Protein AF-0000000067862997 (afdb_homodimer)

Radius of gyration: 26.16 Å; Cα contacts (8 Å, |Δi|>4): 627; chains: 2; bounding box: 108×72×58 Å

Sequence (482 aa):
MKDKTKKRKWNWAQILAIFVLVTLVVSMVYATVNLITAPSGNVPEGQQTKGDYSLMLMQCVLGVVVLFLPSIISKKMKFVIPNAMYIVFIVFLYCAIYLGEVRSFYYLIPNWDTILHTFSGAMLGGLGFSIVSLLNNDERITLSMSPVFVALFACSFAVFLGVFWEFYEFAADSFGMNMQKTMLEDGTMLQGHAAVADTMGDLFVDFLGAFVISIIGYFSIRKNKKWMKNFEFKKVDEEVKMKDKTKKRKWNWAQILAIFVLVTLVVSMVYATVNLITAPSGNVPEGQQTKGDYSLMLMQCVLGVVVLFLPSIISKKMKFVIPNAMYIVFIVFLYCAIYLGEVRSFYYLIPNWDTILHTFSGAMLGGLGFSIVSLLNNDERITLSMSPVFVALFACSFAVFLGVFWEFYEFAADSFGMNMQKTMLEDGTMLQGHAAVADTMGDLFVDFLGAFVISIIGYFSIRKNKKWMKNFEFKKVDEEVK

Structure (mmCIF, N/CA/C/O backbone):
data_AF-0000000067862997-model_v1
#
loop_
_entity.id
_entity.type
_entity.pdbx_description
1 polymer 'Lmo0449 protein'
#
loop_
_atom_site.group_PDB
_atom_site.id
_atom_site.type_symbol
_atom_site.label_atom_id
_atom_site.label_alt_id
_atom_site.label_comp_id
_atom_site.label_asym_id
_atom_site.label_entity_id
_atom_site.label_seq_id
_atom_site.pdbx_PDB_ins_code
_atom_site.Cartn_x
_atom_site.Cartn_y
_atom_site.Cartn_z
_atom_site.occupancy
_atom_site.B_iso_or_equiv
_atom_site.auth_seq_id
_atom_site.auth_comp_id
_atom_site.auth_asym_id
_atom_site.auth_atom_id
_atom_site.pdbx_PDB_model_num
ATOM 1 N N . MET A 1 1 ? 53.781 32.656 5.23 1 38.06 1 MET A N 1
ATOM 2 C CA . MET A 1 1 ? 52.688 32.375 4.328 1 38.06 1 MET A CA 1
ATOM 3 C C . MET A 1 1 ? 52.188 30.953 4.496 1 38.06 1 MET A C 1
ATOM 5 O O . MET A 1 1 ? 52.812 30 4.043 1 38.06 1 MET A O 1
ATOM 9 N N . LYS A 1 2 ? 51.625 30.594 5.66 1 45.22 2 LYS A N 1
ATOM 10 C CA . LYS A 1 2 ? 50.938 29.328 5.938 1 45.22 2 LYS A CA 1
ATOM 11 C C . LYS A 1 2 ? 49.938 29 4.863 1 45.22 2 LYS A C 1
ATOM 13 O O . LYS A 1 2 ? 48.969 29.75 4.656 1 45.22 2 LYS A O 1
ATOM 18 N N . ASP A 1 3 ? 50.375 28.484 3.76 1 42.34 3 ASP A N 1
ATOM 19 C CA . ASP A 1 3 ? 49.469 27.859 2.775 1 42.34 3 ASP A CA 1
ATOM 20 C C . ASP A 1 3 ? 48.438 26.984 3.451 1 42.34 3 ASP A C 1
ATOM 22 O O . ASP A 1 3 ? 48.781 25.984 4.094 1 42.34 3 ASP A O 1
ATOM 26 N N . LYS A 1 4 ? 47.438 27.547 4.141 1 42.28 4 LYS A N 1
ATOM 27 C CA . LYS A 1 4 ? 46.25 26.766 4.414 1 42.28 4 LYS A CA 1
ATOM 28 C C . LYS A 1 4 ? 45.844 25.906 3.207 1 42.28 4 LYS A C 1
ATOM 30 O O . LYS A 1 4 ? 45.438 26.438 2.178 1 42.28 4 LYS A O 1
ATOM 35 N N . THR A 1 5 ? 46.625 24.922 2.789 1 41.72 5 THR A N 1
ATOM 36 C CA . THR A 1 5 ? 46.125 23.922 1.843 1 41.72 5 THR A CA 1
ATOM 37 C C . THR A 1 5 ? 44.656 23.625 2.086 1 41.72 5 THR A C 1
ATOM 39 O O . THR A 1 5 ? 44.281 23.078 3.131 1 41.72 5 THR A O 1
ATOM 42 N N . LYS A 1 6 ? 43.812 24.5 1.711 1 48.22 6 LYS A N 1
ATOM 43 C CA . LYS A 1 6 ? 42.375 24.172 1.638 1 48.22 6 LYS A CA 1
ATOM 44 C C . LYS A 1 6 ? 42.156 22.719 1.267 1 48.22 6 LYS A C 1
ATOM 46 O O . LYS A 1 6 ? 42.469 22.297 0.148 1 48.22 6 LYS A O 1
ATOM 51 N N . LYS A 1 7 ? 42.375 21.734 1.969 1 48.28 7 LYS A N 1
ATOM 52 C CA . LYS A 1 7 ? 41.969 20.344 1.748 1 48.28 7 LYS A CA 1
ATOM 53 C C . LYS A 1 7 ? 40.625 20.281 1.022 1 48.28 7 LYS A C 1
ATOM 55 O O . LYS A 1 7 ? 39.625 20.828 1.498 1 48.28 7 LYS A O 1
ATOM 60 N N . ARG A 1 8 ? 40.656 20.203 -0.201 1 48.97 8 ARG A N 1
ATOM 61 C CA . ARG A 1 8 ? 39.438 20 -0.98 1 48.97 8 ARG A CA 1
ATOM 62 C C . ARG A 1 8 ? 38.5 19 -0.293 1 48.97 8 ARG A C 1
ATOM 64 O O . ARG A 1 8 ? 38.906 17.859 -0.037 1 48.97 8 ARG A O 1
ATOM 71 N N . LYS A 1 9 ? 37.781 19.328 0.715 1 58.41 9 LYS A N 1
ATOM 72 C CA . LYS A 1 9 ? 36.75 18.5 1.343 1 58.41 9 LYS A CA 1
ATOM 73 C C . LYS A 1 9 ? 36 17.672 0.305 1 58.41 9 LYS A C 1
ATOM 75 O O . LYS A 1 9 ? 35.312 18.219 -0.569 1 58.41 9 LYS A O 1
ATOM 80 N N . TRP A 1 10 ? 36.531 16.547 0.018 1 59.09 10 TRP A N 1
ATOM 81 C CA . TRP A 1 10 ? 35.906 15.633 -0.928 1 59.09 10 TRP A CA 1
ATOM 82 C C . TRP A 1 10 ? 34.438 15.445 -0.605 1 59.09 10 TRP A C 1
ATOM 84 O O . TRP A 1 10 ? 34.062 15.203 0.548 1 59.09 10 TRP A O 1
ATOM 94 N N . ASN A 1 11 ? 33.562 15.758 -1.585 1 82.25 11 ASN A N 1
ATOM 95 C CA . ASN A 1 11 ? 32.156 15.438 -1.456 1 82.25 11 ASN A CA 1
ATOM 96 C C . ASN A 1 11 ? 31.891 13.953 -1.695 1 82.25 11 ASN A C 1
ATOM 98 O O . ASN A 1 11 ? 31.625 13.539 -2.826 1 82.25 11 ASN A O 1
ATOM 102 N N . TRP A 1 12 ? 32.281 13.039 -0.665 1 84 12 TRP A N 1
ATOM 103 C CA . TRP A 1 12 ? 32.156 11.586 -0.729 1 84 12 TRP A CA 1
ATOM 104 C C . TRP A 1 12 ? 30.859 11.172 -1.4 1 84 12 TRP A C 1
ATOM 106 O O . TRP A 1 12 ? 30.812 10.18 -2.133 1 84 12 TRP A O 1
ATOM 116 N N . ALA A 1 13 ? 29.906 11.852 -1.177 1 86.06 13 ALA A N 1
ATOM 117 C CA . ALA A 1 13 ? 28.609 11.531 -1.8 1 86.06 13 ALA A CA 1
ATOM 118 C C . ALA A 1 13 ? 28.703 11.641 -3.318 1 86.06 13 ALA A C 1
ATOM 120 O O . ALA A 1 13 ? 28.172 10.789 -4.039 1 86.06 13 ALA A O 1
ATOM 121 N N . GLN A 1 14 ? 29.391 12.625 -3.713 1 88.69 14 GLN A N 1
ATOM 122 C CA . GLN A 1 14 ? 29.531 12.82 -5.152 1 88.69 14 GLN A CA 1
ATOM 123 C C . GLN A 1 14 ? 30.391 11.727 -5.773 1 88.69 14 GLN A C 1
ATOM 125 O O . GLN A 1 14 ? 30.094 11.234 -6.867 1 88.69 14 GLN A O 1
ATOM 130 N N . ILE A 1 15 ? 31.422 11.383 -5.148 1 92.12 15 ILE A N 1
ATOM 131 C CA . ILE A 1 15 ? 32.312 10.336 -5.629 1 92.12 15 ILE A CA 1
ATOM 132 C C . ILE A 1 15 ? 31.547 9.016 -5.711 1 92.12 15 ILE A C 1
ATOM 134 O O . ILE A 1 15 ? 31.641 8.297 -6.711 1 92.12 15 ILE A O 1
ATOM 138 N N . LEU A 1 16 ? 30.844 8.727 -4.672 1 94.31 16 LEU A N 1
ATOM 139 C CA . LEU A 1 16 ? 30.062 7.504 -4.645 1 94.31 16 LEU A CA 1
ATOM 140 C C . LEU A 1 16 ? 29.016 7.508 -5.758 1 94.31 16 LEU A C 1
ATOM 142 O O . LEU A 1 16 ? 28.797 6.484 -6.41 1 94.31 16 LEU A O 1
ATOM 146 N N . ALA A 1 17 ? 28.422 8.609 -5.926 1 94.5 17 ALA A N 1
ATOM 147 C CA . ALA A 1 17 ? 27.406 8.727 -6.969 1 94.5 17 ALA A CA 1
ATOM 148 C C . ALA A 1 17 ? 28 8.484 -8.352 1 94.5 17 ALA A C 1
ATOM 150 O O . ALA A 1 17 ? 27.406 7.793 -9.18 1 94.5 17 ALA A O 1
ATOM 151 N N . ILE A 1 18 ? 29.156 9.055 -8.555 1 95.31 18 ILE A N 1
ATOM 152 C CA . ILE A 1 18 ? 29.828 8.883 -9.836 1 95.31 18 ILE A CA 1
ATOM 153 C C . ILE A 1 18 ? 30.203 7.414 -10.023 1 95.31 18 ILE A C 1
ATOM 155 O O . ILE A 1 18 ? 30.047 6.855 -11.117 1 95.31 18 ILE A O 1
ATOM 159 N N . PHE A 1 19 ? 30.719 6.848 -8.984 1 97.19 19 PHE A N 1
ATOM 160 C CA . PHE A 1 19 ? 31.062 5.434 -9.023 1 97.19 19 PHE A CA 1
ATOM 161 C C . PHE A 1 19 ? 29.844 4.59 -9.398 1 97.19 19 PHE A C 1
ATOM 163 O O . PHE A 1 19 ? 29.922 3.734 -10.281 1 97.19 19 PHE A O 1
ATOM 170 N N . VAL A 1 20 ? 28.75 4.832 -8.719 1 97.44 20 VAL A N 1
ATOM 171 C CA . VAL A 1 20 ? 27.531 4.082 -8.977 1 97.44 20 VAL A CA 1
ATOM 172 C C . VAL A 1 20 ? 27.047 4.34 -10.398 1 97.44 20 VAL A C 1
ATOM 174 O O . VAL A 1 20 ? 26.688 3.406 -11.117 1 97.44 20 VAL A O 1
ATOM 177 N N . LEU A 1 21 ? 27.156 5.598 -10.82 1 97.25 21 LEU A N 1
ATO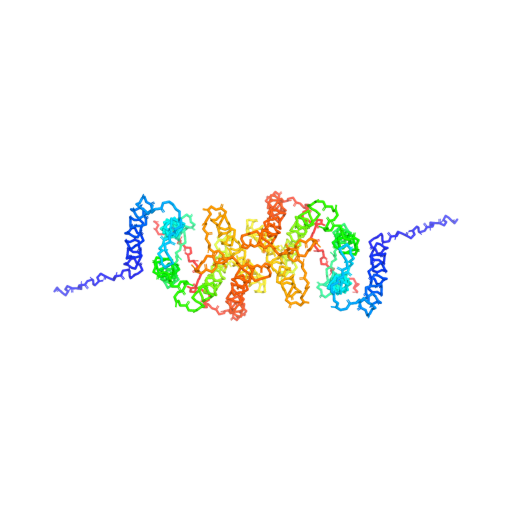M 178 C CA . LEU A 1 21 ? 26.734 5.949 -12.172 1 97.25 21 LEU A CA 1
ATOM 179 C C . LEU A 1 21 ? 27.562 5.199 -13.211 1 97.25 21 LEU A C 1
ATOM 181 O O . LEU A 1 21 ? 27 4.59 -14.133 1 97.25 21 LEU A O 1
ATOM 185 N N . VAL A 1 22 ? 28.828 5.215 -13.062 1 97.88 22 VAL A N 1
ATOM 186 C CA . VAL A 1 22 ? 29.719 4.578 -14.016 1 97.88 22 VAL A CA 1
ATOM 187 C C . VAL A 1 22 ? 29.453 3.074 -14.055 1 97.88 22 VAL A C 1
ATOM 189 O O . VAL A 1 22 ? 29.359 2.482 -15.133 1 97.88 22 VAL A O 1
ATOM 192 N N . THR A 1 23 ? 29.344 2.521 -12.906 1 98.12 23 THR A N 1
ATOM 193 C CA . THR A 1 23 ? 29.094 1.084 -12.836 1 98.12 23 THR A CA 1
ATOM 194 C C . THR A 1 23 ? 27.781 0.723 -13.5 1 98.12 23 THR A C 1
ATOM 196 O O . THR A 1 23 ? 27.672 -0.293 -14.195 1 98.12 23 THR A O 1
ATOM 199 N N . LEU A 1 24 ? 26.75 1.493 -13.312 1 98.06 24 LEU A N 1
ATOM 200 C CA . LEU A 1 24 ? 25.453 1.219 -13.922 1 98.06 24 LEU A CA 1
ATOM 201 C C . LEU A 1 24 ? 25.516 1.392 -15.438 1 98.06 24 LEU A C 1
ATOM 203 O O . LEU A 1 24 ? 24.953 0.585 -16.172 1 98.06 24 LEU A O 1
ATOM 207 N N . VAL A 1 25 ? 26.25 2.414 -15.898 1 97.88 25 VAL A N 1
ATOM 208 C CA . VAL A 1 25 ? 26.375 2.66 -17.328 1 97.88 25 VAL A CA 1
ATOM 209 C C . VAL A 1 25 ? 27.141 1.516 -18 1 97.88 25 VAL A C 1
ATOM 211 O O . VAL A 1 25 ? 26.734 1.02 -19.047 1 97.88 25 VAL A O 1
ATOM 214 N N . VAL A 1 26 ? 28.203 1.108 -17.391 1 98.12 26 VAL A N 1
ATOM 215 C CA . VAL A 1 26 ? 28.969 -0.026 -17.891 1 98.12 26 VAL A CA 1
ATOM 216 C C . VAL A 1 26 ? 28.078 -1.267 -17.953 1 98.12 26 VAL A C 1
ATOM 218 O O . VAL A 1 26 ? 28.125 -2.027 -18.922 1 98.12 26 VAL A O 1
ATOM 221 N N . SER A 1 27 ? 27.297 -1.448 -16.938 1 98.12 27 SER A N 1
ATOM 222 C CA . SER A 1 27 ? 26.391 -2.588 -16.875 1 98.12 27 SER A CA 1
ATOM 223 C C . SER A 1 27 ? 25.328 -2.504 -17.969 1 98.12 27 SER A C 1
ATOM 225 O O . SER A 1 27 ? 24.891 -3.527 -18.5 1 98.12 27 SER A O 1
ATOM 227 N N . MET A 1 28 ? 24.922 -1.291 -18.266 1 98 28 MET A N 1
ATOM 228 C CA . MET A 1 28 ? 23.953 -1.118 -19.344 1 98 28 MET A CA 1
ATOM 229 C C . MET A 1 28 ? 24.531 -1.578 -20.672 1 98 28 MET A C 1
ATOM 231 O O . MET A 1 28 ? 23.859 -2.244 -21.453 1 98 28 MET A O 1
ATOM 235 N N . VAL A 1 29 ? 25.734 -1.226 -20.922 1 97.81 29 VAL A N 1
ATOM 236 C CA . VAL A 1 29 ? 26.406 -1.647 -22.156 1 97.81 29 VAL A CA 1
ATOM 237 C C . VAL A 1 29 ? 26.516 -3.17 -22.188 1 97.81 29 VAL A C 1
ATOM 239 O O . VAL A 1 29 ? 26.172 -3.803 -23.188 1 97.81 29 VAL A O 1
ATOM 242 N N . TYR A 1 30 ? 26.969 -3.721 -21.062 1 97.12 30 TYR A N 1
ATOM 243 C CA . TYR A 1 30 ? 27.078 -5.172 -20.938 1 97.12 30 TYR A CA 1
ATOM 244 C C . TYR A 1 30 ? 25.734 -5.844 -21.219 1 97.12 30 TYR A C 1
ATOM 246 O O . TYR A 1 30 ? 25.656 -6.801 -22 1 97.12 30 TYR A O 1
ATOM 254 N N . ALA A 1 31 ? 24.719 -5.363 -20.594 1 96.56 31 ALA A N 1
ATOM 255 C CA . ALA A 1 31 ? 23.375 -5.941 -20.734 1 96.56 31 ALA A CA 1
ATOM 256 C C . ALA A 1 31 ? 22.875 -5.812 -22.172 1 96.56 31 ALA A C 1
ATOM 258 O O . ALA A 1 31 ? 22.281 -6.742 -22.719 1 96.56 31 ALA A O 1
ATOM 259 N N . THR A 1 32 ? 23.156 -4.645 -22.781 1 96.81 32 THR A N 1
ATOM 260 C CA . THR A 1 32 ? 22.688 -4.391 -24.141 1 96.81 32 THR A CA 1
ATOM 261 C C . THR A 1 32 ? 23.375 -5.336 -25.125 1 96.81 32 THR A C 1
ATOM 263 O O . THR A 1 32 ? 22.719 -5.949 -25.969 1 96.81 32 THR A O 1
ATOM 266 N N . VAL A 1 33 ? 24.656 -5.559 -25.031 1 96.5 33 VAL A N 1
ATOM 267 C CA . VAL A 1 33 ? 25.422 -6.438 -25.922 1 96.5 33 VAL A CA 1
ATOM 268 C C . VAL A 1 33 ? 24.906 -7.875 -25.781 1 96.5 33 VAL A C 1
ATOM 270 O O . VAL A 1 33 ? 24.672 -8.555 -26.781 1 96.5 33 VAL A O 1
ATOM 273 N N . ASN A 1 34 ? 24.703 -8.281 -24.578 1 94.75 34 ASN A N 1
ATOM 274 C CA . ASN A 1 34 ? 24.266 -9.656 -24.344 1 94.75 34 ASN A CA 1
ATOM 275 C C . ASN A 1 34 ? 22.797 -9.852 -24.734 1 94.75 34 ASN A C 1
ATOM 277 O O . ASN A 1 34 ? 22.406 -10.945 -25.141 1 94.75 34 ASN A O 1
ATOM 281 N N . LEU A 1 35 ? 22.016 -8.789 -24.594 1 92.31 35 LEU A N 1
ATOM 282 C CA . LEU A 1 35 ? 20.625 -8.867 -25.016 1 92.31 35 LEU A CA 1
ATOM 283 C C . LEU A 1 35 ? 20.516 -9.102 -26.516 1 92.31 35 LEU A C 1
ATOM 285 O O . LEU A 1 35 ? 19.656 -9.852 -26.984 1 92.31 35 LEU A O 1
ATOM 289 N N . ILE A 1 36 ? 21.359 -8.547 -27.266 1 92.94 36 ILE A N 1
ATOM 290 C CA . ILE A 1 36 ? 21.359 -8.656 -28.719 1 92.94 36 ILE A CA 1
ATOM 291 C C . ILE A 1 36 ? 21.938 -10.008 -29.125 1 92.94 36 ILE A C 1
ATOM 293 O O . ILE A 1 36 ? 21.453 -10.633 -30.078 1 92.94 36 ILE A O 1
ATOM 297 N N . THR A 1 37 ? 22.906 -10.609 -28.406 1 91.38 37 THR A N 1
ATOM 298 C CA . THR A 1 37 ? 23.641 -11.781 -28.844 1 91.38 37 THR A CA 1
ATOM 299 C C . THR A 1 37 ? 23.078 -13.055 -28.234 1 91.38 37 THR A C 1
ATOM 301 O O . THR A 1 37 ? 23.328 -14.156 -28.719 1 91.38 37 THR A O 1
ATOM 304 N N . ALA A 1 38 ? 22.344 -12.891 -27.172 1 87.25 38 ALA A N 1
ATOM 305 C CA . ALA A 1 38 ? 21.828 -14.07 -26.484 1 87.25 38 ALA A CA 1
ATOM 306 C C . ALA A 1 38 ? 20.797 -14.805 -27.344 1 87.25 38 ALA A C 1
ATOM 308 O O . ALA A 1 38 ? 20.047 -14.18 -28.109 1 87.25 38 ALA A O 1
ATOM 309 N N . PRO A 1 39 ? 20.75 -16.078 -27.297 1 82.44 39 PRO A N 1
ATOM 310 C CA . PRO A 1 39 ? 19.797 -16.844 -28.078 1 82.44 39 PRO A CA 1
ATOM 311 C C . PRO A 1 39 ? 18.344 -16.625 -27.625 1 82.44 39 PRO A C 1
ATOM 313 O O . PRO A 1 39 ? 18.109 -16.344 -26.453 1 82.44 39 PRO A O 1
ATOM 316 N N . SER A 1 40 ? 17.203 -16.594 -28.531 1 77.12 40 SER A N 1
ATOM 317 C CA . SER A 1 40 ? 15.797 -16.344 -28.25 1 77.12 40 SER A CA 1
ATOM 318 C C . SER A 1 40 ? 15.094 -17.625 -27.797 1 77.12 40 SER A C 1
ATOM 320 O O . SER A 1 40 ? 14.016 -17.562 -27.203 1 77.12 40 SER A O 1
ATOM 322 N N . GLY A 1 41 ? 15.734 -18.672 -27.359 1 71.25 41 GLY A N 1
ATOM 323 C CA . GLY A 1 41 ? 15.133 -19.953 -27 1 71.25 41 GLY A CA 1
ATOM 324 C C . GLY A 1 41 ? 15.594 -20.453 -25.641 1 71.25 41 GLY A C 1
ATOM 325 O O . GLY A 1 41 ? 15.969 -19.656 -24.766 1 71.25 41 GLY A O 1
ATOM 326 N N . ASN A 1 42 ? 15.281 -21.719 -25.438 1 71.88 42 ASN A N 1
ATOM 327 C CA . ASN A 1 42 ? 15.68 -22.359 -24.188 1 71.88 42 ASN A CA 1
ATOM 328 C C . ASN A 1 42 ? 17.188 -22.344 -24 1 71.88 42 ASN A C 1
ATOM 330 O O . ASN A 1 42 ? 17.938 -22.625 -24.953 1 71.88 42 ASN A O 1
ATOM 334 N N . VAL A 1 43 ? 17.531 -21.719 -23 1 75.31 43 VAL A N 1
ATOM 335 C CA . VAL A 1 43 ? 18.969 -21.688 -22.688 1 75.31 43 VAL A CA 1
ATOM 336 C C . VAL A 1 43 ? 19.266 -22.719 -21.609 1 75.31 43 VAL A C 1
ATOM 338 O O . VAL A 1 43 ? 18.391 -23.062 -20.797 1 75.31 43 VAL A O 1
ATOM 341 N N . PRO A 1 44 ? 20.547 -23.297 -21.703 1 75.88 44 PRO A N 1
ATOM 342 C CA . PRO A 1 44 ? 20.922 -24.25 -20.656 1 75.88 44 PRO A CA 1
ATOM 343 C C . PRO A 1 44 ? 20.734 -23.688 -19.25 1 75.88 44 PRO A C 1
ATOM 345 O O . PRO A 1 44 ? 20.766 -22.469 -19.047 1 75.88 44 PRO A O 1
ATOM 348 N N . GLU A 1 45 ? 20.438 -24.531 -18.344 1 73 45 GLU A N 1
ATOM 349 C CA . GLU A 1 45 ? 20.266 -24.156 -16.938 1 73 45 GLU A CA 1
ATOM 350 C C . GLU A 1 45 ? 21.469 -23.359 -16.438 1 73 45 GLU A C 1
ATOM 352 O O . GLU A 1 45 ? 22.625 -23.719 -16.734 1 73 45 GLU A O 1
ATOM 357 N N . GLY A 1 46 ? 21.266 -22.188 -15.82 1 72.06 46 GLY A N 1
ATOM 358 C CA . GLY A 1 46 ? 22.344 -21.406 -15.242 1 72.06 46 GLY A CA 1
ATOM 359 C C . GLY A 1 46 ? 22.75 -20.219 -16.094 1 72.06 46 GLY A C 1
ATOM 360 O O . GLY A 1 46 ? 23.391 -19.297 -15.609 1 72.06 46 GLY A O 1
ATOM 361 N N . GLN A 1 47 ? 22.391 -20.375 -17.359 1 79.5 47 GLN A N 1
ATOM 362 C CA . GLN A 1 47 ? 22.734 -19.25 -18.234 1 79.5 47 GLN A CA 1
ATOM 363 C C . GLN A 1 47 ? 21.625 -18.188 -18.203 1 79.5 47 GLN A C 1
ATOM 365 O O . GLN A 1 47 ? 20.453 -18.516 -18.047 1 79.5 47 GLN A O 1
ATOM 370 N N . GLN A 1 48 ? 22.109 -17.016 -18.391 1 85.25 48 GLN A N 1
ATOM 371 C CA . GLN A 1 48 ? 21.156 -15.898 -18.391 1 85.25 48 GLN A CA 1
ATOM 372 C C . GLN A 1 48 ? 20.328 -15.883 -19.672 1 85.25 48 GLN A C 1
ATOM 374 O O . GLN A 1 48 ? 20.844 -16.172 -20.766 1 85.25 48 GLN A O 1
ATOM 379 N N . THR A 1 49 ? 19.109 -15.594 -19.484 1 84.56 49 THR A N 1
ATOM 380 C CA . THR A 1 49 ? 18.188 -15.508 -20.609 1 84.56 49 THR A CA 1
ATOM 381 C C . THR A 1 49 ? 18.078 -14.07 -21.109 1 84.56 49 THR A C 1
ATOM 383 O O . THR A 1 49 ? 18.609 -13.148 -20.5 1 84.56 49 THR A O 1
ATOM 386 N N . LYS A 1 50 ? 17.422 -13.898 -22.234 1 87.69 50 LYS A N 1
ATOM 387 C CA . LYS A 1 50 ? 17.141 -12.555 -22.734 1 87.69 50 LYS A CA 1
ATOM 388 C C . LYS A 1 50 ? 16.312 -11.75 -21.734 1 87.69 50 LYS A C 1
ATOM 390 O O . LYS A 1 50 ? 16.5 -10.539 -21.609 1 87.69 50 LYS A O 1
ATOM 395 N N . GLY A 1 51 ? 15.43 -12.406 -21.047 1 86.69 51 GLY A N 1
ATOM 396 C CA . GLY A 1 51 ? 14.648 -11.758 -20 1 86.69 51 GLY A CA 1
ATOM 397 C C . GLY A 1 51 ? 15.508 -11.211 -18.875 1 86.69 51 GLY A C 1
ATOM 398 O O . GLY A 1 51 ? 15.234 -10.125 -18.344 1 86.69 51 GLY A O 1
ATOM 399 N N . ASP A 1 52 ? 16.5 -11.914 -18.625 1 89.06 52 ASP A N 1
ATOM 400 C CA . ASP A 1 52 ? 17.406 -11.477 -17.562 1 89.06 52 ASP A CA 1
ATOM 401 C C . ASP A 1 52 ? 18.172 -10.227 -17.969 1 89.06 52 ASP A C 1
ATOM 403 O O . ASP A 1 52 ? 18.312 -9.297 -17.172 1 89.06 52 ASP A O 1
ATOM 407 N N . TYR A 1 53 ? 18.656 -10.273 -19.172 1 92.62 53 TYR A N 1
ATOM 408 C CA . TYR A 1 53 ? 19.406 -9.125 -19.656 1 92.62 53 TYR A CA 1
ATOM 409 C C . TYR A 1 53 ? 18.516 -7.91 -19.828 1 92.62 53 TYR A C 1
ATOM 411 O O . TYR A 1 53 ? 18.922 -6.777 -19.562 1 92.62 53 TYR A O 1
ATOM 419 N N . SER A 1 54 ? 17.312 -8.148 -20.266 1 93.19 54 SER A N 1
ATOM 420 C CA . SER A 1 54 ? 16.344 -7.062 -20.359 1 93.19 54 SER A CA 1
ATOM 421 C C . SER A 1 54 ? 16.078 -6.449 -18.984 1 93.19 54 SER A C 1
ATOM 423 O O . SER A 1 54 ? 16.031 -5.227 -18.844 1 93.19 54 SER A O 1
ATOM 425 N N . LEU A 1 55 ? 15.891 -7.324 -18.031 1 93.88 55 LEU A N 1
ATOM 426 C CA . LEU A 1 55 ? 15.664 -6.871 -16.672 1 93.88 55 LEU A CA 1
ATOM 427 C C . LEU A 1 55 ? 16.859 -6.074 -16.141 1 93.88 55 LEU A C 1
ATOM 429 O O . LEU A 1 55 ? 16.672 -5.023 -15.523 1 93.88 55 LEU A O 1
ATOM 433 N N . MET A 1 56 ? 18.016 -6.57 -16.406 1 95.44 56 MET A N 1
ATOM 434 C CA . MET A 1 56 ? 19.234 -5.875 -16.016 1 95.44 56 MET A CA 1
ATOM 435 C C . MET A 1 56 ? 19.281 -4.477 -16.609 1 95.44 56 MET A C 1
ATOM 437 O O . MET A 1 56 ? 19.562 -3.502 -15.914 1 95.44 56 MET A O 1
ATOM 441 N N . LEU A 1 57 ? 19.031 -4.426 -17.844 1 96.38 57 LEU A N 1
ATOM 442 C CA . LEU A 1 57 ? 19.047 -3.148 -18.547 1 96.38 57 LEU A CA 1
ATOM 443 C C . LEU A 1 57 ? 18 -2.197 -17.969 1 96.38 57 LEU A C 1
ATOM 445 O O . LEU A 1 57 ? 18.312 -1.039 -17.672 1 96.38 57 LEU A O 1
ATOM 449 N N . MET A 1 58 ? 16.812 -2.686 -17.812 1 96.69 58 MET A N 1
ATOM 450 C CA . MET A 1 58 ? 15.711 -1.877 -17.281 1 96.69 58 MET A CA 1
ATOM 451 C C . MET A 1 58 ? 16.047 -1.344 -15.898 1 96.69 58 MET A C 1
ATOM 453 O O . MET A 1 58 ? 15.852 -0.161 -15.617 1 96.69 58 MET A O 1
ATOM 457 N N . GLN A 1 59 ? 16.547 -2.16 -15.078 1 96.75 59 GLN A N 1
ATOM 458 C CA . GLN A 1 59 ? 16.875 -1.767 -13.711 1 96.75 59 GLN A CA 1
ATOM 459 C C . GLN A 1 59 ? 18.031 -0.774 -13.68 1 96.75 59 GLN A C 1
ATOM 461 O O . GLN A 1 59 ? 18.047 0.154 -12.867 1 96.75 59 GLN A O 1
ATOM 466 N N . CYS A 1 60 ? 19 -0.988 -14.516 1 97.62 60 CYS A N 1
ATOM 467 C CA . CYS A 1 60 ? 20.109 -0.049 -14.578 1 97.62 60 CYS A CA 1
ATOM 468 C C . CYS A 1 60 ? 19.641 1.317 -15.062 1 97.62 60 CYS A C 1
ATOM 470 O O . CYS A 1 60 ? 20.062 2.348 -14.539 1 97.62 60 CYS A O 1
ATOM 472 N N . VAL A 1 61 ? 18.781 1.334 -16.062 1 97.12 61 VAL A N 1
ATOM 473 C CA . VAL A 1 61 ? 18.234 2.592 -16.562 1 97.12 61 VAL A CA 1
ATOM 474 C C . VAL A 1 61 ? 17.453 3.289 -15.438 1 97.12 61 VAL A C 1
ATOM 476 O O . VAL A 1 61 ? 17.656 4.48 -15.188 1 97.12 61 VAL A O 1
ATOM 479 N N . LEU A 1 62 ? 16.641 2.51 -14.758 1 95.69 62 LEU A N 1
ATOM 480 C CA . LEU A 1 62 ? 15.898 3.07 -13.625 1 95.69 62 LEU A CA 1
ATOM 481 C C . LEU A 1 62 ? 16.844 3.582 -12.555 1 95.69 62 LEU A C 1
ATOM 483 O O . LEU A 1 62 ? 16.625 4.641 -11.961 1 95.69 62 LEU A O 1
ATOM 487 N N . GLY A 1 63 ? 17.875 2.836 -12.328 1 96.62 63 GLY A N 1
ATOM 488 C CA . GLY A 1 63 ? 18.859 3.242 -11.344 1 96.62 63 GLY A CA 1
ATOM 489 C C . GLY A 1 63 ? 19.5 4.574 -11.664 1 96.62 63 GLY A C 1
ATOM 490 O O . GLY A 1 63 ? 19.688 5.41 -10.773 1 96.62 63 GLY A O 1
ATOM 491 N N . VAL A 1 64 ? 19.812 4.773 -12.891 1 96 64 VAL A N 1
ATOM 492 C CA . VAL A 1 64 ? 20.438 6.027 -13.32 1 96 64 VAL A CA 1
ATOM 493 C C . VAL A 1 64 ? 19.453 7.176 -13.141 1 96 64 VAL A C 1
ATOM 495 O O . VAL A 1 64 ? 19.797 8.234 -12.617 1 96 64 VAL A O 1
ATOM 498 N N . VAL A 1 65 ? 18.203 6.953 -13.516 1 95.12 65 VAL A N 1
ATOM 499 C CA . VAL A 1 65 ? 17.188 7.984 -13.391 1 95.12 65 VAL A CA 1
ATOM 500 C C . VAL A 1 65 ? 16.969 8.328 -11.914 1 95.12 65 VAL A C 1
ATOM 502 O O . VAL A 1 65 ? 16.953 9.508 -11.547 1 95.12 65 VAL A O 1
ATOM 505 N N . VAL A 1 66 ? 16.891 7.297 -11.094 1 94.25 66 VAL A N 1
ATOM 506 C CA . VAL A 1 66 ? 16.594 7.473 -9.672 1 94.25 66 VAL A CA 1
ATOM 507 C C . VAL A 1 66 ? 17.797 8.133 -8.984 1 94.25 66 VAL A C 1
ATOM 509 O O . VAL A 1 66 ? 17.625 8.906 -8.039 1 94.25 66 VAL A O 1
ATOM 512 N N . LEU A 1 67 ? 18.969 7.883 -9.484 1 94.06 67 LEU A N 1
ATOM 513 C CA . LEU A 1 67 ? 20.188 8.461 -8.922 1 94.06 67 LEU A CA 1
ATOM 514 C C . LEU A 1 67 ? 20.141 9.984 -9 1 94.06 67 LEU A C 1
ATOM 516 O O . LEU A 1 67 ? 20.672 10.672 -8.117 1 94.06 67 LEU A O 1
ATOM 520 N N . PHE A 1 68 ? 19.422 10.531 -9.945 1 91.88 68 PHE A N 1
ATOM 521 C CA . PHE A 1 68 ? 19.391 11.977 -10.141 1 91.88 68 PHE A CA 1
ATOM 522 C C . PHE A 1 68 ? 18.141 12.586 -9.531 1 91.88 68 PHE A C 1
ATOM 524 O O . PHE A 1 68 ? 18 13.805 -9.484 1 91.88 68 PHE A O 1
ATOM 531 N N . LEU A 1 69 ? 17.297 11.758 -9.047 1 87.94 69 LEU A N 1
ATOM 532 C CA . LEU A 1 69 ? 15.992 12.219 -8.578 1 87.94 69 LEU A CA 1
ATOM 533 C C . LEU A 1 69 ? 16.141 13.164 -7.387 1 87.94 69 LEU A C 1
ATOM 535 O O . LEU A 1 69 ? 15.531 14.234 -7.352 1 87.94 69 LEU A O 1
ATOM 539 N N . PRO A 1 70 ? 16.969 12.867 -6.379 1 82.56 70 PRO A N 1
ATOM 540 C CA . PRO A 1 70 ? 17.125 13.781 -5.246 1 82.56 70 PRO A CA 1
ATOM 541 C C . PRO A 1 70 ? 17.625 15.164 -5.668 1 82.56 70 PRO A C 1
ATOM 543 O O . PRO A 1 70 ? 17.172 16.172 -5.145 1 82.56 70 PRO A O 1
ATOM 546 N N . SER A 1 71 ? 18.547 15.164 -6.609 1 83 71 SER A N 1
ATOM 547 C CA . SER A 1 71 ? 19.094 16.438 -7.09 1 83 71 SER A CA 1
ATOM 548 C C . SER A 1 71 ? 18.031 17.25 -7.824 1 83 71 SER A C 1
ATOM 550 O O . SER A 1 71 ? 17.969 18.469 -7.684 1 83 71 SER A O 1
ATOM 552 N N . ILE A 1 72 ? 17.25 16.641 -8.555 1 85.5 72 ILE A N 1
ATOM 553 C CA . ILE A 1 72 ? 16.188 17.297 -9.305 1 85.5 72 ILE A CA 1
ATOM 554 C C . ILE A 1 72 ? 15.156 17.875 -8.336 1 85.5 72 ILE A C 1
ATOM 556 O O . ILE A 1 72 ? 14.75 19.031 -8.461 1 85.5 72 ILE A O 1
ATOM 560 N N . ILE A 1 73 ? 14.797 17.094 -7.34 1 78.69 73 ILE A N 1
ATOM 561 C CA . ILE A 1 73 ? 13.797 17.5 -6.367 1 78.69 73 ILE A CA 1
ATOM 562 C C . ILE A 1 73 ? 14.352 18.641 -5.512 1 78.69 73 ILE A C 1
ATOM 564 O O . ILE A 1 73 ? 13.641 19.609 -5.215 1 78.69 73 ILE A O 1
ATOM 568 N N . SER A 1 74 ? 15.602 18.5 -5.137 1 81.44 74 SER A N 1
ATOM 569 C CA . SER A 1 74 ? 16.266 19.516 -4.328 1 81.44 74 SER A CA 1
ATOM 570 C C . SER A 1 74 ? 16.281 20.859 -5.047 1 81.44 74 SER A C 1
ATOM 572 O O . SER A 1 74 ? 16.016 21.906 -4.441 1 81.44 74 SER A O 1
ATOM 574 N N . LYS A 1 75 ? 16.578 20.859 -6.266 1 82 75 LYS A N 1
ATOM 575 C CA . LYS A 1 75 ? 16.641 22.078 -7.059 1 82 75 LYS A CA 1
ATOM 576 C C . LYS A 1 75 ? 15.25 22.688 -7.238 1 82 75 LYS A C 1
ATOM 578 O O . LYS A 1 75 ? 15.078 23.906 -7.105 1 82 75 LYS A O 1
ATOM 583 N N . LYS A 1 76 ? 14.352 21.922 -7.465 1 79.62 76 LYS A N 1
ATOM 584 C CA . LYS A 1 76 ? 12.992 22.375 -7.738 1 79.62 76 LYS A CA 1
ATOM 585 C C . LYS A 1 76 ? 12.336 22.922 -6.477 1 79.62 76 LYS A C 1
ATOM 587 O O . LYS A 1 76 ? 11.625 23.922 -6.523 1 79.62 76 LYS A O 1
ATOM 592 N N . MET A 1 77 ? 12.578 22.266 -5.402 1 73.44 77 MET A N 1
ATOM 593 C CA . MET A 1 77 ? 11.883 22.641 -4.176 1 73.44 77 MET A CA 1
ATOM 594 C C . MET A 1 77 ? 12.773 23.484 -3.279 1 73.44 77 MET A C 1
ATOM 596 O O . MET A 1 77 ? 12.352 23.906 -2.199 1 73.44 77 MET A O 1
ATOM 600 N N . LYS A 1 78 ? 14.016 23.688 -3.662 1 73.62 78 LYS A N 1
ATOM 601 C CA . LYS A 1 78 ? 14.969 24.562 -2.994 1 73.62 78 LYS A CA 1
ATOM 602 C C . LYS A 1 78 ? 15.273 24.078 -1.581 1 73.62 78 LYS A C 1
ATOM 604 O O . LYS A 1 78 ? 15.242 24.859 -0.629 1 73.62 78 LYS A O 1
ATOM 609 N N . PHE A 1 79 ? 15.391 22.75 -1.574 1 74.69 79 PHE A N 1
ATOM 610 C CA . PHE A 1 79 ? 15.781 22.188 -0.283 1 74.69 79 PHE A CA 1
ATOM 611 C C . PHE A 1 79 ? 17.078 21.391 -0.409 1 74.69 79 PHE A C 1
ATOM 613 O O . PHE A 1 79 ? 17.453 21 -1.51 1 74.69 79 PHE A O 1
ATOM 620 N N . VAL A 1 80 ? 17.766 21.297 0.767 1 75.25 80 VAL A N 1
ATOM 621 C CA . VAL A 1 80 ? 19.031 20.578 0.783 1 75.25 80 VAL A CA 1
ATOM 622 C C . VAL A 1 80 ? 18.844 19.219 1.449 1 75.25 80 VAL A C 1
ATOM 624 O O . VAL A 1 80 ? 18.281 19.125 2.539 1 75.25 80 VAL A O 1
ATOM 627 N N . ILE A 1 81 ? 19.281 18.188 0.75 1 77.88 81 ILE A N 1
ATOM 628 C CA . ILE A 1 81 ? 19.266 16.844 1.316 1 77.88 81 ILE A CA 1
ATOM 629 C C . ILE A 1 81 ? 20.531 16.625 2.15 1 77.88 81 ILE A C 1
ATOM 631 O O . ILE A 1 81 ? 21.641 16.828 1.665 1 77.88 81 ILE A O 1
ATOM 635 N N . PRO A 1 82 ? 20.328 16.219 3.348 1 76.94 82 PRO A N 1
ATOM 636 C CA . PRO A 1 82 ? 21.516 15.953 4.164 1 76.94 82 PRO A CA 1
ATOM 637 C C . PRO A 1 82 ? 22.422 14.891 3.549 1 76.94 82 PRO A C 1
ATOM 639 O O . PRO A 1 82 ? 21.938 13.914 2.965 1 76.94 82 PRO A O 1
ATOM 642 N N . ASN A 1 83 ? 23.641 15.086 3.693 1 80.62 83 ASN A N 1
ATOM 643 C CA . ASN A 1 83 ? 24.656 14.227 3.1 1 80.62 83 ASN A CA 1
ATOM 644 C C . ASN A 1 83 ? 24.484 12.773 3.539 1 80.62 83 ASN A C 1
ATOM 646 O O . ASN A 1 83 ? 24.641 11.852 2.732 1 80.62 83 ASN A O 1
ATOM 650 N N . ALA A 1 84 ? 24.188 12.594 4.758 1 81.25 84 ALA A N 1
ATOM 651 C CA . ALA A 1 84 ? 24.047 11.242 5.297 1 81.25 84 ALA A CA 1
ATOM 652 C C . ALA A 1 84 ? 22.891 10.5 4.605 1 81.25 84 ALA A C 1
ATOM 654 O O . ALA A 1 84 ? 23.031 9.328 4.25 1 81.25 84 ALA A O 1
ATOM 655 N N . MET A 1 85 ? 21.797 11.117 4.359 1 83.44 85 MET A N 1
ATOM 656 C CA . MET A 1 85 ? 20.641 10.516 3.693 1 83.44 85 MET A CA 1
ATOM 657 C C . MET A 1 85 ? 20.953 10.211 2.234 1 83.44 85 MET A C 1
ATOM 659 O O . MET A 1 85 ? 20.547 9.172 1.708 1 83.44 85 MET A O 1
ATOM 663 N N . TYR A 1 86 ? 21.672 11.102 1.712 1 87.94 86 TYR A N 1
ATOM 664 C CA . TYR A 1 86 ? 22.047 10.906 0.317 1 87.94 86 TYR A CA 1
ATOM 665 C C . TYR A 1 86 ? 22.969 9.695 0.163 1 87.94 86 TYR A C 1
ATOM 667 O O . TYR A 1 86 ? 22.797 8.891 -0.756 1 87.94 86 TYR A O 1
ATOM 675 N N . ILE A 1 87 ? 23.891 9.586 1.005 1 90.56 87 ILE A N 1
ATOM 676 C CA . ILE A 1 87 ? 24.812 8.469 0.966 1 90.56 87 ILE A CA 1
ATOM 677 C C . ILE A 1 87 ? 24.062 7.156 1.14 1 90.56 87 ILE A C 1
ATOM 679 O O . ILE A 1 87 ? 24.281 6.199 0.396 1 90.56 87 ILE A O 1
ATOM 683 N N . VAL A 1 88 ? 23.172 7.129 2.1 1 89.75 88 VAL A N 1
ATOM 684 C CA . VAL A 1 88 ? 22.375 5.93 2.34 1 89.75 88 VAL A CA 1
ATOM 685 C C . VAL A 1 88 ? 21.578 5.582 1.09 1 89.75 88 VAL A C 1
ATOM 687 O O . VAL A 1 88 ? 21.469 4.41 0.711 1 89.75 88 VAL A O 1
ATOM 690 N N . PHE A 1 89 ? 21.062 6.574 0.491 1 93.38 89 PHE A N 1
ATOM 691 C CA . PHE A 1 89 ? 20.281 6.406 -0.726 1 93.38 89 PHE A CA 1
ATOM 692 C C . PHE A 1 89 ? 21.125 5.801 -1.839 1 93.38 89 PHE A C 1
ATOM 694 O O . PHE A 1 89 ? 20.703 4.855 -2.506 1 93.38 89 PHE A O 1
ATOM 701 N N . ILE A 1 90 ? 22.328 6.32 -2.021 1 95.12 90 ILE A N 1
ATOM 702 C CA . ILE A 1 90 ? 23.219 5.867 -3.09 1 95.12 90 ILE A CA 1
ATOM 703 C C . ILE A 1 90 ? 23.656 4.43 -2.818 1 95.12 90 ILE A C 1
ATOM 705 O O . ILE A 1 90 ? 23.688 3.602 -3.732 1 95.12 90 ILE A O 1
ATOM 709 N N . VAL A 1 91 ? 23.984 4.176 -1.623 1 95.81 91 VAL A N 1
ATOM 710 C CA . VAL A 1 91 ? 24.391 2.826 -1.249 1 95.81 91 VAL A CA 1
ATOM 711 C C . VAL A 1 91 ? 23.25 1.854 -1.48 1 95.81 91 VAL A C 1
ATOM 713 O O . VAL A 1 91 ? 23.438 0.751 -1.993 1 95.81 91 VAL A O 1
ATOM 716 N N . PHE A 1 92 ? 22.078 2.229 -1.108 1 97 92 PHE A N 1
ATOM 717 C CA . PHE A 1 92 ? 20.891 1.407 -1.349 1 97 92 PHE A CA 1
ATOM 718 C C . PHE A 1 92 ? 20.75 1.099 -2.834 1 97 92 PHE A C 1
ATOM 720 O O . PHE A 1 92 ? 20.484 -0.046 -3.211 1 97 92 PHE A O 1
ATOM 727 N N . LEU A 1 93 ? 20.891 2.119 -3.617 1 96.38 93 LEU A N 1
ATOM 728 C CA . LEU A 1 93 ? 20.75 1.938 -5.059 1 96.38 93 LEU A CA 1
ATOM 729 C C . LEU A 1 93 ? 21.781 0.941 -5.582 1 96.38 93 LEU A C 1
ATOM 731 O O . LEU A 1 93 ? 21.453 0.094 -6.418 1 96.38 93 LEU A O 1
ATOM 735 N N . TYR A 1 94 ? 22.984 1.084 -5.09 1 97.81 94 TYR A N 1
ATOM 736 C CA . TYR A 1 94 ? 24.031 0.168 -5.504 1 97.81 94 TYR A CA 1
ATOM 737 C C . TYR A 1 94 ? 23.703 -1.265 -5.109 1 97.81 94 TYR A C 1
ATOM 739 O O . TYR A 1 94 ? 23.859 -2.188 -5.914 1 97.81 94 TYR A O 1
ATOM 747 N N . CYS A 1 95 ? 23.25 -1.42 -3.928 1 97.81 95 CYS A N 1
ATOM 748 C CA . CYS A 1 95 ? 22.891 -2.74 -3.422 1 97.81 95 CYS A CA 1
ATOM 749 C C . CYS A 1 95 ? 21.719 -3.318 -4.191 1 97.81 95 CYS A C 1
ATOM 751 O O . CYS A 1 95 ? 21.688 -4.508 -4.508 1 97.81 95 CYS A O 1
ATOM 753 N N . ALA A 1 96 ? 20.766 -2.486 -4.484 1 97.31 96 ALA A N 1
ATOM 754 C CA . ALA A 1 96 ? 19.531 -2.947 -5.113 1 97.31 96 ALA A CA 1
ATOM 755 C C . ALA A 1 96 ? 19.766 -3.281 -6.586 1 97.31 96 ALA A C 1
ATOM 757 O O . ALA A 1 96 ? 19.25 -4.293 -7.086 1 97.31 96 ALA A O 1
ATOM 758 N N . ILE A 1 97 ? 20.562 -2.43 -7.234 1 97 97 ILE A N 1
ATOM 759 C CA . ILE A 1 97 ? 20.609 -2.562 -8.688 1 97 97 ILE A CA 1
ATOM 760 C C . ILE A 1 97 ? 21.875 -3.309 -9.094 1 97 97 ILE A C 1
ATOM 762 O O . ILE A 1 97 ? 21.812 -4.375 -9.711 1 97 97 ILE A O 1
ATOM 766 N N . TYR A 1 98 ? 23.047 -2.824 -8.766 1 97.31 98 TYR A N 1
ATOM 767 C CA . TYR A 1 98 ? 24.266 -3.467 -9.219 1 97.31 98 TYR A CA 1
ATOM 768 C C . TYR A 1 98 ? 24.469 -4.816 -8.547 1 97.31 98 TYR A C 1
ATOM 770 O O . TYR A 1 98 ? 24.547 -5.852 -9.211 1 97.31 98 TYR A O 1
ATOM 778 N N . LEU A 1 99 ? 24.5 -4.797 -7.227 1 97.44 99 LEU A N 1
ATOM 779 C CA . LEU A 1 99 ? 24.719 -6.066 -6.535 1 97.44 99 LEU A CA 1
ATOM 780 C C . LEU A 1 99 ? 23.516 -6.984 -6.691 1 97.44 99 LEU A C 1
ATOM 782 O O . LEU A 1 99 ? 23.672 -8.18 -6.93 1 97.44 99 LEU A O 1
ATOM 786 N N . GLY A 1 100 ? 22.344 -6.43 -6.543 1 96 100 GLY A N 1
ATOM 787 C CA . GLY A 1 100 ? 21.125 -7.23 -6.578 1 96 100 GLY A CA 1
ATOM 788 C C . GLY A 1 100 ? 20.828 -7.812 -7.949 1 96 100 GLY A C 1
ATOM 789 O O . GLY A 1 100 ? 20.719 -9.031 -8.102 1 96 100 GLY A O 1
ATOM 790 N N . GLU A 1 101 ? 20.781 -6.93 -8.891 1 94.31 101 GLU A N 1
ATOM 791 C CA . GLU A 1 101 ? 20.359 -7.363 -10.219 1 94.31 101 GLU A CA 1
ATOM 792 C C . GLU A 1 101 ? 21.547 -7.77 -11.078 1 94.31 101 GLU A C 1
ATOM 794 O O . GLU A 1 101 ? 21.609 -8.891 -11.586 1 94.31 101 GLU A O 1
ATOM 799 N N . VAL A 1 102 ? 22.516 -6.945 -11.203 1 94.75 102 VAL A N 1
ATOM 800 C CA . VAL A 1 102 ? 23.641 -7.176 -12.117 1 94.75 102 VAL A CA 1
ATOM 801 C C . VAL A 1 102 ? 24.469 -8.352 -11.625 1 94.75 102 VAL A C 1
ATOM 803 O O . VAL A 1 102 ? 24.828 -9.242 -12.406 1 94.75 102 VAL A O 1
ATOM 806 N N . ARG A 1 103 ? 24.688 -8.438 -10.352 1 94.88 103 ARG A N 1
ATOM 807 C CA . ARG A 1 103 ? 25.516 -9.5 -9.805 1 94.88 103 ARG A CA 1
ATOM 808 C C . ARG A 1 103 ? 24.656 -10.633 -9.25 1 94.88 103 ARG A C 1
ATOM 810 O O . ARG A 1 103 ? 25.156 -11.539 -8.578 1 94.88 103 ARG A O 1
ATOM 817 N N . SER A 1 104 ? 23.312 -10.555 -9.336 1 91.94 104 SER A N 1
ATOM 818 C CA . SER A 1 104 ? 22.344 -11.617 -9.078 1 91.94 104 SER A CA 1
ATOM 819 C C . SER A 1 104 ? 22.281 -11.945 -7.59 1 91.94 104 SER A C 1
ATOM 821 O O . SER A 1 104 ? 22.047 -13.094 -7.211 1 91.94 104 SER A O 1
ATOM 823 N N . PHE A 1 105 ? 22.609 -10.938 -6.727 1 94.38 105 PHE A N 1
ATOM 824 C CA . PHE A 1 105 ? 22.516 -11.172 -5.293 1 94.38 105 PHE A CA 1
ATOM 825 C C . PHE A 1 105 ? 21.078 -11.539 -4.898 1 94.38 105 PHE A C 1
ATOM 827 O O . PHE A 1 105 ? 20.875 -12.242 -3.91 1 94.38 105 PHE A O 1
ATOM 834 N N . TYR A 1 106 ? 20.125 -11.188 -5.656 1 90.81 106 TYR A N 1
ATOM 835 C CA . TYR A 1 106 ? 18.734 -11.555 -5.383 1 90.81 106 TYR A CA 1
ATOM 836 C C . TYR A 1 106 ? 18.562 -13.07 -5.391 1 90.81 106 TYR A C 1
ATOM 838 O O . TYR A 1 106 ? 17.656 -13.602 -4.742 1 90.81 106 TYR A O 1
ATOM 846 N N . TYR A 1 107 ? 19.406 -13.758 -6.125 1 86.75 107 TYR A N 1
ATOM 847 C CA . TYR A 1 107 ? 19.312 -15.211 -6.223 1 86.75 107 TYR A CA 1
ATOM 848 C C . TYR A 1 107 ? 20.391 -15.875 -5.375 1 86.75 107 TYR A C 1
ATOM 850 O O . TYR A 1 107 ? 20.172 -16.969 -4.84 1 86.75 107 TYR A O 1
ATOM 858 N N . LEU A 1 108 ? 21.547 -15.234 -5.199 1 89.94 108 LEU A N 1
ATOM 859 C CA . LEU A 1 108 ? 22.719 -15.859 -4.598 1 89.94 108 LEU A CA 1
ATOM 860 C C . LEU A 1 108 ? 22.703 -15.703 -3.08 1 89.94 108 LEU A C 1
ATOM 862 O O . LEU A 1 108 ? 23.234 -16.547 -2.359 1 89.94 108 LEU A O 1
ATOM 866 N N . ILE A 1 109 ? 22.156 -14.594 -2.623 1 94 109 ILE A N 1
ATOM 867 C CA . ILE A 1 109 ? 22.172 -14.289 -1.196 1 94 109 ILE A CA 1
ATOM 868 C C . ILE A 1 109 ? 20.75 -14.383 -0.633 1 94 109 ILE A C 1
ATOM 870 O O . ILE A 1 109 ? 19.875 -13.602 -1.009 1 94 109 ILE A O 1
ATOM 874 N N . PRO A 1 110 ? 20.609 -15.273 0.33 1 93.44 110 PRO A N 1
ATOM 875 C CA . PRO A 1 110 ? 19.266 -15.422 0.921 1 93.44 110 PRO A CA 1
ATOM 876 C C . PRO A 1 110 ? 18.781 -14.141 1.59 1 93.44 110 PRO A C 1
ATOM 878 O O . PRO A 1 110 ? 19.562 -13.43 2.229 1 93.44 110 PRO A O 1
ATOM 881 N N . ASN A 1 111 ? 17.562 -13.758 1.36 1 95.19 111 ASN A N 1
ATOM 882 C CA . ASN A 1 111 ? 16.859 -12.656 2.014 1 95.19 111 ASN A CA 1
ATOM 883 C C . ASN A 1 111 ? 17.375 -11.297 1.561 1 95.19 111 ASN A C 1
ATOM 885 O O . ASN A 1 111 ? 17.078 -10.273 2.174 1 95.19 111 ASN A O 1
ATOM 889 N N . TRP A 1 112 ? 18.25 -11.289 0.541 1 96.75 112 TRP A N 1
ATOM 890 C CA . TRP A 1 112 ? 18.75 -10.023 0.028 1 96.75 112 TRP A CA 1
ATOM 891 C C . TRP A 1 112 ? 17.609 -9.078 -0.33 1 96.75 112 TRP A C 1
ATOM 893 O O . TRP A 1 112 ? 17.609 -7.914 0.074 1 96.75 112 TRP A O 1
ATOM 903 N N . ASP A 1 113 ? 16.656 -9.562 -1.006 1 96.75 113 ASP A N 1
ATOM 904 C CA . ASP A 1 113 ? 15.477 -8.805 -1.431 1 96.75 113 ASP A CA 1
ATOM 905 C C . ASP A 1 113 ? 14.688 -8.297 -0.227 1 96.75 113 ASP A C 1
ATOM 907 O O . ASP A 1 113 ? 14.32 -7.125 -0.167 1 96.75 113 ASP A O 1
ATOM 911 N N . THR A 1 114 ? 14.555 -9.133 0.744 1 97.38 114 THR A N 1
ATOM 912 C CA . THR A 1 114 ? 13.82 -8.805 1.96 1 97.38 114 THR A CA 1
ATOM 913 C C . THR A 1 114 ? 14.523 -7.699 2.736 1 97.38 114 THR A C 1
ATOM 915 O O . THR A 1 114 ? 13.883 -6.758 3.207 1 97.38 114 THR A O 1
ATOM 918 N N . ILE A 1 115 ? 15.734 -7.816 2.809 1 97.62 115 ILE A N 1
ATOM 919 C CA . ILE A 1 115 ? 16.531 -6.824 3.514 1 97.62 115 ILE A CA 1
ATOM 920 C C . ILE A 1 115 ? 16.406 -5.473 2.816 1 97.62 115 ILE A C 1
ATOM 922 O O . ILE A 1 115 ? 16.203 -4.449 3.469 1 97.62 115 ILE A O 1
ATOM 926 N N . LEU A 1 116 ? 16.516 -5.465 1.569 1 97.81 116 LEU A N 1
ATOM 927 C CA . LEU A 1 116 ? 16.469 -4.219 0.812 1 97.81 116 LEU A CA 1
ATOM 928 C C . LEU A 1 116 ? 15.086 -3.582 0.903 1 97.81 116 LEU A C 1
ATOM 930 O O . LEU A 1 116 ? 14.961 -2.359 1.001 1 97.81 116 LEU A O 1
ATOM 934 N N . HIS A 1 117 ? 14.047 -4.367 0.854 1 98.44 117 HIS A N 1
ATOM 935 C CA . HIS A 1 117 ? 12.695 -3.836 1.012 1 98.44 117 HIS A CA 1
ATOM 936 C C . HIS A 1 117 ? 12.492 -3.246 2.402 1 98.44 117 HIS A C 1
ATOM 938 O O . HIS A 1 117 ? 11.859 -2.199 2.553 1 98.44 117 HIS A O 1
ATOM 944 N N . THR A 1 118 ? 13.023 -3.932 3.424 1 98.25 118 THR A N 1
ATOM 945 C CA . THR A 1 118 ? 12.953 -3.389 4.773 1 98.25 118 THR A CA 1
ATOM 946 C C . THR A 1 118 ? 13.633 -2.027 4.848 1 98.25 118 THR A C 1
ATOM 948 O O . THR A 1 118 ? 13.062 -1.067 5.371 1 98.25 118 THR A O 1
ATOM 951 N N . PHE A 1 119 ? 14.773 -1.996 4.25 1 97.25 119 PHE A N 1
ATOM 952 C CA . PHE A 1 119 ? 15.555 -0.769 4.266 1 97.25 119 PHE A CA 1
ATOM 953 C C . PHE A 1 119 ? 14.867 0.329 3.471 1 97.25 119 PHE A C 1
ATOM 955 O O . PHE A 1 119 ? 14.836 1.486 3.895 1 97.25 119 PHE A O 1
ATOM 962 N N . SER A 1 120 ? 14.391 0.003 2.314 1 97 120 SER A N 1
ATOM 963 C CA . SER A 1 120 ? 13.703 1.012 1.517 1 97 120 SER A CA 1
ATOM 964 C C . SER A 1 120 ? 12.445 1.511 2.223 1 97 120 SER A C 1
ATOM 966 O O . SER A 1 120 ? 12.125 2.699 2.164 1 97 120 SER A O 1
ATOM 968 N N . GLY A 1 121 ? 11.719 0.584 2.904 1 98.06 121 GLY A N 1
ATOM 969 C CA . GLY A 1 121 ? 10.602 1.021 3.723 1 98.06 121 GLY A CA 1
ATOM 970 C C . GLY A 1 121 ? 10.992 2.045 4.77 1 98.06 121 GLY A C 1
ATOM 971 O O . GLY A 1 121 ? 10.305 3.059 4.941 1 98.06 121 GLY A O 1
ATOM 972 N N . ALA A 1 122 ? 12.047 1.798 5.422 1 97.44 122 ALA A N 1
ATOM 973 C CA . ALA A 1 122 ? 12.547 2.717 6.441 1 97.44 122 ALA A CA 1
ATOM 974 C C . ALA A 1 122 ? 12.961 4.051 5.82 1 97.44 122 ALA A C 1
ATOM 976 O O . ALA A 1 122 ? 12.594 5.113 6.324 1 97.44 122 ALA A O 1
ATOM 977 N N . MET A 1 123 ? 13.727 3.982 4.754 1 94.94 123 MET A N 1
ATOM 978 C CA . MET A 1 123 ? 14.195 5.188 4.078 1 94.94 123 MET A CA 1
ATOM 979 C C . MET A 1 123 ? 13.023 6.039 3.602 1 94.94 123 MET A C 1
ATOM 981 O O . MET A 1 123 ? 13.023 7.258 3.779 1 94.94 123 MET A O 1
ATOM 985 N N . LEU A 1 124 ? 12.031 5.391 3.037 1 95.69 124 LEU A N 1
ATOM 986 C CA . LEU A 1 124 ? 10.859 6.102 2.537 1 95.69 124 LEU A CA 1
ATOM 987 C C . LEU A 1 124 ? 10.023 6.648 3.689 1 95.69 124 LEU A C 1
ATOM 989 O O . LEU A 1 124 ? 9.414 7.715 3.566 1 95.69 124 LEU A O 1
ATOM 993 N N . GLY A 1 125 ? 9.969 5.883 4.77 1 96.31 125 GLY A N 1
ATOM 994 C CA . GLY A 1 125 ? 9.375 6.449 5.969 1 96.31 125 GLY A CA 1
ATOM 995 C C . GLY A 1 125 ? 10.039 7.742 6.41 1 96.31 125 GLY A C 1
ATOM 996 O O . GLY A 1 125 ? 9.352 8.727 6.703 1 96.31 125 GLY A O 1
ATOM 997 N N . GLY A 1 126 ? 11.391 7.75 6.473 1 92.75 126 GLY A N 1
ATOM 998 C CA . GLY A 1 126 ? 12.125 8.969 6.758 1 92.75 126 GLY A CA 1
ATOM 999 C C . GLY A 1 126 ? 11.82 10.094 5.781 1 92.75 126 GLY A C 1
ATOM 1000 O O . GLY A 1 126 ? 11.609 11.234 6.188 1 92.75 126 GLY A O 1
ATOM 1001 N N . LEU A 1 127 ? 11.805 9.742 4.535 1 90.88 127 LEU A N 1
ATOM 1002 C CA . LEU A 1 127 ? 11.445 10.711 3.51 1 90.88 127 LEU A CA 1
ATOM 1003 C C . LEU A 1 127 ? 10.055 11.281 3.76 1 90.88 127 LEU A C 1
ATOM 1005 O O . LEU A 1 127 ? 9.805 12.461 3.5 1 90.88 127 LEU A O 1
ATOM 1009 N N . GLY A 1 128 ? 9.148 10.414 4.227 1 94.06 128 GLY A N 1
ATOM 1010 C CA . GLY A 1 128 ? 7.805 10.875 4.559 1 94.06 128 GLY A CA 1
ATOM 1011 C C . GLY A 1 128 ? 7.793 12.039 5.523 1 94.06 128 GLY A C 1
ATOM 1012 O O . GLY A 1 128 ? 7.035 13 5.34 1 94.06 128 GLY A O 1
ATOM 1013 N N . PHE A 1 129 ? 8.586 12.031 6.535 1 91.81 129 PHE A N 1
ATOM 1014 C CA . PHE A 1 129 ? 8.664 13.141 7.48 1 91.81 129 PHE A CA 1
ATOM 1015 C C . PHE A 1 129 ? 9.164 14.406 6.793 1 91.81 129 PHE A C 1
ATOM 1017 O O . PHE A 1 129 ? 8.672 15.5 7.066 1 91.81 129 PHE A O 1
ATOM 1024 N N . SER A 1 130 ? 10.125 14.211 5.863 1 87.25 130 SER A N 1
ATOM 1025 C CA . SER A 1 130 ? 10.648 15.359 5.121 1 87.25 130 SER A CA 1
ATOM 1026 C C . SER A 1 130 ? 9.586 15.953 4.203 1 87.25 130 SER A C 1
ATOM 1028 O O . SER A 1 130 ? 9.531 17.172 4.023 1 87.25 130 SER A O 1
ATOM 1030 N N . ILE A 1 131 ? 8.766 15.117 3.639 1 89.75 131 ILE A N 1
ATOM 1031 C CA . ILE A 1 131 ? 7.723 15.531 2.701 1 89.75 131 ILE A CA 1
ATOM 1032 C C . ILE A 1 131 ? 6.703 16.406 3.418 1 89.75 131 ILE A C 1
ATOM 1034 O O . ILE A 1 131 ? 6.176 17.359 2.836 1 89.75 131 ILE A O 1
ATOM 1038 N N . VAL A 1 132 ? 6.43 16.109 4.695 1 91 132 VAL A N 1
ATOM 1039 C CA . VAL A 1 132 ? 5.504 16.906 5.492 1 91 132 VAL A CA 1
ATOM 1040 C C . VAL A 1 132 ? 5.98 18.359 5.523 1 91 132 VAL A C 1
ATOM 1042 O O . VAL A 1 132 ? 5.203 19.281 5.258 1 91 132 VAL A O 1
ATOM 1045 N N . SER A 1 133 ? 7.238 18.562 5.836 1 84.94 133 SER A N 1
ATOM 1046 C CA . SER A 1 133 ? 7.812 19.891 5.93 1 84.94 133 SER A CA 1
ATOM 1047 C C . SER A 1 133 ? 7.914 20.547 4.555 1 84.94 133 SER A C 1
ATOM 1049 O O . SER A 1 133 ? 7.629 21.734 4.406 1 84.94 133 SER A O 1
ATOM 1051 N N . LEU A 1 134 ? 8.25 19.812 3.617 1 83.94 134 LEU A N 1
ATOM 1052 C CA . LEU A 1 134 ? 8.484 20.328 2.275 1 83.94 134 LEU A CA 1
ATOM 1053 C C . LEU A 1 134 ? 7.184 20.812 1.649 1 83.94 134 LEU A C 1
ATOM 1055 O O . LEU A 1 134 ? 7.148 21.906 1.056 1 83.94 134 LEU A O 1
ATOM 1059 N N . LEU A 1 135 ? 6.125 20.078 1.778 1 87.06 135 LEU A N 1
ATOM 1060 C CA . LEU A 1 135 ? 4.875 20.422 1.104 1 87.06 135 LEU A CA 1
ATOM 1061 C C . LEU A 1 135 ? 4.133 21.516 1.851 1 87.06 135 LEU A C 1
ATOM 1063 O O . LEU A 1 135 ? 3.414 22.312 1.24 1 87.06 135 LEU A O 1
ATOM 1067 N N . ASN A 1 136 ? 4.242 21.609 3.121 1 86.06 136 ASN A N 1
ATOM 1068 C CA . ASN A 1 136 ? 3.547 22.641 3.881 1 86.06 136 ASN A CA 1
ATOM 1069 C C . ASN A 1 136 ? 4.375 23.922 3.973 1 86.06 136 ASN A C 1
ATOM 1071 O O . ASN A 1 136 ? 3.824 25 4.164 1 86.06 136 ASN A O 1
ATOM 1075 N N . ASN A 1 137 ? 5.66 23.859 3.648 1 73.81 137 ASN A N 1
ATOM 1076 C CA . ASN A 1 137 ? 6.602 24.953 3.494 1 73.81 137 ASN A CA 1
ATOM 1077 C C . ASN A 1 137 ? 6.469 25.969 4.633 1 73.81 137 ASN A C 1
ATOM 1079 O O . ASN A 1 137 ? 6.547 27.172 4.406 1 73.81 137 ASN A O 1
ATOM 1083 N N . ASP A 1 138 ? 5.871 25.656 5.75 1 71.62 138 ASP A N 1
ATOM 1084 C CA . ASP A 1 138 ? 5.742 26.469 6.953 1 71.62 138 ASP A CA 1
ATOM 1085 C C . ASP A 1 138 ? 6.004 25.656 8.211 1 71.62 138 ASP A C 1
ATOM 1087 O O . ASP A 1 138 ? 5.203 24.781 8.57 1 71.62 138 ASP A O 1
ATOM 1091 N N . GLU A 1 139 ? 7.074 25.922 8.781 1 72.94 139 GLU A N 1
ATOM 1092 C CA . GLU A 1 139 ? 7.512 25.188 9.961 1 72.94 139 GLU A CA 1
ATOM 1093 C C . GLU A 1 139 ? 6.473 25.266 11.078 1 72.94 139 GLU A C 1
ATOM 1095 O O . GLU A 1 139 ? 6.297 24.328 11.844 1 72.94 139 GLU A O 1
ATOM 1100 N N . ARG A 1 140 ? 5.82 26.375 11.125 1 72.56 140 ARG A N 1
ATOM 1101 C CA . ARG A 1 140 ? 4.809 26.531 12.164 1 72.56 140 ARG A CA 1
ATOM 1102 C C . ARG A 1 140 ? 3.662 25.547 11.977 1 72.56 140 ARG A C 1
ATOM 1104 O O . ARG A 1 140 ? 3.15 24.984 12.945 1 72.56 140 ARG A O 1
ATOM 1111 N N . ILE A 1 141 ? 3.355 25.312 10.766 1 74.06 141 ILE A N 1
ATOM 1112 C CA . ILE A 1 141 ? 2.281 24.375 10.453 1 74.06 141 ILE A CA 1
ATOM 1113 C C . ILE A 1 141 ? 2.721 22.953 10.805 1 74.06 141 ILE A C 1
ATOM 1115 O O . ILE A 1 141 ? 1.982 22.219 11.461 1 74.06 141 ILE A O 1
ATOM 1119 N N . THR A 1 142 ? 3.883 22.656 10.492 1 74.88 142 THR A N 1
ATOM 1120 C CA . THR A 1 142 ? 4.402 21.312 10.711 1 74.88 142 THR A CA 1
ATOM 1121 C C . THR A 1 142 ? 4.508 21.016 12.203 1 74.88 142 THR A C 1
ATOM 1123 O O . THR A 1 142 ? 4.176 19.906 12.648 1 74.88 142 THR A O 1
ATOM 1126 N N . LEU A 1 143 ? 4.82 22.016 12.852 1 74.75 143 LEU A N 1
ATOM 1127 C CA . LEU A 1 143 ? 5.02 21.859 14.289 1 74.75 143 LEU A CA 1
ATOM 1128 C C . LEU A 1 143 ? 3.686 21.781 15.023 1 74.75 143 LEU A C 1
ATOM 1130 O O . LEU A 1 143 ? 3.625 21.328 16.172 1 74.75 143 LEU A O 1
ATOM 1134 N N . SER A 1 144 ? 2.68 22.172 14.344 1 82.75 144 SER A N 1
ATOM 1135 C CA . SER A 1 144 ? 1.376 22.203 15 1 82.75 144 SER A CA 1
ATOM 1136 C C . SER A 1 144 ? 0.586 20.922 14.719 1 82.75 144 SER A C 1
ATOM 1138 O O . SER A 1 144 ? -0.454 20.688 15.336 1 82.75 144 SER A O 1
ATOM 1140 N N . MET A 1 145 ? 1.122 20.109 13.867 1 89.5 145 MET A N 1
ATOM 1141 C CA . MET A 1 145 ? 0.412 18.891 13.516 1 89.5 145 MET A CA 1
ATOM 1142 C C . MET A 1 145 ? 0.558 17.828 14.609 1 89.5 145 MET A C 1
ATOM 1144 O O . MET A 1 145 ? 1.573 17.797 15.305 1 89.5 145 MET A O 1
ATOM 1148 N N . SER A 1 146 ? -0.462 16.984 14.766 1 91.81 146 SER A N 1
ATOM 1149 C CA . SER A 1 146 ? -0.393 15.859 15.688 1 91.81 146 SER A CA 1
ATOM 1150 C C . SER A 1 146 ? 0.739 14.906 15.32 1 91.81 146 SER A C 1
ATOM 1152 O O . SER A 1 146 ? 0.881 14.523 14.156 1 91.81 146 SER A O 1
ATOM 1154 N N . PRO A 1 147 ? 1.545 14.477 16.359 1 93.62 147 PRO A N 1
ATOM 1155 C CA . PRO A 1 147 ? 2.619 13.523 16.078 1 93.62 147 PRO A CA 1
ATOM 1156 C C . PRO A 1 147 ? 2.104 12.203 15.508 1 93.62 147 PRO A C 1
ATOM 1158 O O . PRO A 1 147 ? 2.762 11.602 14.656 1 93.62 147 PRO A O 1
ATOM 1161 N N . VAL A 1 148 ? 0.959 11.805 15.984 1 95.06 148 VAL A N 1
ATOM 1162 C CA . VAL A 1 148 ? 0.384 10.555 15.484 1 95.06 148 VAL A CA 1
ATOM 1163 C C . VAL A 1 148 ? 0.033 10.703 14.008 1 95.06 148 VAL A C 1
ATOM 1165 O O . VAL A 1 148 ? 0.273 9.797 13.211 1 95.06 148 VAL A O 1
ATOM 1168 N N . PHE A 1 149 ? -0.471 11.906 13.656 1 94.88 149 PHE A N 1
ATOM 1169 C CA . PHE A 1 149 ? -0.85 12.156 12.266 1 94.88 149 PHE A CA 1
ATOM 1170 C C . PHE A 1 149 ? 0.374 12.133 11.359 1 94.88 149 PHE A C 1
ATOM 1172 O O . PHE A 1 149 ? 0.366 11.469 10.32 1 94.88 149 PHE A O 1
ATOM 1179 N N . VAL A 1 150 ? 1.396 12.797 11.789 1 95.75 150 VAL A N 1
ATOM 1180 C CA . VAL A 1 150 ? 2.613 12.898 10.984 1 95.75 150 VAL A CA 1
ATOM 1181 C C . VAL A 1 150 ? 3.24 11.516 10.828 1 95.75 150 VAL A C 1
ATOM 1183 O O . VAL A 1 150 ? 3.658 11.141 9.734 1 95.75 150 VAL A O 1
ATOM 1186 N N . ALA A 1 151 ? 3.289 10.75 11.867 1 97.62 151 ALA A N 1
ATOM 1187 C CA . ALA A 1 151 ? 3.844 9.398 11.828 1 97.62 151 ALA A CA 1
ATOM 1188 C C . ALA A 1 151 ? 3.021 8.492 10.922 1 97.62 151 ALA A C 1
ATOM 1190 O O . ALA A 1 151 ? 3.576 7.688 10.164 1 97.62 151 ALA A O 1
ATOM 1191 N N . LEU A 1 152 ? 1.722 8.617 11.023 1 98.25 152 LEU A N 1
ATOM 1192 C CA . LEU A 1 152 ? 0.833 7.828 10.18 1 98.25 152 LEU A CA 1
ATOM 1193 C C . LEU A 1 152 ? 1.032 8.172 8.703 1 98.25 152 LEU A C 1
ATOM 1195 O O . LEU A 1 152 ? 1.039 7.285 7.852 1 98.25 152 LEU A O 1
ATOM 1199 N N . PHE A 1 153 ? 1.172 9.484 8.445 1 97.88 153 PHE A N 1
ATOM 1200 C CA . PHE A 1 153 ? 1.449 9.883 7.066 1 97.88 153 PHE A CA 1
ATOM 1201 C C . PHE A 1 153 ? 2.746 9.25 6.574 1 97.88 153 PHE A C 1
ATOM 1203 O O . PHE A 1 153 ? 2.787 8.672 5.484 1 97.88 153 PHE A O 1
ATOM 1210 N N . ALA A 1 154 ? 3.764 9.352 7.383 1 98.19 154 ALA A N 1
ATOM 1211 C CA . ALA A 1 154 ? 5.066 8.836 6.984 1 98.19 154 ALA A CA 1
ATOM 1212 C C . ALA A 1 154 ? 4.992 7.34 6.684 1 98.19 154 ALA A C 1
ATOM 1214 O O . ALA A 1 154 ? 5.512 6.875 5.664 1 98.19 154 ALA A O 1
ATOM 1215 N N . CYS A 1 155 ? 4.34 6.621 7.504 1 98.81 155 CYS A N 1
ATOM 1216 C CA . CYS A 1 155 ? 4.207 5.176 7.352 1 98.81 155 CYS A CA 1
ATOM 1217 C C . CYS A 1 155 ? 3.385 4.828 6.117 1 98.81 155 CYS A C 1
ATOM 1219 O O . CYS A 1 155 ? 3.807 4.02 5.289 1 98.81 155 CYS A O 1
ATOM 1221 N N . SER A 1 156 ? 2.234 5.5 5.977 1 98.88 156 SER A N 1
ATOM 1222 C CA . SER A 1 156 ? 1.354 5.223 4.848 1 98.88 156 SER A CA 1
ATOM 1223 C C . SER A 1 156 ? 1.999 5.629 3.529 1 98.88 156 SER A C 1
ATOM 1225 O O . SER A 1 156 ? 1.818 4.961 2.51 1 98.88 156 SER A O 1
ATOM 1227 N N . PHE A 1 157 ? 2.732 6.711 3.549 1 98.5 157 PHE A N 1
ATOM 1228 C CA . PHE A 1 157 ? 3.422 7.195 2.361 1 98.5 157 PHE A CA 1
ATOM 1229 C C . PHE A 1 157 ? 4.465 6.191 1.891 1 98.5 157 PHE A C 1
ATOM 1231 O O . PHE A 1 157 ? 4.566 5.91 0.695 1 98.5 157 PHE A O 1
ATOM 1238 N N . ALA A 1 158 ? 5.203 5.664 2.842 1 98.69 158 ALA A N 1
ATOM 1239 C CA . ALA A 1 158 ? 6.227 4.672 2.518 1 98.69 158 ALA A CA 1
ATOM 1240 C C . ALA A 1 158 ? 5.605 3.428 1.893 1 98.69 158 ALA A C 1
ATOM 1242 O O . ALA A 1 158 ? 6.078 2.938 0.864 1 98.69 158 ALA A O 1
ATOM 1243 N N . VAL A 1 159 ? 4.57 2.975 2.504 1 98.88 159 VAL A N 1
ATOM 1244 C CA . VAL A 1 159 ? 3.91 1.775 1.998 1 98.88 159 VAL A CA 1
ATOM 1245 C C . VAL A 1 159 ? 3.283 2.066 0.636 1 98.88 159 VAL A C 1
ATOM 1247 O O . VAL A 1 159 ? 3.299 1.215 -0.256 1 98.88 159 VAL A O 1
ATOM 1250 N N . PHE A 1 160 ? 2.766 3.268 0.497 1 98.88 160 PHE A N 1
ATOM 1251 C CA . PHE A 1 160 ? 2.211 3.729 -0.771 1 98.88 160 PHE A CA 1
ATOM 1252 C C . PHE A 1 160 ? 3.24 3.613 -1.887 1 98.88 160 PHE A C 1
ATOM 1254 O O . PHE A 1 160 ? 2.957 3.049 -2.945 1 98.88 160 PHE A O 1
ATOM 1261 N N . LEU A 1 161 ? 4.41 4.035 -1.649 1 98.19 161 LEU A N 1
ATOM 1262 C CA . LEU A 1 161 ? 5.469 3.945 -2.648 1 98.19 161 LEU A CA 1
ATOM 1263 C C . LEU A 1 161 ? 5.906 2.498 -2.848 1 98.19 161 LEU A C 1
ATOM 1265 O O . LEU A 1 161 ? 6.281 2.105 -3.953 1 98.19 161 LEU A O 1
ATOM 1269 N N . GLY A 1 162 ? 5.859 1.717 -1.767 1 98.56 162 GLY A N 1
ATOM 1270 C CA . GLY A 1 162 ? 6.094 0.289 -1.913 1 98.56 162 GLY A CA 1
ATOM 1271 C C . GLY A 1 162 ? 5.125 -0.382 -2.867 1 98.56 162 GLY A C 1
ATOM 1272 O O . GLY A 1 162 ? 5.52 -1.251 -3.648 1 98.56 162 GLY A O 1
ATOM 1273 N N . VAL A 1 163 ? 3.912 0.001 -2.805 1 98.88 163 VAL A N 1
ATOM 1274 C CA . VAL A 1 163 ? 2.9 -0.532 -3.709 1 98.88 163 VAL A CA 1
ATOM 1275 C C . VAL A 1 163 ? 3.242 -0.151 -5.148 1 98.88 163 VAL A C 1
ATOM 1277 O O . VAL A 1 163 ? 3.127 -0.975 -6.059 1 98.88 163 VAL A O 1
ATOM 1280 N N . PHE A 1 164 ? 3.697 1.037 -5.371 1 98.5 164 PHE A N 1
ATOM 1281 C CA . PHE A 1 164 ? 4.07 1.464 -6.715 1 98.5 164 PHE A CA 1
ATOM 1282 C C . PHE A 1 164 ? 5.273 0.676 -7.223 1 98.5 164 PHE A C 1
ATOM 1284 O O . PHE A 1 164 ? 5.375 0.388 -8.414 1 98.5 164 PHE A O 1
ATOM 1291 N N . TRP A 1 165 ? 6.164 0.361 -6.32 1 98.12 165 TRP A N 1
ATOM 1292 C CA . TRP A 1 165 ? 7.266 -0.508 -6.719 1 98.12 165 TRP A CA 1
ATOM 1293 C C . TRP A 1 165 ? 6.746 -1.865 -7.184 1 98.12 165 TRP A C 1
ATOM 1295 O O . TRP A 1 165 ? 7.211 -2.402 -8.195 1 98.12 165 TRP A O 1
ATOM 1305 N N . GLU A 1 166 ? 5.809 -2.354 -6.465 1 98.62 166 GLU A N 1
ATOM 1306 C CA . GLU A 1 166 ? 5.23 -3.637 -6.855 1 98.62 166 GLU A CA 1
ATOM 1307 C C . GLU A 1 166 ? 4.508 -3.531 -8.195 1 98.62 166 GLU A C 1
ATOM 1309 O O . GLU A 1 166 ? 4.496 -4.484 -8.977 1 98.62 166 GLU A O 1
ATOM 1314 N N . PHE A 1 167 ? 3.861 -2.389 -8.445 1 98.62 167 PHE A N 1
ATOM 1315 C CA . PHE A 1 167 ? 3.273 -2.16 -9.758 1 98.62 167 PHE A CA 1
ATOM 1316 C C . PHE A 1 167 ? 4.34 -2.219 -10.844 1 98.62 167 PHE A C 1
ATOM 1318 O O . PHE A 1 167 ? 4.121 -2.811 -11.906 1 98.62 167 PHE A O 1
ATOM 1325 N N . TYR A 1 168 ? 5.453 -1.636 -10.555 1 97.56 168 TYR A N 1
ATOM 1326 C CA . TYR A 1 168 ? 6.578 -1.629 -11.484 1 97.56 168 TYR A CA 1
ATOM 1327 C C . TYR A 1 168 ? 7.066 -3.047 -11.758 1 97.56 168 TYR A C 1
ATOM 1329 O O . TYR A 1 168 ? 7.289 -3.42 -12.914 1 97.56 168 TYR A O 1
ATOM 1337 N N . GLU A 1 169 ? 7.191 -3.791 -10.711 1 97.62 169 GLU A N 1
ATOM 1338 C CA . GLU A 1 169 ? 7.629 -5.172 -10.883 1 97.62 169 GLU A CA 1
ATOM 1339 C C . GLU A 1 169 ? 6.613 -5.977 -11.688 1 97.62 169 GLU A C 1
ATOM 1341 O O . GLU A 1 169 ? 6.988 -6.723 -12.594 1 97.62 169 GLU A O 1
ATOM 1346 N N . PHE A 1 170 ? 5.395 -5.793 -11.359 1 98.31 170 PHE A N 1
ATOM 1347 C CA . PHE A 1 170 ? 4.336 -6.516 -12.055 1 98.31 170 PHE A CA 1
ATOM 1348 C C . PHE A 1 170 ? 4.328 -6.176 -13.539 1 98.31 170 PHE A C 1
ATOM 1350 O O . PHE A 1 170 ? 4.156 -7.055 -14.383 1 98.31 170 PHE A O 1
ATOM 1357 N N . ALA A 1 171 ? 4.469 -4.906 -13.859 1 97.12 171 ALA A N 1
ATOM 1358 C CA . ALA A 1 171 ? 4.523 -4.461 -15.25 1 97.12 171 ALA A CA 1
ATOM 1359 C C . ALA A 1 171 ? 5.699 -5.098 -15.984 1 97.12 171 ALA A C 1
ATOM 1361 O O . ALA A 1 171 ? 5.551 -5.582 -17.109 1 97.12 171 ALA A O 1
ATOM 1362 N N . ALA A 1 172 ? 6.844 -5.133 -15.359 1 95.56 172 ALA A N 1
ATOM 1363 C CA . ALA A 1 172 ? 8.023 -5.758 -15.953 1 95.56 172 ALA A CA 1
ATOM 1364 C C . ALA A 1 172 ? 7.785 -7.238 -16.219 1 95.56 172 ALA A C 1
ATOM 1366 O O . ALA A 1 172 ? 8.164 -7.75 -17.281 1 95.56 172 ALA A O 1
ATOM 1367 N N . ASP A 1 173 ? 7.137 -7.859 -15.266 1 95.94 173 ASP A N 1
ATOM 1368 C CA . ASP A 1 173 ? 6.887 -9.297 -15.391 1 95.94 173 ASP A CA 1
ATOM 1369 C C . ASP A 1 173 ? 5.914 -9.586 -16.531 1 95.94 173 ASP A C 1
ATOM 1371 O O . ASP A 1 173 ? 5.914 -10.68 -17.094 1 95.94 173 ASP A O 1
ATOM 1375 N N . SER A 1 174 ? 5.066 -8.641 -16.906 1 94.94 174 SER A N 1
ATOM 1376 C CA . SER A 1 174 ? 4.176 -8.789 -18.047 1 94.94 174 SER A CA 1
ATOM 1377 C C . SER A 1 174 ? 4.957 -8.836 -19.359 1 94.94 174 SER A C 1
ATOM 1379 O O . SER A 1 174 ? 4.422 -9.234 -20.391 1 94.94 174 SER A O 1
ATOM 1381 N N . PHE A 1 175 ? 6.238 -8.484 -19.328 1 92.19 175 PHE A N 1
ATOM 1382 C CA . PHE A 1 175 ? 7.094 -8.523 -20.5 1 92.19 175 PHE A CA 1
ATOM 1383 C C . PHE A 1 175 ? 8.117 -9.648 -20.406 1 92.19 175 PHE A C 1
ATOM 1385 O O . PHE A 1 175 ? 9.188 -9.578 -21 1 92.19 175 PHE A O 1
ATOM 1392 N N . GLY A 1 176 ? 7.836 -10.641 -19.625 1 88.12 176 GLY A N 1
ATOM 1393 C CA . GLY A 1 176 ? 8.609 -11.867 -19.594 1 88.12 176 GLY A CA 1
ATOM 1394 C C . GLY A 1 176 ? 9.719 -11.852 -18.562 1 88.12 176 GLY A C 1
ATOM 1395 O O . GLY A 1 176 ? 10.578 -12.734 -18.547 1 88.12 176 GLY A O 1
ATOM 1396 N N . MET A 1 177 ? 9.688 -10.875 -17.719 1 91.69 177 MET A N 1
ATOM 1397 C CA . MET A 1 177 ? 10.664 -10.82 -16.641 1 91.69 177 MET A CA 1
ATOM 1398 C C . MET A 1 177 ? 10.133 -11.5 -15.383 1 91.69 177 MET A C 1
ATOM 1400 O O . MET A 1 177 ? 9.07 -12.125 -15.406 1 91.69 177 MET A O 1
ATOM 1404 N N . ASN A 1 178 ? 10.883 -11.5 -14.258 1 92.88 178 ASN A N 1
ATOM 1405 C CA . ASN A 1 178 ? 10.508 -12.203 -13.039 1 92.88 178 ASN A CA 1
ATOM 1406 C C . ASN A 1 178 ? 10.898 -11.414 -11.789 1 92.88 178 ASN A C 1
ATOM 1408 O O . ASN A 1 178 ? 11.523 -11.953 -10.875 1 92.88 178 ASN A O 1
ATOM 1412 N N . MET A 1 179 ? 10.484 -10.188 -11.82 1 94.44 179 MET A N 1
ATOM 1413 C CA . MET A 1 179 ? 10.891 -9.32 -10.727 1 94.44 179 MET A CA 1
ATOM 1414 C C . MET A 1 179 ? 10.141 -9.672 -9.445 1 94.44 179 MET A C 1
ATOM 1416 O O . MET A 1 179 ? 10.68 -9.516 -8.344 1 94.44 179 MET A O 1
ATOM 1420 N N . GLN A 1 180 ? 8.922 -10.148 -9.562 1 96.31 180 GLN A N 1
ATOM 1421 C CA . GLN A 1 180 ? 8.164 -10.523 -8.375 1 96.31 180 GLN A CA 1
ATOM 1422 C C . GLN A 1 180 ? 8.5 -11.945 -7.938 1 96.31 180 GLN A C 1
ATOM 1424 O O . GLN A 1 180 ? 7.875 -12.484 -7.023 1 96.31 180 GLN A O 1
ATOM 1429 N N . LYS A 1 181 ? 9.359 -12.578 -8.625 1 93.44 181 LYS A N 1
ATOM 1430 C CA . LYS A 1 181 ? 9.914 -13.875 -8.266 1 93.44 181 LYS A CA 1
ATOM 1431 C C . LYS A 1 181 ? 8.82 -14.93 -8.164 1 93.44 181 LYS A C 1
ATOM 1433 O O . LYS A 1 181 ? 8.742 -15.656 -7.168 1 93.44 181 LYS A O 1
ATOM 1438 N N . THR A 1 182 ? 8.031 -14.945 -9.219 1 96 182 THR A N 1
ATOM 1439 C CA . THR A 1 182 ? 6.961 -15.938 -9.281 1 96 182 THR A CA 1
ATOM 1440 C C . THR A 1 182 ? 7.441 -17.219 -9.953 1 96 182 THR A C 1
ATOM 1442 O O . THR A 1 182 ? 6.672 -18.156 -10.125 1 96 182 THR A O 1
ATOM 1445 N N . MET A 1 183 ? 8.664 -17.188 -10.375 1 91.81 183 MET A N 1
ATOM 1446 C CA . MET A 1 183 ? 9.328 -18.328 -10.992 1 91.81 183 MET A CA 1
ATOM 1447 C C . MET A 1 183 ? 10.672 -18.625 -10.336 1 91.81 183 MET A C 1
ATOM 1449 O O . MET A 1 183 ? 11.422 -17.688 -10.031 1 91.81 183 MET A O 1
ATOM 1453 N N . LEU A 1 184 ? 10.977 -19.906 -10.188 1 87.56 184 LEU A N 1
ATOM 1454 C CA . LEU A 1 184 ? 12.258 -20.297 -9.609 1 87.56 184 LEU A CA 1
ATOM 1455 C C . LEU A 1 184 ? 13.383 -20.141 -10.633 1 87.56 184 LEU A C 1
ATOM 1457 O O . LEU A 1 184 ? 13.125 -19.875 -11.812 1 87.56 184 LEU A O 1
ATOM 1461 N N . GLU A 1 185 ? 14.602 -20.25 -10.164 1 78.25 185 GLU A N 1
ATOM 1462 C CA . GLU A 1 185 ? 15.773 -20.078 -11.023 1 78.25 185 GLU A CA 1
ATOM 1463 C C . GLU A 1 185 ? 15.766 -21.078 -12.172 1 78.25 185 GLU A C 1
ATOM 1465 O O . GLU A 1 185 ? 16.219 -20.766 -13.281 1 78.25 185 GLU A O 1
ATOM 1470 N N . ASP A 1 186 ? 15.211 -22.266 -11.961 1 81.12 186 ASP A N 1
ATOM 1471 C CA . ASP A 1 186 ? 15.219 -23.312 -12.969 1 81.12 186 ASP A CA 1
ATOM 1472 C C . ASP A 1 186 ? 14.055 -23.156 -13.945 1 81.12 186 ASP A C 1
ATOM 1474 O O . ASP A 1 186 ? 13.844 -24.016 -14.805 1 81.12 186 ASP A O 1
ATOM 1478 N N . GLY A 1 187 ? 13.273 -22.094 -13.727 1 84.19 187 GLY A N 1
ATOM 1479 C CA . GLY A 1 187 ? 12.188 -21.828 -14.656 1 84.19 187 GLY A CA 1
ATOM 1480 C C . GLY A 1 187 ? 10.844 -22.344 -14.18 1 84.19 187 GLY A C 1
ATOM 1481 O O . GLY A 1 187 ? 9.812 -22.047 -14.781 1 84.19 187 GLY A O 1
ATOM 1482 N N . THR A 1 188 ? 10.844 -23.109 -13.055 1 92 188 THR A N 1
ATOM 1483 C CA . THR A 1 188 ? 9.594 -23.656 -12.516 1 92 188 THR A CA 1
ATOM 1484 C C . THR A 1 188 ? 8.703 -22.531 -11.992 1 92 188 THR A C 1
ATOM 1486 O O . THR A 1 188 ? 9.133 -21.734 -11.156 1 92 188 THR A O 1
ATOM 1489 N N . MET A 1 189 ? 7.492 -22.5 -12.5 1 94.44 189 MET A N 1
ATOM 1490 C CA . MET A 1 189 ? 6.551 -21.484 -12.047 1 94.44 189 MET A CA 1
ATOM 1491 C C . MET A 1 189 ? 5.953 -21.859 -10.688 1 94.44 189 MET A C 1
ATOM 1493 O O . MET A 1 189 ? 5.547 -23 -10.484 1 94.44 189 MET A O 1
ATOM 1497 N N . LEU A 1 190 ? 5.965 -20.938 -9.812 1 96.5 190 LEU A N 1
ATOM 1498 C CA . LEU A 1 190 ? 5.277 -21.156 -8.539 1 96.5 190 LEU A CA 1
ATOM 1499 C C . LEU A 1 190 ? 3.764 -21.141 -8.734 1 96.5 190 LEU A C 1
ATOM 1501 O O . LEU A 1 190 ? 3.26 -20.516 -9.672 1 96.5 190 LEU A O 1
ATOM 1505 N N . GLN A 1 191 ? 3.094 -21.812 -7.828 1 96.56 191 GLN A N 1
ATOM 1506 C CA . GLN A 1 191 ? 1.655 -21.984 -8.023 1 96.56 191 GLN A CA 1
ATOM 1507 C C . GLN A 1 191 ? 0.875 -21.406 -6.844 1 96.56 191 GLN A C 1
ATOM 1509 O O . GLN A 1 191 ? 1.282 -21.547 -5.691 1 96.56 191 GLN A O 1
ATOM 1514 N N . GLY A 1 192 ? -0.305 -20.797 -7.172 1 95.94 192 GLY A N 1
ATOM 1515 C CA . GLY A 1 192 ? -1.254 -20.344 -6.16 1 95.94 192 GLY A CA 1
ATOM 1516 C C . GLY A 1 192 ? -0.646 -19.406 -5.141 1 95.94 192 GLY A C 1
ATOM 1517 O O . GLY A 1 192 ? -0.012 -18.422 -5.508 1 95.94 192 GLY A O 1
ATOM 1518 N N . HIS A 1 193 ? -0.854 -19.797 -3.951 1 95.38 193 HIS A N 1
ATOM 1519 C CA . HIS A 1 193 ? -0.467 -19 -2.791 1 95.38 193 HIS A CA 1
ATOM 1520 C C . HIS A 1 193 ? 1.038 -18.75 -2.77 1 95.38 193 HIS A C 1
ATOM 1522 O O . HIS A 1 193 ? 1.488 -17.672 -2.389 1 95.38 193 HIS A O 1
ATOM 1528 N N . ALA A 1 194 ? 1.791 -19.672 -3.25 1 96.94 194 ALA A N 1
ATOM 1529 C CA . ALA A 1 194 ? 3.248 -19.578 -3.24 1 96.94 194 ALA A CA 1
ATOM 1530 C C . ALA A 1 194 ? 3.732 -18.484 -4.188 1 96.94 194 ALA A C 1
ATOM 1532 O O . ALA A 1 194 ? 4.746 -17.828 -3.93 1 96.94 194 ALA A O 1
ATOM 1533 N N . ALA A 1 195 ? 3.014 -18.25 -5.258 1 97.69 195 ALA A N 1
ATOM 1534 C CA . ALA A 1 195 ? 3.412 -17.281 -6.266 1 97.69 195 ALA A CA 1
ATOM 1535 C C . ALA A 1 195 ? 3.23 -15.852 -5.746 1 97.69 195 ALA A C 1
ATOM 1537 O O . ALA A 1 195 ? 3.904 -14.93 -6.207 1 97.69 195 ALA A O 1
ATOM 1538 N N . VAL A 1 196 ? 2.385 -15.656 -4.773 1 98.06 196 VAL A N 1
ATOM 1539 C CA . VAL A 1 196 ? 2.068 -14.312 -4.297 1 98.06 196 VAL A CA 1
ATOM 1540 C C . VAL A 1 196 ? 2.934 -13.977 -3.082 1 98.06 196 VAL A C 1
ATOM 1542 O O . VAL A 1 196 ? 3.018 -12.82 -2.672 1 98.06 196 VAL A O 1
ATOM 1545 N N . ALA A 1 197 ? 3.66 -14.922 -2.568 1 97.62 197 ALA A N 1
ATOM 1546 C CA . ALA A 1 197 ? 4.352 -14.805 -1.284 1 97.62 197 ALA A CA 1
ATOM 1547 C C . ALA A 1 197 ? 5.438 -13.742 -1.34 1 97.62 197 ALA A C 1
ATOM 1549 O O . ALA A 1 197 ? 5.637 -12.992 -0.378 1 97.62 197 ALA A O 1
ATOM 1550 N N . ASP A 1 198 ? 6.164 -13.641 -2.381 1 97.5 198 ASP A N 1
ATOM 1551 C CA . ASP A 1 198 ? 7.23 -12.648 -2.492 1 97.5 198 ASP A CA 1
ATOM 1552 C C . ASP A 1 198 ? 6.668 -11.227 -2.434 1 97.5 198 ASP A C 1
ATOM 1554 O O . ASP A 1 198 ? 7.152 -10.391 -1.665 1 97.5 198 ASP A O 1
ATOM 1558 N N . THR A 1 199 ? 5.629 -10.914 -3.191 1 98.44 199 THR A N 1
ATOM 1559 C CA . THR A 1 199 ? 4.984 -9.609 -3.211 1 98.44 199 THR A CA 1
ATOM 1560 C C . THR A 1 199 ? 4.449 -9.25 -1.827 1 98.44 199 THR A C 1
ATOM 1562 O O . THR A 1 199 ? 4.691 -8.148 -1.331 1 98.44 199 THR A O 1
ATOM 1565 N N . MET A 1 200 ? 3.744 -10.18 -1.23 1 98.69 200 MET A N 1
ATOM 1566 C CA . MET A 1 200 ? 3.184 -9.938 0.095 1 98.69 200 MET A CA 1
ATOM 1567 C C . MET A 1 200 ? 4.293 -9.734 1.126 1 98.69 200 MET A C 1
ATOM 1569 O O . MET A 1 200 ? 4.18 -8.883 2.006 1 98.69 200 MET A O 1
ATOM 1573 N N . GLY A 1 201 ? 5.336 -10.602 1.013 1 98.44 201 GLY A N 1
ATOM 1574 C CA . GLY A 1 201 ? 6.477 -10.43 1.898 1 98.44 201 GLY A CA 1
ATOM 1575 C C . GLY A 1 201 ? 7.164 -9.094 1.74 1 98.44 201 GLY A C 1
ATOM 1576 O O . GLY A 1 201 ? 7.531 -8.453 2.73 1 98.44 201 GLY A O 1
ATOM 1577 N N . ASP A 1 202 ? 7.359 -8.656 0.549 1 98.62 202 ASP A N 1
ATOM 1578 C CA . ASP A 1 202 ? 7.977 -7.367 0.267 1 98.62 202 ASP A CA 1
ATOM 1579 C C . ASP A 1 202 ? 7.172 -6.227 0.882 1 98.62 202 ASP A C 1
ATOM 1581 O O . ASP A 1 202 ? 7.727 -5.359 1.56 1 98.62 202 ASP A O 1
ATOM 1585 N N . LEU A 1 203 ? 5.875 -6.285 0.668 1 98.81 203 LEU A N 1
ATOM 1586 C CA . LEU A 1 203 ? 5.031 -5.234 1.218 1 98.81 203 LEU A CA 1
ATOM 1587 C C . LEU A 1 203 ? 5.047 -5.262 2.742 1 98.81 203 LEU A C 1
ATOM 1589 O O . LEU A 1 203 ? 4.992 -4.215 3.389 1 98.81 203 LEU A O 1
ATOM 1593 N N . PHE A 1 204 ? 5.105 -6.406 3.283 1 98.88 204 PHE A N 1
ATOM 1594 C CA . PHE A 1 204 ? 5.117 -6.539 4.734 1 98.88 204 PHE A CA 1
ATOM 1595 C C . PHE A 1 204 ? 6.387 -5.938 5.324 1 98.88 204 PHE A C 1
ATOM 1597 O O . PHE A 1 204 ? 6.328 -5.172 6.285 1 98.88 204 PHE A O 1
ATOM 1604 N N . VAL A 1 205 ? 7.512 -6.289 4.77 1 98.75 205 VAL A N 1
ATOM 1605 C CA . VAL A 1 205 ? 8.75 -5.789 5.348 1 98.75 205 VAL A CA 1
ATOM 1606 C C . VAL A 1 205 ? 8.93 -4.316 4.992 1 98.75 205 VAL A C 1
ATOM 1608 O O . VAL A 1 205 ? 9.555 -3.562 5.742 1 98.75 205 VAL A O 1
ATOM 1611 N N . ASP A 1 206 ? 8.406 -3.873 3.84 1 98.81 206 ASP A N 1
ATOM 1612 C CA . ASP A 1 206 ? 8.305 -2.438 3.598 1 98.81 206 ASP A CA 1
ATOM 1613 C C . ASP A 1 206 ? 7.566 -1.74 4.738 1 98.81 206 ASP A C 1
ATOM 1615 O O . ASP A 1 206 ? 8.031 -0.721 5.254 1 98.81 206 ASP A O 1
ATOM 1619 N N . PHE A 1 207 ? 6.453 -2.314 5.113 1 98.94 207 PHE A N 1
ATOM 1620 C CA . PHE A 1 207 ? 5.645 -1.766 6.195 1 98.94 207 PHE A CA 1
ATOM 1621 C C . PHE A 1 207 ? 6.418 -1.778 7.508 1 98.94 207 PHE A C 1
ATOM 1623 O O . PHE A 1 207 ? 6.426 -0.787 8.242 1 98.94 207 PHE A O 1
ATOM 1630 N N . LEU A 1 208 ? 7.043 -2.852 7.777 1 98.81 208 LEU A N 1
ATOM 1631 C CA . LEU A 1 208 ? 7.777 -2.967 9.031 1 98.81 208 LEU A CA 1
ATOM 1632 C C . LEU A 1 208 ? 8.867 -1.907 9.125 1 98.81 208 LEU A C 1
ATOM 1634 O O . LEU A 1 208 ? 9.008 -1.236 10.148 1 98.81 208 LEU A O 1
ATOM 1638 N N . GLY A 1 209 ? 9.672 -1.764 8.07 1 98.75 209 GLY A N 1
ATOM 1639 C CA . GLY A 1 209 ? 10.68 -0.714 8.047 1 98.75 209 GLY A CA 1
ATOM 1640 C C . GLY A 1 209 ? 10.094 0.675 8.234 1 98.75 209 GLY A C 1
ATOM 1641 O O . GLY A 1 209 ? 10.602 1.463 9.039 1 98.75 209 GLY A O 1
ATOM 1642 N N . ALA A 1 210 ? 9.031 0.963 7.512 1 98.81 210 ALA A N 1
ATOM 1643 C CA . ALA A 1 210 ? 8.352 2.254 7.609 1 98.81 210 ALA A CA 1
ATOM 1644 C C . ALA A 1 210 ? 7.785 2.471 9.008 1 98.81 210 ALA A C 1
ATOM 1646 O O . ALA A 1 210 ? 7.871 3.57 9.555 1 98.81 210 ALA A O 1
ATOM 1647 N N . PHE A 1 211 ? 7.219 1.395 9.562 1 98.81 211 PHE A N 1
ATOM 1648 C CA . PHE A 1 211 ? 6.586 1.451 10.875 1 98.81 211 PHE A CA 1
ATOM 1649 C C . PHE A 1 211 ? 7.602 1.798 11.953 1 98.81 211 PHE A C 1
ATOM 1651 O O . PHE A 1 211 ? 7.352 2.664 12.797 1 98.81 211 PHE A O 1
ATOM 1658 N N . VAL A 1 212 ? 8.719 1.164 11.922 1 98.56 212 VAL A N 1
ATOM 1659 C CA . VAL A 1 212 ? 9.758 1.402 12.914 1 98.56 212 VAL A CA 1
ATOM 1660 C C . VAL A 1 212 ? 10.219 2.857 12.844 1 98.56 212 VAL A C 1
ATOM 1662 O O . VAL A 1 212 ? 10.273 3.551 13.867 1 98.56 212 VAL A O 1
ATOM 1665 N N . ILE A 1 213 ? 10.484 3.373 11.68 1 97.56 213 ILE A N 1
ATOM 1666 C CA . ILE A 1 213 ? 10.953 4.742 11.508 1 97.56 213 ILE A CA 1
ATOM 1667 C C . ILE A 1 213 ? 9.859 5.723 11.93 1 97.56 213 ILE A C 1
ATOM 1669 O O . ILE A 1 213 ? 10.141 6.766 12.516 1 97.56 213 ILE A O 1
ATOM 1673 N N . SER A 1 214 ? 8.625 5.387 11.602 1 98.19 214 SER A N 1
ATOM 1674 C CA . SER A 1 214 ? 7.508 6.254 11.953 1 98.19 214 SER A CA 1
ATOM 1675 C C . SER A 1 214 ? 7.332 6.34 13.469 1 98.19 214 SER A C 1
ATOM 1677 O O . SER A 1 214 ? 6.992 7.398 14 1 98.19 214 SER A O 1
ATOM 1679 N N . ILE A 1 215 ? 7.547 5.238 14.148 1 97.94 215 ILE A N 1
ATOM 1680 C CA . ILE A 1 215 ? 7.477 5.23 15.602 1 97.94 215 ILE A CA 1
ATOM 1681 C C . ILE A 1 215 ? 8.594 6.094 16.188 1 97.94 215 ILE A C 1
ATOM 1683 O O . ILE A 1 215 ? 8.367 6.895 17.094 1 97.94 215 ILE A O 1
ATOM 1687 N N . ILE A 1 216 ? 9.758 5.949 15.695 1 96.44 216 ILE A N 1
ATOM 1688 C CA . ILE A 1 216 ? 10.891 6.766 16.125 1 96.44 216 ILE A CA 1
ATOM 1689 C C . ILE A 1 216 ? 10.578 8.242 15.906 1 96.44 216 ILE A C 1
ATOM 1691 O O . ILE A 1 216 ? 10.797 9.07 16.781 1 96.44 216 ILE A O 1
ATOM 1695 N N . GLY A 1 217 ? 10.094 8.57 14.695 1 94.94 217 GLY A N 1
ATOM 1696 C CA . GLY A 1 217 ? 9.719 9.938 14.398 1 94.94 217 GLY A CA 1
ATOM 1697 C C . GLY A 1 217 ? 8.625 10.469 15.312 1 94.94 217 GLY A C 1
ATOM 1698 O O . GLY A 1 217 ? 8.672 11.625 15.734 1 94.94 217 GLY A O 1
ATOM 1699 N N . TYR A 1 218 ? 7.684 9.625 15.625 1 95.62 218 TYR A N 1
ATOM 1700 C CA . TYR A 1 218 ? 6.613 9.984 16.547 1 95.62 218 TYR A CA 1
ATOM 1701 C C . TYR A 1 218 ? 7.176 10.453 17.891 1 95.62 218 TYR A C 1
ATOM 1703 O O . TYR A 1 218 ? 6.824 11.531 18.375 1 95.62 218 TYR A O 1
ATOM 1711 N N . PHE A 1 219 ? 8 9.672 18.484 1 94.75 219 PHE A N 1
ATOM 1712 C CA . PHE A 1 219 ? 8.555 9.992 19.797 1 94.75 219 PHE A CA 1
ATOM 1713 C C . PHE A 1 219 ? 9.484 11.195 19.703 1 94.75 219 PHE A C 1
ATOM 1715 O O . PHE A 1 219 ? 9.57 11.992 20.641 1 94.75 219 PHE A O 1
ATOM 1722 N N . SER A 1 220 ? 10.133 11.336 18.594 1 91 220 SER A N 1
ATOM 1723 C CA . SER A 1 220 ? 11 12.492 18.391 1 91 220 SER A CA 1
ATOM 1724 C C . SER A 1 220 ? 10.195 13.789 18.375 1 91 220 SER A C 1
ATOM 1726 O O . SER A 1 220 ? 10.617 14.797 18.953 1 91 220 SER A O 1
ATOM 1728 N N . ILE A 1 221 ? 9.07 13.797 17.703 1 88.56 221 ILE A N 1
ATOM 1729 C CA . ILE A 1 221 ? 8.211 14.969 17.625 1 88.56 221 ILE A CA 1
ATOM 1730 C C . ILE A 1 221 ? 7.602 15.266 18.984 1 88.56 221 ILE A C 1
ATOM 1732 O O . ILE A 1 221 ? 7.531 16.422 19.406 1 88.56 221 ILE A O 1
ATOM 1736 N N . ARG A 1 222 ? 7.223 14.266 19.672 1 88.75 222 ARG A N 1
ATOM 1737 C CA . ARG A 1 222 ? 6.598 14.422 20.984 1 88.75 222 ARG A CA 1
ATOM 1738 C C . ARG A 1 222 ? 7.582 15 22 1 88.75 222 ARG A C 1
ATOM 1740 O O . ARG A 1 222 ? 7.207 15.812 22.844 1 88.75 222 ARG A O 1
ATOM 1747 N N . LYS A 1 223 ? 8.758 14.555 21.938 1 84.75 223 LYS A N 1
ATOM 1748 C CA . LYS A 1 223 ? 9.773 15.008 22.875 1 84.75 223 LYS A CA 1
ATOM 1749 C C . LYS A 1 223 ? 10.453 16.281 22.391 1 84.75 223 LYS A C 1
ATOM 1751 O O . LYS A 1 223 ? 11.242 16.891 23.125 1 84.75 223 LYS A O 1
ATOM 1756 N N . ASN A 1 224 ? 10.016 16.922 21.5 1 68.75 224 ASN A N 1
ATOM 1757 C CA . ASN A 1 224 ? 10.617 18.109 20.906 1 68.75 224 ASN A CA 1
ATOM 1758 C C . ASN A 1 224 ? 12.094 17.875 20.578 1 68.75 224 ASN A C 1
ATOM 1760 O O . ASN A 1 224 ? 12.922 18.766 20.766 1 68.75 224 ASN A O 1
ATOM 1764 N N . LYS A 1 225 ? 12.336 16.641 20.453 1 57.97 225 LYS A N 1
ATOM 1765 C CA . LYS A 1 225 ? 13.734 16.375 20.141 1 57.97 225 LYS A CA 1
ATOM 1766 C C . LYS A 1 225 ? 14.055 16.75 18.703 1 57.97 225 LYS A C 1
ATOM 1768 O O . LYS A 1 225 ? 13.227 16.594 17.812 1 57.97 225 LYS A O 1
ATOM 1773 N N . LYS A 1 226 ? 15.008 17.719 18.422 1 51.66 226 LYS A N 1
ATOM 1774 C CA . LYS A 1 226 ? 15.578 18.297 17.203 1 51.66 226 LYS A CA 1
ATOM 1775 C C . LYS A 1 226 ? 16.078 17.203 16.266 1 51.66 226 LYS A C 1
ATOM 1777 O O . LYS A 1 226 ? 16.625 17.484 15.203 1 51.66 226 LYS A O 1
ATOM 1782 N N . TRP A 1 227 ? 16.219 16.172 16.781 1 46.47 227 TRP A N 1
ATOM 1783 C CA . TRP A 1 227 ? 16.953 15.188 16 1 46.47 227 TRP A CA 1
ATOM 1784 C C . TRP A 1 227 ? 16.312 15.023 14.617 1 46.47 227 TRP A C 1
ATOM 1786 O O . TRP A 1 227 ? 17.016 14.789 13.633 1 46.47 227 TRP A O 1
ATOM 1796 N N . MET A 1 228 ? 15.031 15.133 14.445 1 50.16 228 MET A N 1
ATOM 1797 C CA . MET A 1 228 ? 14.398 15.031 13.141 1 50.16 228 MET A CA 1
ATOM 1798 C C . MET A 1 228 ? 14.852 16.156 12.219 1 50.16 228 MET A C 1
ATOM 1800 O O . MET A 1 228 ? 14.656 16.094 11 1 50.16 228 MET A O 1
ATOM 1804 N N . LYS A 1 229 ? 15.492 17.125 12.836 1 50.41 229 LYS A N 1
ATOM 1805 C CA . LYS A 1 229 ? 16.031 18.234 12.062 1 50.41 229 LYS A CA 1
ATOM 1806 C C . LYS A 1 229 ? 17.172 17.766 11.164 1 50.41 229 LYS A C 1
ATOM 1808 O O . LYS A 1 229 ? 17.391 18.328 10.086 1 50.41 229 LYS A O 1
ATOM 1813 N N . ASN A 1 230 ? 17.812 16.734 11.703 1 47.41 230 ASN A N 1
ATOM 1814 C CA . ASN A 1 230 ? 18.938 16.25 10.891 1 47.41 230 ASN A CA 1
ATOM 1815 C C . ASN A 1 230 ? 18.453 15.5 9.656 1 47.41 230 ASN A C 1
ATOM 1817 O O . ASN A 1 230 ? 19.219 15.289 8.719 1 47.41 230 ASN A O 1
ATOM 1821 N N . PHE A 1 231 ? 17.219 15.07 9.719 1 48.19 231 PHE A N 1
ATOM 1822 C CA . PHE A 1 231 ? 16.672 14.344 8.578 1 48.19 231 PHE A CA 1
ATOM 1823 C C . PHE A 1 231 ? 15.742 15.234 7.758 1 48.19 231 PHE A C 1
ATOM 1825 O O . PHE A 1 231 ? 15.219 14.805 6.727 1 48.19 231 PHE A O 1
ATOM 1832 N N . GLU A 1 232 ? 15.578 16.391 8.289 1 49.34 232 GLU A N 1
ATOM 1833 C CA . GLU A 1 232 ? 14.664 17.328 7.641 1 49.34 232 GLU A CA 1
ATOM 1834 C C . GLU A 1 232 ? 15.383 18.156 6.578 1 49.34 232 GLU A C 1
ATOM 1836 O O . GLU A 1 232 ? 16.531 18.562 6.773 1 49.34 232 GLU A O 1
ATOM 1841 N N . PHE A 1 233 ? 14.875 18.141 5.422 1 46.62 233 PHE A N 1
ATOM 1842 C CA . PHE A 1 233 ? 15.352 19 4.352 1 46.62 233 PHE A CA 1
ATOM 1843 C C . PHE A 1 233 ? 15.242 20.469 4.758 1 46.62 233 PHE A C 1
ATOM 1845 O O . PHE A 1 233 ? 14.242 20.891 5.336 1 46.62 233 PHE A O 1
ATOM 1852 N N . LYS A 1 234 ? 16.453 21.266 4.82 1 50.16 234 LYS A N 1
ATOM 1853 C CA . LYS A 1 234 ? 16.453 22.688 5.172 1 50.16 234 LYS A CA 1
ATOM 1854 C C . LYS A 1 234 ? 16.188 23.562 3.945 1 50.16 234 LYS A C 1
ATOM 1856 O O . LYS A 1 234 ? 16.734 23.312 2.869 1 50.16 234 LYS A O 1
ATOM 1861 N N . LYS A 1 235 ? 15.188 24.516 4.129 1 50.41 235 LYS A N 1
ATOM 1862 C CA . LYS A 1 235 ? 14.938 25.516 3.086 1 50.41 235 LYS A CA 1
ATOM 1863 C C . LYS A 1 235 ? 16.094 26.484 2.967 1 50.41 235 LYS A C 1
ATOM 1865 O O . LYS A 1 235 ? 16.672 26.906 3.975 1 50.41 235 LYS A O 1
ATOM 1870 N N . VAL A 1 236 ? 16.641 26.703 1.81 1 48.53 236 VAL A N 1
ATOM 1871 C CA . VAL A 1 236 ? 17.641 27.719 1.551 1 48.53 236 VAL A CA 1
ATOM 1872 C C . VAL A 1 236 ? 17.016 29.109 1.617 1 48.53 236 VAL A C 1
ATOM 1874 O O . VAL A 1 236 ? 16.031 29.391 0.915 1 48.53 236 VAL A O 1
ATOM 1877 N N . ASP A 1 237 ? 17.141 29.906 2.721 1 41.22 237 ASP A N 1
ATOM 1878 C CA . ASP A 1 237 ? 16.719 31.297 2.77 1 41.22 237 ASP A CA 1
ATOM 1879 C C . ASP A 1 237 ? 17.281 32.094 1.579 1 41.22 237 ASP A C 1
ATOM 1881 O O . ASP A 1 237 ? 18.438 31.922 1.213 1 41.22 237 ASP A O 1
ATOM 1885 N N . GLU A 1 238 ? 16.344 32.562 0.718 1 39.66 238 GLU A N 1
ATOM 1886 C CA . GLU A 1 238 ? 16.688 33.531 -0.326 1 39.66 238 GLU A CA 1
ATOM 1887 C C . GLU A 1 238 ? 17.391 34.75 0.257 1 39.66 238 GLU A C 1
ATOM 1889 O O . GLU A 1 238 ? 17.578 35.75 -0.432 1 39.66 238 GLU A O 1
ATOM 1894 N N . GLU A 1 239 ? 17.812 35 1.488 1 34.91 239 GLU A N 1
ATOM 1895 C CA . GLU A 1 239 ? 18.328 36.344 1.771 1 34.91 239 GLU A CA 1
ATOM 1896 C C . GLU A 1 239 ? 19.453 36.719 0.811 1 34.91 239 GLU A C 1
ATOM 1898 O O . GLU A 1 239 ? 19.578 37.875 0.423 1 34.91 239 GLU A O 1
ATOM 1903 N N . VAL A 1 240 ? 20.656 36.094 0.902 1 39.16 240 VAL A N 1
ATOM 1904 C CA . VAL A 1 240 ? 21.859 36.938 0.73 1 39.16 240 VAL A CA 1
ATOM 1905 C C . VAL A 1 240 ? 22.062 37.25 -0.75 1 39.16 240 VAL A C 1
ATOM 1907 O O . VAL A 1 240 ? 22.609 36.438 -1.494 1 39.16 240 VAL A O 1
ATOM 1910 N N . LYS A 1 241 ? 21.031 37.375 -1.689 1 32.41 241 LYS A N 1
ATOM 1911 C CA . LYS A 1 241 ? 21.594 38.312 -2.658 1 32.41 241 LYS A CA 1
ATOM 1912 C C . LYS A 1 241 ? 21.484 39.75 -2.176 1 32.41 241 LYS A C 1
ATOM 1914 O O . LYS A 1 241 ? 20.453 40.156 -1.604 1 32.41 241 LYS A O 1
ATOM 1919 N N . MET B 1 1 ? -56.094 20.438 19.781 1 37.22 1 MET B N 1
ATOM 1920 C CA . MET B 1 1 ? -54.969 19.578 20.172 1 37.22 1 MET B CA 1
ATOM 1921 C C . MET B 1 1 ? -54.406 18.875 18.953 1 37.22 1 MET B C 1
ATOM 1923 O O . MET B 1 1 ? -54.969 17.891 18.469 1 37.22 1 MET B O 1
ATOM 1927 N N . LYS B 1 2 ? -53.844 19.594 18 1 42.66 2 LYS B N 1
ATOM 1928 C CA . LYS B 1 2 ? -53.125 19.078 16.844 1 42.66 2 LYS B CA 1
ATOM 1929 C C . LYS B 1 2 ? -52 18.109 17.25 1 42.66 2 LYS B C 1
ATOM 1931 O O . LYS B 1 2 ? -51.094 18.484 17.984 1 42.66 2 LYS B O 1
ATOM 1936 N N . ASP B 1 3 ? -52.344 16.875 17.5 1 41.66 3 ASP B N 1
ATOM 1937 C CA . ASP B 1 3 ? -51.375 15.805 17.656 1 41.66 3 ASP B CA 1
ATOM 1938 C C . ASP B 1 3 ? -50.281 15.898 16.594 1 41.66 3 ASP B C 1
ATOM 1940 O O . ASP B 1 3 ? -50.531 15.727 15.398 1 41.66 3 ASP B O 1
ATOM 1944 N N . LYS B 1 4 ? -49.375 16.859 16.656 1 42.06 4 LYS B N 1
ATOM 1945 C CA . LYS B 1 4 ? -48.125 16.703 15.906 1 42.06 4 LYS B CA 1
ATOM 1946 C C . LYS B 1 4 ? -47.625 15.266 16 1 42.06 4 LYS B C 1
ATOM 1948 O O . LYS B 1 4 ? -47.188 14.812 17.078 1 42.06 4 LYS B O 1
ATOM 1953 N N . THR B 1 5 ? -48.25 14.266 15.414 1 41.56 5 THR B N 1
ATOM 1954 C CA . THR B 1 5 ? -47.656 12.945 15.25 1 41.56 5 THR B CA 1
ATOM 1955 C C . THR B 1 5 ? -46.156 13.055 14.922 1 41.56 5 THR B C 1
ATOM 1957 O O . THR B 1 5 ? -45.781 13.562 13.867 1 41.56 5 THR B O 1
ATOM 1960 N N . LYS B 1 6 ? -45.344 13.414 15.859 1 48.25 6 LYS B N 1
ATOM 1961 C CA . LYS B 1 6 ? -43.906 13.25 15.719 1 48.25 6 LYS B CA 1
ATOM 1962 C C . LYS B 1 6 ? -43.562 12.039 14.852 1 48.25 6 LYS B C 1
ATOM 1964 O O . LYS B 1 6 ? -43.812 10.898 15.258 1 48.25 6 LYS B O 1
ATOM 1969 N N . LYS B 1 7 ? -43.75 11.945 13.633 1 47.78 7 LYS B N 1
ATOM 1970 C CA . LYS B 1 7 ? -43.219 10.93 12.734 1 47.78 7 LYS B CA 1
ATOM 1971 C C . LYS B 1 7 ? -41.844 10.438 13.195 1 47.78 7 LYS B C 1
ATOM 1973 O O . LYS B 1 7 ? -40.906 11.234 13.359 1 47.78 7 LYS B O 1
ATOM 1978 N N . ARG B 1 8 ? -41.812 9.438 13.914 1 49.16 8 ARG B N 1
ATOM 1979 C CA . ARG B 1 8 ? -40.562 8.805 14.289 1 49.16 8 ARG B CA 1
ATOM 1980 C C . ARG B 1 8 ? -39.594 8.781 13.125 1 49.16 8 ARG B C 1
ATOM 1982 O O . ARG B 1 8 ? -39.875 8.227 12.062 1 49.16 8 ARG B O 1
ATOM 1989 N N . LYS B 1 9 ? -38.906 9.828 12.75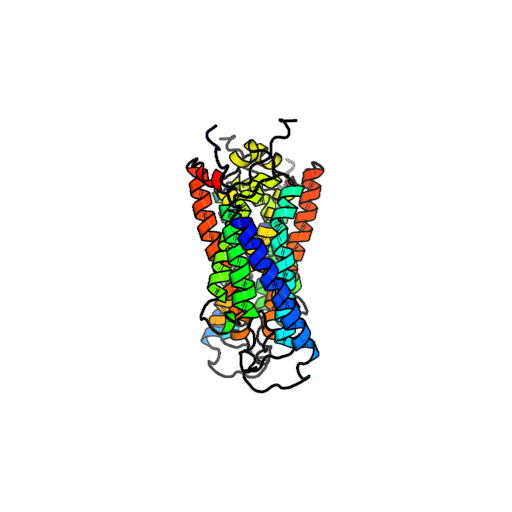8 1 58.81 9 LYS B N 1
ATOM 1990 C CA . LYS B 1 9 ? -37.844 9.875 11.758 1 58.81 9 LYS B CA 1
ATOM 1991 C C . LYS B 1 9 ? -37 8.609 11.805 1 58.81 9 LYS B C 1
ATOM 1993 O O . LYS B 1 9 ? -36.312 8.344 12.805 1 58.81 9 LYS B O 1
ATOM 1998 N N . TRP B 1 10 ? -37.406 7.648 11.086 1 59.56 10 TRP B N 1
ATOM 1999 C CA . TRP B 1 10 ? -36.688 6.387 11 1 59.56 10 TRP B CA 1
ATOM 2000 C C . TRP B 1 10 ? -35.188 6.637 10.711 1 59.56 10 TRP B C 1
ATOM 2002 O O . TRP B 1 10 ? -34.844 7.414 9.812 1 59.56 10 TRP B O 1
ATOM 2012 N N . ASN B 1 11 ? -34.312 6.141 11.609 1 82.44 11 ASN B N 1
ATOM 2013 C CA . ASN B 1 11 ? -32.875 6.148 11.336 1 82.44 11 ASN B CA 1
ATOM 2014 C C . ASN B 1 11 ? -32.5 5.047 10.352 1 82.44 11 ASN B C 1
ATOM 2016 O O . ASN B 1 11 ? -32.156 3.932 10.766 1 82.44 11 ASN B O 1
ATOM 2020 N N . TRP B 1 12 ? -32.844 5.23 8.977 1 84 12 TRP B N 1
ATOM 2021 C CA . TRP B 1 12 ? -32.625 4.27 7.902 1 84 12 TRP B CA 1
ATOM 2022 C C . TRP B 1 12 ? -31.25 3.6 8.062 1 84 12 TRP B C 1
ATOM 2024 O O . TRP B 1 12 ? -31.109 2.412 7.773 1 84 12 TRP B O 1
ATOM 2034 N N . ALA B 1 13 ? -30.359 4.277 8.477 1 86.25 13 ALA B N 1
ATOM 2035 C CA . ALA B 1 13 ? -29.031 3.703 8.672 1 86.25 13 ALA B CA 1
ATOM 2036 C C . ALA B 1 13 ? -29.062 2.598 9.727 1 86.25 13 ALA B C 1
ATOM 2038 O O . ALA B 1 13 ? -28.453 1.543 9.547 1 86.25 13 ALA B O 1
ATOM 2039 N N . GLN B 1 14 ? -29.812 2.867 10.719 1 88.94 14 GLN B N 1
ATOM 2040 C CA . GLN B 1 14 ? -29.906 1.872 11.781 1 88.94 14 GLN B CA 1
ATOM 2041 C C . GLN B 1 14 ? -30.656 0.631 11.305 1 88.94 14 GLN B C 1
ATOM 2043 O O . GLN B 1 14 ? -30.281 -0.495 11.633 1 88.94 14 GLN B O 1
ATOM 2048 N N . ILE B 1 15 ? -31.672 0.815 10.594 1 92.25 15 ILE B N 1
ATOM 2049 C CA . ILE B 1 15 ? -32.469 -0.295 10.055 1 92.25 15 ILE B CA 1
ATOM 2050 C C . ILE B 1 15 ? -31.578 -1.134 9.125 1 92.25 15 ILE B C 1
ATOM 2052 O O . ILE B 1 15 ? -31.578 -2.363 9.211 1 92.25 15 ILE B O 1
ATOM 2056 N N . LEU B 1 16 ? -30.906 -0.459 8.281 1 94.5 16 LEU B N 1
ATOM 2057 C CA . LEU B 1 16 ? -30.016 -1.154 7.352 1 94.5 16 LEU B CA 1
ATOM 2058 C C . LEU B 1 16 ? -28.938 -1.923 8.109 1 94.5 16 LEU B C 1
ATOM 2060 O O . LEU B 1 16 ? -28.609 -3.059 7.75 1 94.5 16 LEU B O 1
ATOM 2064 N N . ALA B 1 17 ? -28.438 -1.313 9.086 1 94.69 17 ALA B N 1
ATOM 2065 C CA . ALA B 1 17 ? -27.391 -1.959 9.883 1 94.69 17 ALA B CA 1
ATOM 2066 C C . ALA B 1 17 ? -27.922 -3.225 10.555 1 94.69 17 ALA B C 1
ATOM 2068 O O . ALA B 1 17 ? -27.234 -4.254 10.578 1 94.69 17 ALA B O 1
ATOM 2069 N N . ILE B 1 18 ? -29.094 -3.111 11.078 1 95.44 18 ILE B N 1
ATOM 2070 C CA . ILE B 1 18 ? -29.703 -4.262 11.734 1 95.44 18 ILE B CA 1
ATOM 2071 C C . ILE B 1 18 ? -29.953 -5.367 10.711 1 95.44 18 ILE B C 1
ATOM 2073 O O . ILE B 1 18 ? -29.703 -6.547 10.984 1 95.44 18 ILE B O 1
ATOM 2077 N N . PHE B 1 19 ? -30.469 -4.969 9.586 1 97.19 19 PHE B N 1
ATOM 2078 C CA . PHE B 1 19 ? -30.688 -5.926 8.508 1 97.19 19 PHE B CA 1
ATOM 2079 C C . PHE B 1 19 ? -29.391 -6.648 8.148 1 97.19 19 PHE B C 1
ATOM 2081 O O . PHE B 1 19 ? -29.375 -7.879 8.055 1 97.19 19 PHE B O 1
ATOM 2088 N N . VAL B 1 20 ? -28.344 -5.883 7.953 1 97.5 20 VAL B N 1
ATOM 2089 C CA . VAL B 1 20 ? -27.062 -6.453 7.586 1 97.5 20 VAL B CA 1
ATOM 2090 C C . VAL B 1 20 ? -26.547 -7.348 8.719 1 97.5 20 VAL B C 1
ATOM 2092 O O . VAL B 1 20 ? -26.078 -8.461 8.469 1 97.5 20 VAL B O 1
ATOM 2095 N N . LEU B 1 21 ? -26.734 -6.883 9.945 1 97.31 21 LEU B N 1
ATOM 2096 C CA . LEU B 1 21 ? -26.297 -7.664 11.094 1 97.31 21 LEU B CA 1
ATOM 2097 C C . LEU B 1 21 ? -27.016 -9.008 11.156 1 97.31 21 LEU B C 1
ATOM 2099 O O . LEU B 1 21 ? -26.375 -10.055 11.289 1 97.31 21 LEU B O 1
ATOM 2103 N N . VAL B 1 22 ? -28.281 -8.977 11.016 1 97.88 22 VAL B N 1
ATOM 2104 C CA . VAL B 1 22 ? -29.094 -10.188 11.094 1 97.88 22 VAL B CA 1
ATOM 2105 C C . VAL B 1 22 ? -28.703 -11.156 9.977 1 97.88 22 VAL B C 1
ATOM 2107 O O . VAL B 1 22 ? -28.516 -12.352 10.219 1 97.88 22 VAL B O 1
ATOM 2110 N N . THR B 1 23 ? -28.578 -10.617 8.836 1 98.12 23 THR B N 1
ATOM 2111 C CA . THR B 1 23 ? -28.219 -11.453 7.691 1 98.12 23 THR B CA 1
ATOM 2112 C C . THR B 1 23 ? -26.844 -12.086 7.895 1 98.12 23 THR B C 1
ATOM 2114 O O . THR B 1 23 ? -26.641 -13.258 7.562 1 98.12 23 THR B O 1
ATOM 2117 N N . LEU B 1 24 ? -25.906 -11.367 8.398 1 98.06 24 LEU B N 1
ATOM 2118 C CA . LEU B 1 24 ? -24.562 -11.906 8.625 1 98.06 24 LEU B CA 1
ATOM 2119 C C . LEU B 1 24 ? -24.594 -12.961 9.727 1 98.06 24 LEU B C 1
ATOM 2121 O O . LEU B 1 24 ? -23.938 -14 9.609 1 98.06 24 LEU B O 1
ATOM 2125 N N . VAL B 1 25 ? -25.375 -12.734 10.789 1 97.94 25 VAL B N 1
ATOM 2126 C CA . VAL B 1 25 ? -25.469 -13.688 11.883 1 97.94 25 VAL B CA 1
ATOM 2127 C C . VAL B 1 25 ? -26.109 -14.984 11.398 1 97.94 2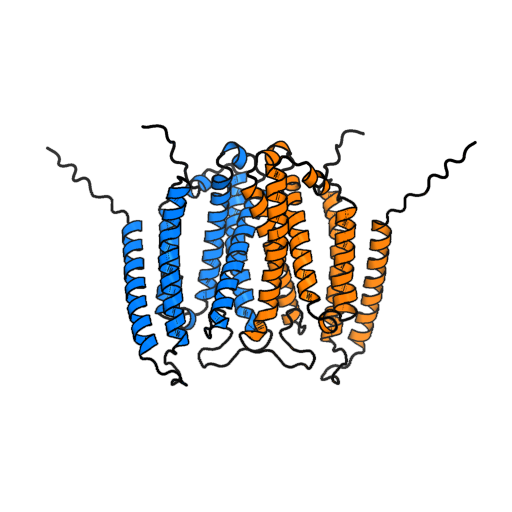5 VAL B C 1
ATOM 2129 O O . VAL B 1 25 ? -25.625 -16.078 11.711 1 97.94 25 VAL B O 1
ATOM 2132 N N . VAL B 1 26 ? -27.156 -14.867 10.648 1 98.19 26 VAL B N 1
ATOM 2133 C CA . VAL B 1 26 ? -27.797 -16.031 10.07 1 98.19 26 VAL B CA 1
ATOM 2134 C C . VAL B 1 26 ? -26.812 -16.797 9.188 1 98.19 26 VAL B C 1
ATOM 2136 O O . VAL B 1 26 ? -26.75 -18.016 9.219 1 98.19 26 VAL B O 1
ATOM 2139 N N . SER B 1 27 ? -26.062 -16.062 8.43 1 98.19 27 SER B N 1
ATOM 2140 C CA . SER B 1 27 ? -25.062 -16.672 7.555 1 98.19 27 SER B CA 1
ATOM 2141 C C . SER B 1 27 ? -23.969 -17.375 8.359 1 98.19 27 SER B C 1
ATOM 2143 O O . SER B 1 27 ? -23.438 -18.391 7.93 1 98.19 27 SER B O 1
ATOM 2145 N N . MET B 1 28 ? -23.656 -16.797 9.492 1 98.06 28 MET B N 1
ATOM 2146 C CA . MET B 1 28 ? -22.672 -17.438 10.359 1 98.06 28 MET B CA 1
ATOM 2147 C C . MET B 1 28 ? -23.156 -18.797 10.828 1 98.06 28 MET B C 1
ATOM 2149 O O . MET B 1 28 ? -22.406 -19.766 10.844 1 98.06 28 MET B O 1
ATOM 2153 N N . VAL B 1 29 ? -24.375 -18.859 11.211 1 97.81 29 VAL B N 1
ATOM 2154 C CA . VAL B 1 29 ? 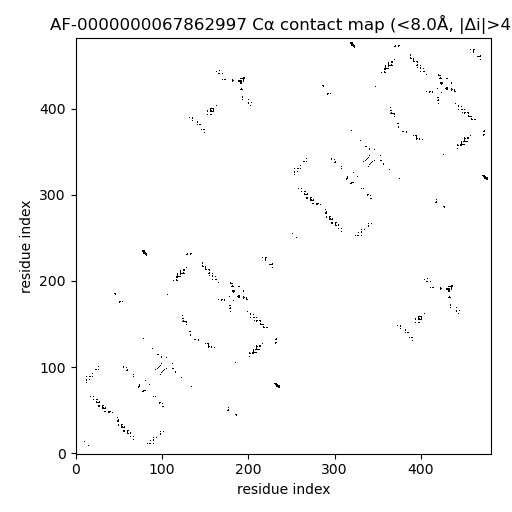-24.969 -20.125 11.633 1 97.81 29 VAL B CA 1
ATOM 2155 C C . VAL B 1 29 ? -24.938 -21.125 10.477 1 97.81 29 VAL B C 1
ATOM 2157 O O . VAL B 1 29 ? -24.5 -22.266 10.648 1 97.81 29 VAL B O 1
ATOM 2160 N N . TYR B 1 30 ? -25.391 -20.656 9.328 1 97.19 30 TYR B N 1
ATOM 2161 C CA . TYR B 1 30 ? -25.375 -21.484 8.133 1 97.19 30 TYR B CA 1
ATOM 2162 C C . TYR B 1 30 ? -23.969 -22.016 7.848 1 97.19 30 TYR B C 1
ATOM 2164 O O . TYR B 1 30 ? -23.797 -23.219 7.613 1 97.19 30 TYR B O 1
ATOM 2172 N N . ALA B 1 31 ? -23.016 -21.141 7.855 1 96.62 31 ALA B N 1
ATOM 2173 C CA . ALA B 1 31 ? -21.641 -21.516 7.559 1 96.62 31 ALA B CA 1
ATOM 2174 C C . ALA B 1 31 ? -21.094 -22.5 8.594 1 96.62 31 ALA B C 1
ATOM 2176 O O . ALA B 1 31 ? -20.406 -23.453 8.25 1 96.62 31 ALA B O 1
ATOM 2177 N N . THR B 1 32 ? -21.438 -22.25 9.867 1 96.81 32 THR B N 1
ATOM 2178 C CA . THR B 1 32 ? -20.953 -23.109 10.953 1 96.81 32 THR B CA 1
ATOM 2179 C C . THR B 1 32 ? -21.516 -24.516 10.82 1 96.81 32 THR B C 1
ATOM 2181 O O . THR B 1 32 ? -20.781 -25.5 10.914 1 96.81 32 THR B O 1
ATOM 2184 N N . VAL B 1 33 ? -22.781 -24.688 10.539 1 96.56 33 VAL B N 1
ATOM 2185 C CA . VAL B 1 33 ? -23.438 -25.984 10.398 1 96.56 33 VAL B CA 1
ATOM 2186 C C . VAL B 1 33 ? -22.828 -26.75 9.227 1 96.56 33 VAL B C 1
ATOM 2188 O O . VAL B 1 33 ? -22.484 -27.922 9.352 1 96.56 33 VAL B O 1
ATOM 2191 N N . ASN B 1 34 ? -22.625 -26.047 8.148 1 94.81 34 ASN B N 1
ATOM 2192 C CA . ASN B 1 34 ? -22.078 -26.703 6.957 1 94.81 34 ASN B CA 1
ATOM 2193 C C . ASN B 1 34 ? -20.594 -27.016 7.105 1 94.81 34 ASN B C 1
ATOM 2195 O O . ASN B 1 34 ? -20.109 -27.984 6.543 1 94.81 34 ASN B O 1
ATOM 2199 N N . LEU B 1 35 ? -19.906 -26.172 7.879 1 92.44 35 LEU B N 1
ATOM 2200 C CA . LEU B 1 35 ? -18.5 -26.422 8.148 1 92.44 35 LEU B CA 1
ATOM 2201 C C . LEU B 1 35 ? -18.328 -27.719 8.93 1 92.44 35 LEU B C 1
ATOM 2203 O O . LEU B 1 35 ? -17.391 -28.484 8.68 1 92.44 35 LEU B O 1
ATOM 2207 N N . ILE B 1 36 ? -19.172 -28.016 9.797 1 92.94 36 ILE B N 1
ATOM 2208 C CA . ILE B 1 36 ? -19.125 -29.203 10.641 1 92.94 36 ILE B CA 1
ATOM 2209 C C . ILE B 1 36 ? -19.562 -30.422 9.844 1 92.94 36 ILE B C 1
ATOM 2211 O O . ILE B 1 36 ? -18.984 -31.516 9.984 1 92.94 36 ILE B O 1
ATOM 2215 N N . THR B 1 37 ? -20.516 -30.328 8.875 1 91.38 37 THR B N 1
ATOM 2216 C CA . THR B 1 37 ? -21.141 -31.469 8.227 1 91.38 37 THR B CA 1
ATOM 2217 C C . THR B 1 37 ? -20.484 -31.75 6.879 1 91.38 37 THR B C 1
ATOM 2219 O O . THR B 1 37 ? -20.625 -32.844 6.332 1 91.38 37 THR B O 1
ATOM 2222 N N . ALA B 1 38 ? -19.828 -30.766 6.352 1 87.12 38 ALA B N 1
ATOM 2223 C CA . ALA B 1 38 ? -19.234 -30.953 5.027 1 87.12 38 ALA B CA 1
ATOM 2224 C C . ALA B 1 38 ? -18.141 -32 5.059 1 87.12 38 ALA B C 1
ATOM 2226 O O . ALA B 1 38 ? -17.406 -32.125 6.047 1 87.12 38 ALA B O 1
ATOM 2227 N N . PRO B 1 39 ? -18.078 -32.844 4.062 1 82.12 39 PRO B N 1
ATOM 2228 C CA . PRO B 1 39 ? -17.031 -33.875 4.012 1 82.12 39 PRO B CA 1
ATOM 2229 C C . PRO B 1 39 ? -15.617 -33.281 3.949 1 82.12 39 PRO B C 1
ATOM 2231 O O . PRO B 1 39 ? -15.438 -32.188 3.438 1 82.12 39 PRO B O 1
ATOM 2234 N N . SER B 1 40 ? -14.75 -34.188 4.66 1 76.75 40 SER B N 1
ATOM 2235 C CA . SER B 1 40 ? -13.336 -33.812 4.637 1 76.75 40 SER B CA 1
ATOM 2236 C C . SER B 1 40 ? -12.648 -34.344 3.385 1 76.75 40 SER B C 1
ATOM 2238 O O . SER B 1 40 ? -12.953 -35.469 2.93 1 76.75 40 SER B O 1
ATOM 2240 N N . GLY B 1 41 ? -12.375 -33.656 2.287 1 71.06 41 GLY B N 1
ATOM 2241 C CA . GLY B 1 41 ? -11.688 -34.125 1.094 1 71.06 41 GLY B CA 1
ATOM 2242 C C . GLY B 1 41 ? -12.195 -33.469 -0.181 1 71.06 41 GLY B C 1
ATOM 2243 O O . GLY B 1 41 ? -12.695 -32.344 -0.156 1 71.06 41 GLY B O 1
ATOM 2244 N N . ASN B 1 42 ? -11.969 -34.344 -1.222 1 71.81 42 ASN B N 1
ATOM 2245 C CA . ASN B 1 42 ? -12.352 -33.844 -2.533 1 71.81 42 ASN B CA 1
ATOM 2246 C C . ASN B 1 42 ? -13.875 -33.844 -2.707 1 71.81 42 ASN B C 1
ATOM 2248 O O . ASN B 1 42 ? -14.539 -34.812 -2.365 1 71.81 42 ASN B O 1
ATOM 2252 N N . VAL B 1 43 ? -14.367 -32.719 -2.881 1 75.44 43 VAL B N 1
ATOM 2253 C CA . VAL B 1 43 ? -15.797 -32.594 -3.123 1 75.44 43 VAL B CA 1
ATOM 2254 C C . VAL B 1 43 ? -16.062 -32.438 -4.621 1 75.44 43 VAL B C 1
ATOM 2256 O O . VAL B 1 43 ? -15.195 -31.953 -5.359 1 75.44 43 VAL B O 1
ATOM 2259 N N . PRO B 1 44 ? -17.281 -33 -5.059 1 76.12 44 PRO B N 1
ATOM 2260 C CA . PRO B 1 44 ? -17.609 -32.812 -6.473 1 76.12 44 PRO B CA 1
ATOM 2261 C C . PRO B 1 44 ? -17.531 -31.375 -6.93 1 76.12 44 PRO B C 1
ATOM 2263 O O . PRO B 1 44 ? -17.672 -30.453 -6.113 1 76.12 44 PRO B O 1
ATOM 2266 N N . GLU B 1 45 ? -17.203 -31.188 -8.148 1 73.06 45 GLU B N 1
ATOM 2267 C CA . GLU B 1 45 ? -17.125 -29.859 -8.742 1 73.06 45 GLU B CA 1
ATOM 2268 C C . GLU B 1 45 ? -18.406 -29.078 -8.508 1 73.06 45 GLU B C 1
ATOM 2270 O O . GLU B 1 45 ? -19.516 -29.625 -8.633 1 73.06 45 GLU B O 1
ATOM 2275 N N . GLY B 1 46 ? -18.328 -27.859 -7.988 1 72.31 46 GLY B N 1
ATOM 2276 C CA . GLY B 1 46 ? -19.5 -27 -7.801 1 72.31 46 GLY B CA 1
ATOM 2277 C C . GLY B 1 46 ? -19.969 -26.953 -6.363 1 72.31 46 GLY B C 1
ATOM 2278 O O . GLY B 1 46 ? -20.719 -26.047 -5.984 1 72.31 46 GLY B O 1
ATOM 2279 N N . GLN B 1 47 ? -19.547 -28 -5.664 1 79.75 47 GLN B N 1
ATOM 2280 C CA . GLN B 1 47 ? -19.953 -27.984 -4.262 1 79.75 47 GLN B CA 1
ATOM 2281 C C . GLN B 1 47 ? -18.953 -27.203 -3.414 1 79.75 47 GLN B C 1
ATOM 2283 O O . GLN B 1 47 ? -17.75 -27.172 -3.717 1 79.75 47 GLN B O 1
ATOM 2288 N N . GLN B 1 48 ? -19.516 -26.625 -2.398 1 85.44 48 GLN B N 1
ATOM 2289 C CA . GLN B 1 48 ? -18.672 -25.844 -1.504 1 85.44 48 GLN B CA 1
ATOM 2290 C C . GLN B 1 48 ? -17.797 -26.75 -0.636 1 85.44 48 GLN B C 1
ATOM 2292 O O . GLN B 1 48 ? -18.25 -27.812 -0.188 1 85.44 48 GLN B O 1
ATOM 2297 N N . THR B 1 49 ? -16.609 -26.312 -0.5 1 84.69 49 THR B N 1
ATOM 2298 C CA . THR B 1 49 ? -15.648 -27.047 0.319 1 84.69 49 THR B CA 1
ATOM 2299 C C . THR B 1 49 ? -15.648 -26.516 1.75 1 84.69 49 THR B C 1
ATOM 2301 O O . THR B 1 49 ? -16.281 -25.5 2.043 1 84.69 49 THR B O 1
ATOM 2304 N N . LYS B 1 50 ? -14.961 -27.219 2.629 1 87.94 50 LYS B N 1
ATOM 2305 C CA . LYS B 1 50 ? -14.781 -26.734 3.996 1 87.94 50 LYS B CA 1
ATOM 2306 C C . LYS B 1 50 ? -14.07 -25.375 4.016 1 87.94 50 LYS B C 1
ATOM 2308 O O . LYS B 1 50 ? -14.367 -24.531 4.855 1 87.94 50 LYS B O 1
ATOM 2313 N N . GLY B 1 51 ? -13.156 -25.188 3.104 1 86.88 51 GLY B N 1
ATOM 2314 C CA . GLY B 1 51 ? -12.477 -23.906 2.965 1 86.88 51 GLY B CA 1
ATOM 2315 C C . GLY B 1 51 ? -13.422 -22.766 2.631 1 86.88 51 GLY B C 1
ATOM 2316 O O . GLY B 1 51 ? -13.266 -21.656 3.145 1 86.88 51 GLY B O 1
ATOM 2317 N N . ASP B 1 52 ? -14.359 -23.094 1.888 1 89.31 52 ASP B N 1
ATOM 2318 C CA . ASP B 1 52 ? -15.328 -22.078 1.501 1 89.31 52 ASP B CA 1
ATOM 2319 C C . ASP B 1 52 ? -16.188 -21.672 2.691 1 89.31 52 ASP B C 1
ATOM 2321 O O . ASP B 1 52 ? -16.438 -20.469 2.891 1 89.31 52 ASP B O 1
ATOM 2325 N N . TYR B 1 53 ? -16.625 -22.672 3.4 1 92.81 53 TYR B N 1
ATOM 2326 C CA . TYR B 1 53 ? -17.453 -22.375 4.559 1 92.81 53 TYR B CA 1
ATOM 2327 C C . TYR B 1 53 ? -16.656 -21.656 5.637 1 92.81 53 TYR B C 1
ATOM 2329 O O . TYR B 1 53 ? -17.172 -20.781 6.328 1 92.81 53 TYR B O 1
ATOM 2337 N N . SER B 1 54 ? -15.422 -22.047 5.809 1 93.31 54 SER B N 1
ATOM 2338 C CA . SER B 1 54 ? -14.539 -21.344 6.734 1 93.31 54 SER B CA 1
ATOM 2339 C C . SER B 1 54 ? -14.383 -19.875 6.34 1 93.31 54 SER B C 1
ATOM 2341 O O . SER B 1 54 ? -14.445 -18.984 7.191 1 93.31 54 SER B O 1
ATOM 2343 N N . LEU B 1 55 ? -14.172 -19.688 5.062 1 94 55 LEU B N 1
ATOM 2344 C CA . LEU B 1 55 ? -14.031 -18.328 4.547 1 94 55 LEU B CA 1
ATOM 2345 C C . LEU B 1 55 ? -15.305 -17.516 4.777 1 94 55 LEU B C 1
ATOM 2347 O O . LEU B 1 55 ? -15.242 -16.359 5.199 1 94 55 LEU B O 1
ATOM 2351 N N . MET B 1 56 ? -16.406 -18.141 4.52 1 95.56 56 MET B N 1
ATOM 2352 C CA . MET B 1 56 ? -17.688 -17.484 4.746 1 95.56 56 MET B CA 1
ATOM 2353 C C . MET B 1 56 ? -17.844 -17.062 6.207 1 95.56 56 MET B C 1
ATOM 2355 O O . MET B 1 56 ? -18.219 -15.938 6.492 1 95.56 56 MET B O 1
ATOM 2359 N N . LEU B 1 57 ? -17.531 -17.953 7.035 1 96.5 57 LEU B N 1
ATOM 2360 C CA . LEU B 1 57 ? -17.641 -17.688 8.469 1 96.5 57 LEU B CA 1
ATOM 2361 C C . LEU B 1 57 ? -16.703 -16.562 8.875 1 96.5 57 LEU B C 1
ATOM 2363 O O . LEU B 1 57 ? -17.109 -15.625 9.562 1 96.5 57 LEU B O 1
ATOM 2367 N N . MET B 1 58 ? -15.469 -16.656 8.453 1 96.75 58 MET B N 1
ATOM 2368 C CA . MET B 1 58 ? -14.469 -15.641 8.781 1 96.75 58 MET B CA 1
ATOM 2369 C C . MET B 1 58 ? -14.898 -14.266 8.289 1 96.75 58 MET B C 1
ATOM 2371 O O . MET B 1 58 ? -14.805 -13.281 9.031 1 96.75 58 MET B O 1
ATOM 2375 N N . GLN B 1 59 ? -15.375 -14.195 7.121 1 96.88 59 GLN B N 1
ATOM 2376 C CA . GLN B 1 59 ? -15.781 -12.922 6.539 1 96.88 59 GLN B CA 1
ATOM 2377 C C . GLN B 1 59 ? -17.016 -12.367 7.238 1 96.88 59 GLN B C 1
ATOM 2379 O O . GLN B 1 59 ? -17.141 -11.156 7.434 1 96.88 59 GLN B O 1
ATOM 2384 N N . CYS B 1 60 ? -17.922 -13.227 7.566 1 97.69 60 CYS B N 1
ATOM 2385 C CA . CYS B 1 60 ? -19.109 -12.766 8.281 1 97.69 60 CYS B CA 1
ATOM 2386 C C . CYS B 1 60 ? -18.734 -12.234 9.664 1 97.69 60 CYS B C 1
ATOM 2388 O O . CYS B 1 60 ? -19.25 -11.211 10.102 1 97.69 60 CYS B O 1
ATOM 2390 N N . VAL B 1 61 ? -17.844 -12.922 10.352 1 97.19 61 VAL B N 1
ATOM 2391 C CA . VAL B 1 61 ? -17.375 -12.453 11.648 1 97.19 61 VAL B CA 1
ATOM 2392 C C . VAL B 1 61 ? -16.703 -11.094 11.5 1 97.19 61 VAL B C 1
ATOM 2394 O O . VAL B 1 61 ? -17.016 -10.156 12.242 1 97.19 61 VAL B O 1
ATOM 2397 N N . LEU B 1 62 ? -15.844 -10.992 10.5 1 95.75 62 LEU B N 1
ATOM 2398 C CA . LEU B 1 62 ? -15.203 -9.711 10.234 1 95.75 62 LEU B CA 1
ATOM 2399 C C . LEU B 1 62 ? -16.234 -8.641 9.906 1 95.75 62 LEU B C 1
ATOM 2401 O O . LEU B 1 62 ? -16.125 -7.496 10.352 1 95.75 62 LEU B O 1
ATOM 2405 N N . GLY B 1 63 ? -17.203 -9.031 9.148 1 96.75 63 GLY B N 1
ATOM 2406 C CA . GLY B 1 63 ? -18.25 -8.094 8.797 1 96.75 63 GLY B CA 1
ATOM 2407 C C . GLY B 1 63 ? -19 -7.547 10 1 96.75 63 GLY B C 1
ATOM 2408 O O . GLY B 1 63 ? -19.281 -6.352 10.062 1 96.75 63 GLY B O 1
ATOM 2409 N N . VAL B 1 64 ? -19.281 -8.391 10.922 1 96.12 64 VAL B N 1
ATOM 2410 C CA . VAL B 1 64 ? -19.984 -7.977 12.133 1 96.12 64 VAL B CA 1
ATOM 2411 C C . VAL B 1 64 ? -19.094 -7.031 12.945 1 96.12 64 VAL B C 1
ATOM 2413 O O . VAL B 1 64 ? -19.562 -5.984 13.406 1 96.12 64 VAL B O 1
ATOM 2416 N N . VAL B 1 65 ? -17.828 -7.344 13.062 1 95.25 65 VAL B N 1
ATOM 2417 C CA . VAL B 1 65 ? -16.891 -6.512 13.812 1 95.25 65 VAL B CA 1
ATOM 2418 C C . VAL B 1 65 ? -16.781 -5.141 13.148 1 95.25 65 VAL B C 1
ATOM 2420 O O . VAL B 1 65 ? -16.875 -4.109 13.812 1 95.25 65 VAL B O 1
ATOM 2423 N N . VAL B 1 66 ? -16.641 -5.16 11.82 1 94.44 66 VAL B N 1
ATOM 2424 C CA . VAL B 1 66 ? -16.422 -3.936 11.062 1 94.44 66 VAL B CA 1
ATOM 2425 C C . VAL B 1 66 ? -17.688 -3.088 11.078 1 94.44 66 VAL B C 1
ATOM 2427 O O . VAL B 1 66 ? -17.625 -1.856 11.078 1 94.44 66 VAL B O 1
ATOM 2430 N N . LEU B 1 67 ? -18.828 -3.727 11.164 1 94.19 67 LEU B N 1
ATOM 2431 C CA . LEU B 1 67 ? -20.109 -3.027 11.211 1 94.19 67 LEU B CA 1
ATOM 2432 C C . LEU B 1 67 ? -20.188 -2.111 12.43 1 94.19 67 LEU B C 1
ATOM 2434 O O . LEU B 1 67 ? -20.797 -1.046 12.367 1 94.19 67 LEU B O 1
ATOM 2438 N N . PHE B 1 68 ? -19.469 -2.434 13.477 1 92 68 PHE B N 1
ATOM 2439 C CA . PHE B 1 68 ? -19.562 -1.666 14.719 1 92 68 PHE B CA 1
ATOM 2440 C C . PHE B 1 68 ? -18.375 -0.704 14.836 1 92 68 PHE B C 1
ATOM 2442 O O . PHE B 1 68 ? -18.344 0.12 15.758 1 92 68 PHE B O 1
ATOM 2449 N N . LEU B 1 69 ? -17.484 -0.786 13.922 1 88.12 69 LEU B N 1
ATOM 2450 C CA . LEU B 1 69 ? -16.25 -0.022 14.031 1 88.12 69 LEU B CA 1
ATOM 2451 C C . LEU B 1 69 ? -16.531 1.477 13.992 1 88.12 69 LEU B C 1
ATOM 2453 O O . LEU B 1 69 ? -16 2.23 14.812 1 88.12 69 LEU B O 1
ATOM 2457 N N . PRO B 1 70 ? -17.359 1.992 13.086 1 83.12 70 PRO B N 1
ATOM 2458 C CA . PRO B 1 70 ? -17.641 3.43 13.062 1 83.12 70 PRO B CA 1
ATOM 2459 C C . PRO B 1 70 ? -18.234 3.939 14.375 1 83.12 70 PRO B C 1
ATOM 2461 O O . PRO B 1 70 ? -17.875 5.027 14.836 1 83.12 70 PRO B O 1
ATOM 2464 N N . SER B 1 71 ? -19.109 3.141 14.945 1 83.38 71 SER B N 1
ATOM 2465 C CA . SER B 1 71 ? -19.734 3.529 16.203 1 83.38 71 SER B CA 1
ATOM 2466 C C . SER B 1 71 ? -18.719 3.568 17.328 1 83.38 71 SER B C 1
ATOM 2468 O O . SER B 1 71 ? -18.766 4.457 18.188 1 83.38 71 SER B O 1
ATOM 2470 N N . ILE B 1 72 ? -17.844 2.697 17.359 1 85.88 72 ILE B N 1
ATOM 2471 C CA . ILE B 1 72 ? -16.812 2.639 18.391 1 85.88 72 ILE B CA 1
ATOM 2472 C C . ILE B 1 72 ? -15.883 3.834 18.25 1 85.88 72 ILE B C 1
ATOM 2474 O O . ILE B 1 72 ? -15.562 4.504 19.25 1 85.88 72 ILE B O 1
ATOM 2478 N N . ILE B 1 73 ? -15.5 4.121 17.031 1 79.19 73 ILE B N 1
ATOM 2479 C CA . ILE B 1 73 ? -14.578 5.219 16.766 1 79.19 73 ILE B CA 1
ATOM 2480 C C . ILE B 1 73 ? -15.258 6.551 17.078 1 79.19 73 ILE B C 1
ATOM 2482 O O . ILE B 1 73 ? -14.648 7.449 17.656 1 79.19 73 ILE B O 1
ATOM 2486 N N . SER B 1 74 ? -16.516 6.637 16.688 1 81.88 74 SER B N 1
ATOM 2487 C CA . SER B 1 74 ? -17.281 7.852 16.922 1 81.88 74 SER B CA 1
ATOM 2488 C C . SER B 1 74 ? -17.391 8.148 18.422 1 81.88 74 SER B C 1
ATOM 2490 O O . SER B 1 74 ? -17.234 9.297 18.844 1 81.88 74 SER B O 1
ATOM 2492 N N . LYS B 1 75 ? -17.625 7.188 19.188 1 82.38 75 LYS B N 1
ATOM 2493 C CA . LYS B 1 75 ? -17.75 7.348 20.625 1 82.38 75 LYS B CA 1
ATOM 2494 C C . LYS B 1 75 ? -16.406 7.707 21.266 1 82.38 75 LYS B C 1
ATOM 2496 O O . LYS B 1 75 ? -16.344 8.594 22.125 1 82.38 75 LYS B O 1
ATOM 2501 N N . LYS B 1 76 ? -15.445 7.113 20.844 1 80.06 76 LYS B N 1
ATOM 2502 C CA . LYS B 1 76 ? -14.117 7.309 21.438 1 80.06 76 LYS B CA 1
ATOM 2503 C C . LYS B 1 76 ? -13.555 8.672 21.062 1 80.06 76 LYS B C 1
ATOM 2505 O O . LYS B 1 76 ? -12.922 9.336 21.891 1 80.06 76 LYS B O 1
ATOM 2510 N N . MET B 1 77 ? -13.789 9.062 19.859 1 73.81 77 MET B N 1
ATOM 2511 C CA . MET B 1 77 ? -13.172 10.297 19.391 1 73.81 77 MET B CA 1
ATOM 2512 C C . MET B 1 77 ? -14.164 11.453 19.438 1 73.81 77 MET B C 1
ATOM 2514 O O . MET B 1 77 ? -13.828 12.586 19.094 1 73.81 77 MET B O 1
ATOM 2518 N N . LYS B 1 78 ? -15.398 11.18 19.781 1 74 78 LYS B N 1
ATOM 2519 C CA . LYS B 1 78 ? -16.438 12.18 20 1 74 78 LYS B CA 1
ATOM 2520 C C . LYS B 1 78 ? -16.766 12.938 18.719 1 74 78 LYS B C 1
ATOM 2522 O O . LYS B 1 78 ? -16.828 14.164 18.719 1 74 78 LYS B O 1
ATOM 2527 N N . PHE B 1 79 ? -16.781 12.102 17.688 1 75.19 79 PHE B N 1
ATOM 2528 C CA . PHE B 1 79 ? -17.172 12.719 16.422 1 75.19 79 PHE B CA 1
ATOM 2529 C C . PHE B 1 79 ? -18.391 12.008 15.844 1 75.19 79 PHE B C 1
ATOM 2531 O O . PHE B 1 79 ? -18.719 10.883 16.234 1 75.19 79 PHE B O 1
ATOM 2538 N N . VAL B 1 80 ? -19.109 12.789 14.977 1 75.56 80 VAL B N 1
ATOM 2539 C CA . VAL B 1 80 ? -20.312 12.234 14.367 1 75.56 80 VAL B CA 1
ATOM 2540 C C . VAL B 1 80 ? -20.047 11.891 12.898 1 75.56 80 VAL B C 1
ATOM 2542 O O . VAL B 1 80 ? -19.5 12.711 12.156 1 75.56 80 VAL B O 1
ATOM 2545 N N . ILE B 1 81 ? -20.375 10.664 12.547 1 78.19 81 ILE B N 1
ATOM 2546 C CA . ILE B 1 81 ? -20.281 10.242 11.156 1 78.19 81 ILE B CA 1
ATOM 2547 C C . ILE B 1 81 ? -21.547 10.648 10.406 1 78.19 81 ILE B C 1
ATOM 2549 O O . ILE B 1 81 ? -22.656 10.32 10.828 1 78.19 81 ILE B O 1
ATOM 2553 N N . PRO B 1 82 ? -21.344 11.312 9.328 1 77.06 82 PRO B N 1
ATOM 2554 C CA . PRO B 1 82 ? -22.531 11.672 8.555 1 77.06 82 PRO B CA 1
ATOM 2555 C C . PRO B 1 82 ? -23.328 10.453 8.094 1 77.06 82 PRO B C 1
ATOM 2557 O O . PRO B 1 82 ? -22.75 9.422 7.746 1 77.06 82 PRO B O 1
ATOM 2560 N N . ASN B 1 83 ? -24.578 10.602 8.102 1 80.88 83 ASN B N 1
ATOM 2561 C CA . ASN B 1 83 ? -25.5 9.508 7.785 1 80.88 83 ASN B CA 1
ATOM 2562 C C . ASN B 1 83 ? -25.219 8.938 6.395 1 80.88 83 ASN B C 1
ATOM 2564 O O . ASN B 1 83 ? -25.266 7.723 6.203 1 80.88 83 ASN B O 1
ATOM 2568 N N . ALA B 1 84 ? -24.969 9.781 5.488 1 81.56 84 ALA B N 1
ATOM 2569 C CA . ALA B 1 84 ? -24.734 9.344 4.117 1 81.56 84 ALA B CA 1
ATOM 2570 C C . ALA B 1 84 ? -23.5 8.438 4.031 1 81.56 84 ALA B C 1
ATOM 2572 O O . ALA B 1 84 ? -23.531 7.41 3.354 1 81.56 84 ALA B O 1
ATOM 2573 N N . MET B 1 85 ? -22.438 8.734 4.707 1 83.69 85 MET B N 1
ATOM 2574 C CA . MET B 1 85 ? -21.219 7.934 4.711 1 83.69 85 MET B CA 1
ATOM 2575 C C . MET B 1 85 ? -21.453 6.59 5.395 1 83.69 85 MET B C 1
ATOM 2577 O O . MET B 1 85 ? -20.922 5.566 4.953 1 83.69 85 MET B O 1
ATOM 2581 N N . TYR B 1 86 ? -22.203 6.695 6.383 1 88.12 86 TYR B N 1
ATOM 2582 C CA . TYR B 1 86 ? -22.516 5.469 7.109 1 88.12 86 TYR B CA 1
ATOM 2583 C C . TYR B 1 86 ? -23.328 4.512 6.246 1 88.12 86 TYR B C 1
ATOM 2585 O O . TYR B 1 86 ? -23.047 3.309 6.223 1 88.12 86 TYR B O 1
ATOM 2593 N N . ILE B 1 87 ? -24.266 5.016 5.594 1 90.75 87 ILE B N 1
ATOM 2594 C CA . ILE B 1 87 ? -25.109 4.199 4.723 1 90.75 87 ILE B CA 1
ATOM 2595 C C . ILE B 1 87 ? -24.25 3.561 3.631 1 90.75 87 ILE B C 1
ATOM 2597 O O . ILE B 1 87 ? -24.359 2.361 3.365 1 90.75 87 ILE B O 1
ATOM 2601 N N . VAL B 1 88 ? -23.406 4.344 3.031 1 90 88 VAL B N 1
ATOM 2602 C CA . VAL B 1 88 ? -22.531 3.834 1.984 1 90 88 VAL B CA 1
ATOM 2603 C C . VAL B 1 88 ? -21.656 2.719 2.547 1 90 88 VAL B C 1
ATOM 2605 O O . VAL B 1 88 ? -21.438 1.691 1.896 1 90 88 VAL B O 1
ATOM 2608 N N . PHE B 1 89 ? -21.188 2.922 3.703 1 93.62 89 PHE B N 1
ATOM 2609 C CA . PHE B 1 89 ? -20.344 1.945 4.383 1 93.62 89 PHE B CA 1
ATOM 2610 C C . PHE B 1 89 ? -21.109 0.637 4.598 1 93.62 89 PHE B C 1
ATOM 2612 O O . PHE B 1 89 ? -20.578 -0.441 4.312 1 93.62 89 PHE B O 1
ATOM 2619 N N . ILE B 1 90 ? -22.344 0.736 5.074 1 95.31 90 ILE B N 1
ATOM 2620 C CA . ILE B 1 90 ? -23.141 -0.447 5.371 1 95.31 90 ILE B CA 1
ATOM 2621 C C . ILE B 1 90 ? -23.469 -1.187 4.078 1 95.31 90 ILE B C 1
ATOM 2623 O O . ILE B 1 90 ? -23.391 -2.416 4.023 1 95.31 90 ILE B O 1
ATOM 2627 N N . VAL B 1 91 ? -23.828 -0.46 3.1 1 96 91 VAL B N 1
ATOM 2628 C CA . VAL B 1 91 ? -24.141 -1.062 1.807 1 96 91 VAL B CA 1
ATOM 2629 C C . VAL B 1 91 ? -22.891 -1.763 1.252 1 96 91 VAL B C 1
ATOM 2631 O O . VAL B 1 91 ? -22.984 -2.873 0.724 1 96 91 VAL B O 1
ATOM 2634 N N . PHE B 1 92 ? -21.781 -1.138 1.352 1 97.06 92 PHE B N 1
ATOM 2635 C CA . PHE B 1 92 ? -20.531 -1.746 0.92 1 97.06 92 PHE B CA 1
ATOM 2636 C C . PHE B 1 92 ? -20.297 -3.07 1.638 1 97.06 92 PHE B C 1
ATOM 2638 O O . PHE B 1 92 ? -19.922 -4.066 1.01 1 97.06 92 PHE B O 1
ATOM 2645 N N . LEU B 1 93 ? -20.484 -3.037 2.918 1 96.5 93 LEU B N 1
ATOM 2646 C CA . LEU B 1 93 ? -20.281 -4.246 3.705 1 96.5 93 LEU B CA 1
ATOM 2647 C C . LEU B 1 93 ? -21.188 -5.367 3.234 1 96.5 93 LEU B C 1
ATOM 2649 O O . LEU B 1 93 ? -20.766 -6.52 3.129 1 96.5 93 LEU B O 1
ATOM 2653 N N . TYR B 1 94 ? -22.422 -4.996 2.979 1 97.88 94 TYR B N 1
ATOM 2654 C CA . TYR B 1 94 ? -23.375 -5.984 2.5 1 97.88 94 TYR B CA 1
ATOM 2655 C C . TYR B 1 94 ? -22.953 -6.562 1.159 1 97.88 94 TYR B C 1
ATOM 2657 O O . TYR B 1 94 ? -22.984 -7.781 0.958 1 97.88 94 TYR B O 1
ATOM 2665 N N . CYS B 1 95 ? -22.531 -5.719 0.301 1 97.94 95 CYS B N 1
ATOM 2666 C CA . CYS B 1 95 ? -22.094 -6.137 -1.023 1 97.94 95 CYS B CA 1
ATOM 2667 C C . CYS B 1 95 ? -20.828 -6.996 -0.928 1 97.94 95 CYS B C 1
ATOM 2669 O O . CYS B 1 95 ? -20.703 -7.996 -1.637 1 97.94 95 CYS B O 1
ATOM 2671 N N . ALA B 1 96 ? -19.938 -6.621 -0.068 1 97.38 96 ALA B N 1
ATOM 2672 C CA . ALA B 1 96 ? -18.656 -7.297 0.029 1 97.38 96 ALA B CA 1
ATOM 2673 C C . ALA B 1 96 ? -18.797 -8.656 0.703 1 97.38 96 ALA B C 1
ATOM 2675 O O . ALA B 1 96 ? -18.203 -9.641 0.261 1 97.38 96 ALA B O 1
ATOM 2676 N N . ILE B 1 97 ? -19.641 -8.68 1.738 1 97.06 97 ILE B N 1
ATOM 2677 C CA . ILE B 1 97 ? -19.609 -9.883 2.562 1 97.06 97 ILE B CA 1
ATOM 2678 C C . ILE B 1 97 ? -20.797 -10.773 2.201 1 97.06 97 ILE B C 1
ATOM 2680 O O . ILE B 1 97 ? -20.609 -11.914 1.774 1 97.06 97 ILE B O 1
ATOM 2684 N N . TYR B 1 98 ? -22.016 -10.312 2.318 1 97.38 98 TYR B N 1
ATOM 2685 C CA . TYR B 1 98 ? -23.172 -11.172 2.066 1 97.38 98 TYR B CA 1
ATOM 2686 C C . TYR B 1 98 ? -23.266 -11.523 0.588 1 97.38 98 TYR B C 1
ATOM 2688 O O . TYR B 1 98 ? -23.234 -12.703 0.221 1 97.38 98 TYR B O 1
ATOM 2696 N N . LEU B 1 99 ? -23.359 -10.5 -0.233 1 97.56 99 LEU B N 1
ATOM 2697 C CA . LEU B 1 99 ? -23.5 -10.797 -1.655 1 97.56 99 LEU B CA 1
ATOM 2698 C C . LEU B 1 99 ? -22.219 -11.398 -2.217 1 97.56 99 LEU B C 1
ATOM 2700 O O . LEU B 1 99 ? -22.266 -12.352 -2.992 1 97.56 99 LEU B O 1
ATOM 2704 N N . GLY B 1 100 ? -21.094 -10.828 -1.841 1 96.12 100 GLY B N 1
ATOM 2705 C CA . GLY B 1 100 ? -19.828 -11.266 -2.389 1 96.12 100 GLY B CA 1
ATOM 2706 C C . GLY B 1 100 ? -19.438 -12.664 -1.949 1 96.12 100 GLY B C 1
ATOM 2707 O O . GLY B 1 100 ? -19.203 -13.539 -2.785 1 96.12 100 GLY B O 1
ATOM 2708 N N . GLU B 1 101 ? -19.422 -12.844 -0.667 1 94.5 101 GLU B N 1
ATOM 2709 C CA . GLU B 1 101 ? -18.906 -14.102 -0.136 1 94.5 101 GLU B CA 1
ATOM 2710 C C . GLU B 1 101 ? -20.031 -15.117 0.058 1 94.5 101 GLU B C 1
ATOM 2712 O O . GLU B 1 101 ? -19.969 -16.219 -0.489 1 94.5 101 GLU B O 1
ATOM 2717 N N . VAL B 1 102 ? -21.047 -14.766 0.729 1 94.94 102 VAL B N 1
ATOM 2718 C CA . VAL B 1 102 ? -22.109 -15.703 1.091 1 94.94 102 VAL B CA 1
ATOM 2719 C C . VAL B 1 102 ? -22.859 -16.141 -0.162 1 94.94 102 VAL B C 1
ATOM 2721 O O . VAL B 1 102 ? -23.109 -17.328 -0.36 1 94.94 102 VAL B O 1
ATOM 2724 N N . ARG B 1 103 ? -23.109 -15.234 -1.043 1 95 103 ARG B N 1
ATOM 2725 C CA . ARG B 1 103 ? -23.875 -15.555 -2.248 1 95 103 ARG B CA 1
ATOM 2726 C C . ARG B 1 103 ? -22.938 -15.781 -3.436 1 95 103 ARG B C 1
ATOM 2728 O O . ARG B 1 103 ? -23.391 -15.875 -4.578 1 95 103 ARG B O 1
ATOM 2735 N N . SER B 1 104 ? -21.609 -15.688 -3.264 1 92.19 104 SER B N 1
ATOM 2736 C CA . SER B 1 104 ? -20.578 -16.078 -4.211 1 92.19 104 SER B CA 1
ATOM 2737 C C . SER B 1 104 ? -20.531 -15.133 -5.41 1 92.19 104 SER B C 1
ATOM 2739 O O . SER B 1 104 ? -20.219 -15.555 -6.523 1 92.19 104 SER B O 1
ATOM 2741 N N . PHE B 1 105 ? -20.984 -13.867 -5.207 1 94.5 105 PHE B N 1
ATOM 2742 C CA . PHE B 1 105 ? -20.922 -12.898 -6.301 1 94.5 105 PHE B CA 1
ATOM 2743 C C . PHE B 1 105 ? -19.484 -12.719 -6.781 1 94.5 105 PHE B C 1
ATOM 2745 O O . PHE B 1 105 ? -19.25 -12.391 -7.945 1 94.5 105 PHE B O 1
ATOM 2752 N N . TYR B 1 106 ? -18.531 -13 -5.98 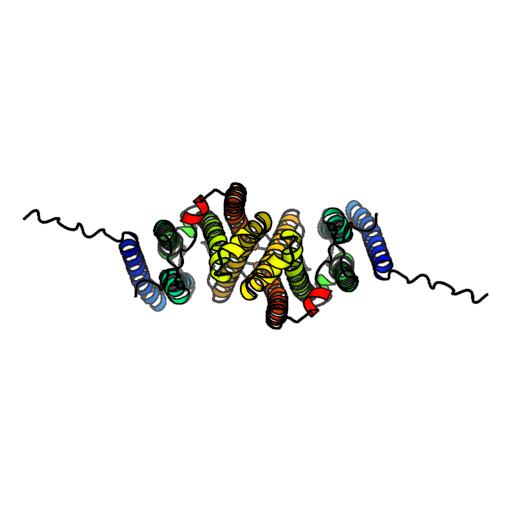1 90.94 106 TYR B N 1
ATOM 2753 C CA . TYR B 1 106 ? -17.125 -12.906 -6.379 1 90.94 106 TYR B CA 1
ATOM 2754 C C . TYR B 1 106 ? -16.828 -13.859 -7.527 1 90.94 106 TYR B C 1
ATOM 2756 O O . TYR B 1 106 ? -15.891 -13.625 -8.305 1 90.94 106 TYR B O 1
ATOM 2764 N N . TYR B 1 107 ? -17.578 -14.93 -7.629 1 86.94 107 TYR B N 1
ATOM 2765 C CA . TYR B 1 107 ? -17.359 -15.922 -8.68 1 86.94 107 TYR B CA 1
ATOM 2766 C C . TYR B 1 107 ? -18.406 -15.789 -9.773 1 86.94 107 TYR B C 1
ATOM 2768 O O . TYR B 1 107 ? -18.125 -16.062 -10.945 1 86.94 107 TYR B O 1
ATOM 2776 N N . LEU B 1 108 ? -19.609 -15.328 -9.438 1 90 108 LEU B N 1
ATOM 2777 C CA . LEU B 1 108 ? -20.75 -15.359 -10.344 1 90 108 LEU B CA 1
ATOM 2778 C C . LEU B 1 108 ? -20.812 -14.094 -11.195 1 90 108 LEU B C 1
ATOM 2780 O O . LEU B 1 108 ? -21.297 -14.125 -12.328 1 90 108 LEU B O 1
ATOM 2784 N N . ILE B 1 109 ? -20.375 -13.008 -10.609 1 94.06 109 ILE B N 1
ATOM 2785 C CA . ILE B 1 109 ? -20.469 -11.719 -11.289 1 94.06 109 ILE B CA 1
ATOM 2786 C C . ILE B 1 109 ? -19.078 -11.227 -11.656 1 94.06 109 ILE B C 1
ATOM 2788 O O . ILE B 1 109 ? -18.25 -10.945 -10.781 1 94.06 109 ILE B O 1
ATOM 2792 N N . PRO B 1 110 ? -18.891 -11.039 -12.961 1 93.44 110 PRO B N 1
ATOM 2793 C CA . PRO B 1 110 ? -17.578 -10.57 -13.398 1 93.44 110 PRO B CA 1
ATOM 2794 C C . PRO B 1 110 ? -17.219 -9.195 -12.828 1 93.44 110 PRO B C 1
ATOM 2796 O O . PRO B 1 110 ? -18.078 -8.32 -12.727 1 93.44 110 PRO B O 1
ATOM 2799 N N . ASN B 1 111 ? -16.031 -9.023 -12.336 1 95.25 111 ASN B N 1
ATOM 2800 C CA . ASN B 1 111 ? -15.445 -7.762 -11.891 1 95.25 111 ASN B CA 1
ATOM 2801 C C . ASN B 1 111 ? -16.062 -7.289 -10.578 1 95.25 111 ASN B C 1
ATOM 2803 O O . ASN B 1 111 ? -15.875 -6.141 -10.172 1 95.25 111 ASN B O 1
ATOM 2807 N N . TRP B 1 112 ? -16.891 -8.148 -9.945 1 96.81 112 TRP B N 1
ATOM 2808 C CA . TRP B 1 112 ? -17.484 -7.777 -8.664 1 96.81 112 TRP B CA 1
ATOM 2809 C C . TRP B 1 112 ? -16.406 -7.355 -7.664 1 96.81 112 TRP B C 1
ATOM 2811 O O . TRP B 1 112 ? -16.516 -6.305 -7.027 1 96.81 112 TRP B O 1
ATOM 2821 N N . ASP B 1 113 ? -15.383 -8.109 -7.566 1 96.88 113 ASP B N 1
ATOM 2822 C CA . ASP B 1 113 ? -14.266 -7.855 -6.668 1 96.88 113 ASP B CA 1
ATOM 2823 C C . ASP B 1 113 ? -13.562 -6.543 -7.016 1 96.88 113 ASP B C 1
ATOM 2825 O O . ASP B 1 113 ? -13.305 -5.719 -6.137 1 96.88 113 ASP B O 1
ATOM 2829 N N . THR B 1 114 ? -13.398 -6.312 -8.273 1 97.44 114 THR B N 1
ATOM 2830 C CA . THR B 1 114 ? -12.742 -5.109 -8.773 1 97.44 114 THR B CA 1
ATOM 2831 C C . THR B 1 114 ? -13.57 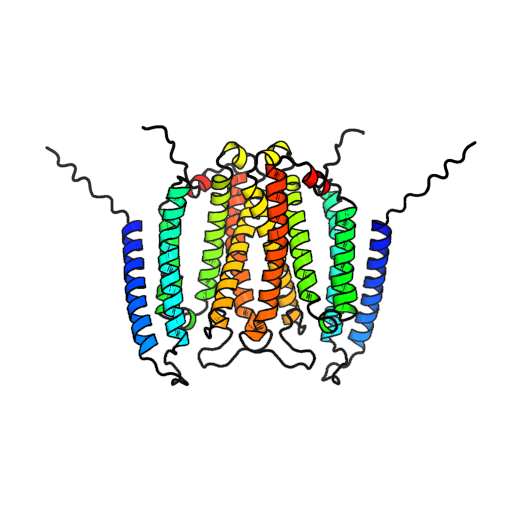-3.869 -8.445 1 97.44 114 THR B C 1
ATOM 2833 O O . THR B 1 114 ? -13.023 -2.855 -7.996 1 97.44 114 THR B O 1
ATOM 2836 N N . ILE B 1 115 ? -14.766 -3.99 -8.625 1 97.69 115 ILE B N 1
ATOM 2837 C CA . ILE B 1 115 ? -15.68 -2.887 -8.344 1 97.69 115 ILE B CA 1
ATOM 2838 C C . ILE B 1 115 ? -15.641 -2.551 -6.859 1 97.69 115 ILE B C 1
ATOM 2840 O O . ILE B 1 115 ? -15.531 -1.383 -6.48 1 97.69 115 ILE B O 1
ATOM 2844 N N . 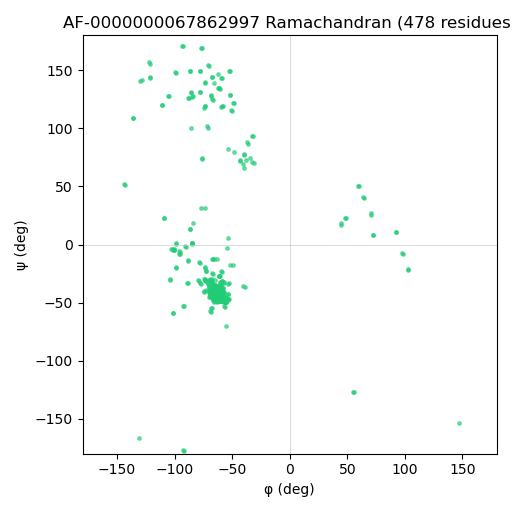LEU B 1 116 ? -15.695 -3.518 -6.059 1 97.88 116 LEU B N 1
ATOM 2845 C CA . LEU B 1 116 ? -15.719 -3.305 -4.617 1 97.88 116 LEU B CA 1
ATOM 2846 C C . LEU B 1 116 ? -14.398 -2.715 -4.133 1 97.88 116 LEU B C 1
ATOM 2848 O O . LEU B 1 116 ? -14.383 -1.853 -3.252 1 97.88 116 LEU B O 1
ATOM 2852 N N . HIS B 1 117 ? -13.297 -3.158 -4.664 1 98.5 117 HIS B N 1
ATOM 2853 C CA . HIS B 1 117 ? -12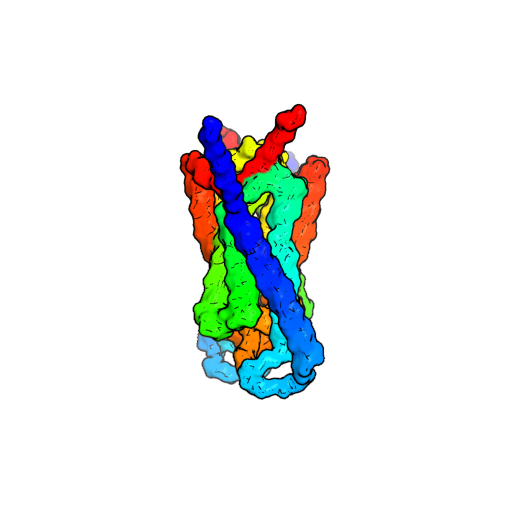 -2.59 -4.301 1 98.5 117 HIS B CA 1
ATOM 2854 C C . HIS B 1 117 ? -11.906 -1.129 -4.73 1 98.5 117 HIS B C 1
ATOM 2856 O O . HIS B 1 117 ? -11.359 -0.298 -4 1 98.5 117 HIS B O 1
ATOM 2862 N N . THR B 1 118 ? -12.414 -0.828 -5.934 1 98.31 118 THR B N 1
ATOM 2863 C CA . THR B 1 118 ? -12.438 0.562 -6.375 1 98.31 118 THR B CA 1
ATOM 2864 C C . THR B 1 118 ? -13.234 1.427 -5.406 1 98.31 118 THR B C 1
ATOM 2866 O O . THR B 1 118 ? -12.766 2.484 -4.98 1 98.31 118 THR B O 1
ATOM 2869 N N . PHE B 1 119 ? -14.344 0.895 -5.039 1 97.38 119 PHE B N 1
ATOM 2870 C CA . PHE B 1 119 ? -15.227 1.622 -4.137 1 97.38 119 PHE B CA 1
ATOM 2871 C C . PHE B 1 119 ? -14.602 1.764 -2.756 1 97.38 119 PHE B C 1
ATOM 2873 O O . PHE B 1 119 ? -14.68 2.826 -2.137 1 97.38 119 PHE B O 1
ATOM 2880 N N . SER B 1 120 ? -14.062 0.71 -2.25 1 97.12 120 SER B N 1
ATOM 2881 C CA . SER B 1 120 ? -13.43 0.794 -0.938 1 97.12 120 SER B CA 1
ATOM 2882 C C . SER B 1 120 ? -12.242 1.754 -0.955 1 97.12 120 SER B C 1
ATOM 2884 O O . SER B 1 120 ? -12.023 2.49 0.008 1 97.12 120 SER B O 1
ATOM 2886 N N . GLY B 1 121 ? -11.469 1.748 -2.074 1 98.12 121 GLY B N 1
ATOM 2887 C CA . GLY B 1 121 ? -10.422 2.744 -2.217 1 98.12 121 GLY B CA 1
ATOM 2888 C C . GLY B 1 121 ? -10.938 4.168 -2.115 1 98.12 121 GLY B C 1
ATOM 2889 O O . GLY B 1 121 ? -10.344 4.996 -1.416 1 98.12 121 GLY B O 1
ATOM 2890 N N . ALA B 1 122 ? -11.992 4.426 -2.766 1 97.5 122 ALA B N 1
ATOM 2891 C CA . ALA B 1 122 ? -12.609 5.75 -2.73 1 97.5 122 ALA B CA 1
ATOM 2892 C C . ALA B 1 122 ? -13.102 6.09 -1.327 1 97.5 122 ALA B C 1
ATOM 2894 O O . ALA B 1 122 ? -12.844 7.184 -0.817 1 97.5 122 ALA B O 1
ATOM 2895 N N . MET B 1 123 ? -13.812 5.16 -0.719 1 95.12 123 MET B N 1
ATOM 2896 C CA . MET B 1 123 ? -14.359 5.367 0.621 1 95.12 123 MET B CA 1
ATOM 2897 C C . MET B 1 123 ? -13.242 5.641 1.624 1 95.12 123 MET B C 1
ATOM 2899 O O . MET B 1 123 ? -13.352 6.551 2.449 1 95.12 123 MET B O 1
ATOM 2903 N N . LEU B 1 124 ? -12.188 4.879 1.525 1 95.81 124 LEU B N 1
ATOM 2904 C CA . LEU B 1 124 ? -11.055 5.043 2.436 1 95.81 124 LEU B CA 1
ATOM 2905 C C . LEU B 1 124 ? -10.312 6.348 2.15 1 95.81 124 LEU B C 1
ATOM 2907 O O . LEU B 1 124 ? -9.789 6.98 3.07 1 95.81 124 LEU B O 1
ATOM 2911 N N . GLY B 1 125 ? -10.234 6.695 0.869 1 96.38 125 GLY B N 1
ATOM 2912 C CA . GLY B 1 125 ? -9.742 8.023 0.559 1 96.38 125 GLY B CA 1
ATOM 2913 C C . GLY B 1 125 ? -10.523 9.133 1.245 1 96.38 125 GLY B C 1
ATOM 2914 O O . GLY B 1 125 ? -9.938 10.039 1.84 1 96.38 125 GLY B O 1
ATOM 2915 N N . GLY B 1 126 ? -11.875 9.062 1.157 1 92.81 126 GLY B N 1
ATOM 2916 C CA . GLY B 1 126 ? -12.719 10 1.886 1 92.81 126 GLY B CA 1
ATOM 2917 C C . GLY B 1 126 ? -12.469 9.984 3.381 1 92.81 126 GLY B C 1
ATOM 2918 O O . GLY B 1 126 ? -12.375 11.047 4.008 1 92.81 126 GLY B O 1
ATOM 2919 N N . LEU B 1 127 ? -12.375 8.812 3.91 1 91.06 127 LEU B N 1
ATOM 2920 C CA . LEU B 1 127 ? -12.055 8.672 5.328 1 91.06 127 LEU B CA 1
ATOM 2921 C C . LEU B 1 127 ? -10.727 9.336 5.656 1 91.06 127 LEU B C 1
ATOM 2923 O O . LEU B 1 127 ? -10.562 9.906 6.738 1 91.06 127 LEU B O 1
ATOM 2927 N N . GLY B 1 128 ? -9.766 9.227 4.734 1 94.12 128 GLY B N 1
ATOM 2928 C CA . GLY B 1 128 ? -8.477 9.875 4.926 1 94.12 128 GLY B CA 1
ATOM 2929 C C . GLY B 1 128 ? -8.602 11.367 5.211 1 94.12 128 GLY B C 1
ATOM 2930 O O . GLY B 1 128 ? -7.918 11.891 6.086 1 94.12 128 GLY B O 1
ATOM 2931 N N . PHE B 1 129 ? -9.438 12.062 4.52 1 91.75 129 PHE B N 1
ATOM 2932 C CA . PHE B 1 129 ? -9.648 13.484 4.762 1 91.75 129 PHE B CA 1
ATOM 2933 C C . PHE B 1 129 ? -10.219 13.719 6.152 1 91.75 129 PHE B C 1
ATOM 2935 O O . PHE B 1 129 ? -9.828 14.664 6.84 1 91.75 129 PHE B O 1
ATOM 2942 N N . SER B 1 130 ? -11.125 12.805 6.566 1 87.38 130 SER B N 1
ATOM 2943 C CA . SER B 1 130 ? -11.711 12.914 7.898 1 87.38 130 SER B CA 1
ATOM 2944 C C . SER B 1 130 ? -10.664 12.672 8.984 1 87.38 130 SER B C 1
ATOM 2946 O O . SER B 1 130 ? -10.703 13.312 10.039 1 87.38 130 SER B O 1
ATOM 2948 N N . ILE B 1 131 ? -9.75 11.781 8.734 1 89.88 131 ILE B N 1
ATOM 2949 C CA . ILE B 1 131 ? -8.711 11.406 9.695 1 89.88 131 ILE B CA 1
ATOM 2950 C C . ILE B 1 131 ? -7.793 12.602 9.953 1 89.88 131 ILE B C 1
ATOM 2952 O O . ILE B 1 131 ? -7.324 12.805 11.07 1 89.88 131 ILE B O 1
ATOM 2956 N N . VAL B 1 132 ? -7.543 13.414 8.906 1 91.06 132 VAL B N 1
ATOM 2957 C CA . VAL B 1 132 ? -6.723 14.609 9.055 1 91.06 132 VAL B CA 1
ATOM 2958 C C . VAL B 1 132 ? -7.316 15.516 10.125 1 91.06 132 VAL B C 1
ATOM 2960 O O . VAL B 1 132 ? -6.609 15.961 11.031 1 91.06 132 VAL B O 1
ATOM 2963 N N . SER B 1 133 ? -8.602 15.773 10.023 1 84.94 133 SER B N 1
ATOM 2964 C CA . SER B 1 133 ? -9.289 16.641 10.969 1 84.94 133 SER B CA 1
ATOM 2965 C C . SER B 1 133 ? -9.391 16 12.344 1 84.94 133 SER B C 1
ATOM 2967 O O . SER B 1 133 ? -9.195 16.672 13.367 1 84.94 133 SER B O 1
ATOM 2969 N N . LEU B 1 134 ? -9.625 14.789 12.367 1 84.06 134 LEU B N 1
ATOM 2970 C CA . LEU B 1 134 ? -9.852 14.07 13.617 1 84.06 134 LEU B CA 1
ATOM 2971 C C . LEU B 1 134 ? -8.57 14.008 14.445 1 84.06 134 LEU B C 1
ATOM 2973 O O . LEU B 1 134 ? -8.602 14.242 15.656 1 84.06 134 LEU B O 1
ATOM 2977 N N . LEU B 1 135 ? -7.461 13.727 13.836 1 87.25 135 LEU B N 1
ATOM 2978 C CA . LEU B 1 135 ? -6.219 13.531 14.57 1 87.25 135 LEU B CA 1
ATOM 2979 C C . LEU B 1 135 ? -5.602 14.867 14.969 1 87.25 135 LEU B C 1
ATOM 2981 O O . LEU B 1 135 ? -4.93 14.961 16 1 87.25 135 LEU B O 1
ATOM 2985 N N . ASN B 1 136 ? -5.762 15.891 14.227 1 86.25 136 ASN B N 1
ATOM 2986 C CA . ASN B 1 136 ? -5.184 17.188 14.555 1 86.25 136 ASN B CA 1
ATOM 2987 C C . ASN B 1 136 ? -6.117 18.016 15.445 1 86.25 136 ASN B C 1
ATOM 2989 O O . ASN B 1 136 ? -5.672 18.891 16.172 1 86.25 136 ASN B O 1
ATOM 2993 N N . ASN B 1 137 ? -7.375 17.609 15.562 1 73.81 137 ASN B N 1
ATOM 2994 C CA . ASN B 1 137 ? -8.398 18.109 16.469 1 73.81 137 ASN B CA 1
ATOM 2995 C C . ASN B 1 137 ? -8.398 19.641 16.516 1 73.81 137 ASN B C 1
ATOM 2997 O O . ASN B 1 137 ? -8.57 20.234 17.578 1 73.81 137 ASN B O 1
ATOM 3001 N N . ASP B 1 138 ? -7.816 20.359 15.602 1 71.75 138 ASP B N 1
ATOM 3002 C CA . ASP B 1 138 ? -7.805 21.812 15.469 1 71.75 138 ASP B CA 1
ATOM 3003 C C . ASP B 1 138 ? -8.039 22.234 14.023 1 71.75 138 ASP B C 1
ATOM 3005 O O . ASP B 1 138 ? -7.188 22.016 13.156 1 71.75 138 ASP B O 1
ATOM 3009 N N . GLU B 1 139 ? -9.156 22.75 13.82 1 73.06 139 GLU B N 1
ATOM 3010 C CA . GLU B 1 139 ? -9.57 23.156 12.484 1 73.06 139 GLU B CA 1
ATOM 3011 C C . GLU B 1 139 ? -8.586 24.156 11.883 1 73.06 139 GLU B C 1
ATOM 3013 O O . GLU B 1 139 ? -8.359 24.156 10.672 1 73.06 139 GLU B O 1
ATOM 3018 N N . ARG B 1 140 ? -8.023 24.938 12.719 1 72.81 140 ARG B N 1
ATOM 3019 C CA . ARG B 1 140 ? -7.066 25.922 12.219 1 72.81 140 ARG B CA 1
ATOM 3020 C C . ARG B 1 140 ? -5.836 25.25 11.633 1 72.81 140 ARG B C 1
ATOM 3022 O O . ARG B 1 140 ? -5.316 25.672 10.602 1 72.81 140 ARG B O 1
ATOM 3029 N N . ILE B 1 141 ? -5.469 24.188 12.234 1 74.31 141 ILE B N 1
ATOM 3030 C CA . ILE B 1 141 ? -4.312 23.438 11.75 1 74.31 141 ILE B CA 1
ATOM 3031 C C . ILE B 1 141 ? -4.645 22.766 10.414 1 74.31 141 ILE B C 1
ATOM 3033 O O . ILE B 1 141 ? -3.873 22.859 9.461 1 74.31 141 ILE B O 1
ATOM 3037 N N . THR B 1 142 ? -5.777 22.25 10.344 1 75.25 142 THR B N 1
ATOM 3038 C CA . THR B 1 142 ? -6.191 21.516 9.148 1 75.25 142 THR B CA 1
ATOM 3039 C C . THR B 1 142 ? -6.328 22.469 7.957 1 75.25 142 THR B C 1
ATOM 3041 O O . THR B 1 142 ? -5.926 22.141 6.84 1 75.25 142 THR B O 1
ATOM 3044 N N . LEU B 1 143 ? -6.738 23.594 8.297 1 74.81 143 LEU B N 1
ATOM 3045 C CA . LEU B 1 143 ? -6.98 24.562 7.246 1 74.81 143 LEU B CA 1
ATOM 3046 C C . LEU B 1 143 ? -5.672 25.188 6.77 1 74.81 143 LEU B C 1
ATOM 3048 O O . LEU B 1 143 ? -5.617 25.781 5.688 1 74.81 143 LEU B O 1
ATOM 3052 N N . SER B 1 144 ? -4.684 25 7.539 1 82.69 144 SER B N 1
ATOM 3053 C CA . SER B 1 144 ? -3.414 25.641 7.195 1 82.69 144 SER B CA 1
ATOM 3054 C C . SER B 1 144 ? -2.512 24.672 6.426 1 82.69 144 SER B C 1
ATOM 3056 O O . SER B 1 144 ? -1.482 25.078 5.883 1 82.69 144 SER B O 1
ATOM 3058 N N . MET B 1 145 ? -2.953 23.453 6.316 1 89.38 145 MET B N 1
ATOM 3059 C CA . MET B 1 145 ? -2.131 22.453 5.633 1 89.38 145 MET B CA 1
ATOM 3060 C C . MET B 1 145 ? -2.23 22.625 4.121 1 89.38 145 MET B C 1
ATOM 3062 O O . MET B 1 145 ? -3.262 23.047 3.604 1 89.38 145 MET B O 1
ATOM 3066 N N . SER B 1 146 ? -1.148 22.281 3.408 1 91.69 146 SER B N 1
ATOM 3067 C CA . SER B 1 146 ? -1.16 22.281 1.949 1 91.69 146 SER B CA 1
ATOM 3068 C C . SER B 1 146 ? -2.193 21.297 1.411 1 91.69 146 SER B C 1
ATOM 3070 O O . SER B 1 146 ? -2.258 20.141 1.857 1 91.69 146 SER B O 1
ATOM 3072 N N . PRO B 1 147 ? -2.996 21.766 0.383 1 93.56 147 PRO B N 1
ATOM 3073 C CA . PRO B 1 147 ? -3.977 20.844 -0.213 1 93.56 147 PRO B CA 1
ATOM 3074 C C . PRO B 1 147 ? -3.33 19.609 -0.834 1 93.56 147 PRO B C 1
ATOM 3076 O O . PRO B 1 147 ? -3.902 18.516 -0.779 1 93.56 147 PRO B O 1
ATOM 3079 N N . VAL B 1 148 ? -2.176 19.812 -1.403 1 95.06 148 VAL B N 1
ATOM 3080 C CA . VAL B 1 148 ? -1.48 18.688 -2.018 1 95.06 148 VAL B CA 1
ATOM 3081 C C . VAL B 1 148 ? -1.085 17.672 -0.943 1 95.06 148 VAL B C 1
ATOM 3083 O O . VAL B 1 148 ? -1.218 16.469 -1.143 1 95.06 148 VAL B O 1
ATOM 3086 N N . PHE B 1 149 ? -0.673 18.203 0.231 1 94.81 149 PHE B N 1
ATOM 3087 C CA . PHE B 1 149 ? -0.265 17.328 1.324 1 94.81 149 PHE B CA 1
ATOM 3088 C C . PHE B 1 149 ? -1.446 16.516 1.836 1 94.81 149 PHE B C 1
ATOM 3090 O O . PHE B 1 149 ? -1.344 15.297 1.997 1 94.81 149 PHE B O 1
ATOM 3097 N N . VAL B 1 150 ? -2.535 17.188 2.035 1 95.69 150 VAL B N 1
ATOM 3098 C CA . VAL B 1 150 ? -3.725 16.531 2.572 1 95.69 150 VAL B CA 1
ATOM 3099 C C . VAL B 1 150 ? -4.227 15.484 1.586 1 95.69 150 VAL B C 1
ATOM 3101 O O . VAL B 1 150 ? -4.57 14.367 1.981 1 95.69 150 VAL B O 1
ATOM 3104 N N . ALA B 1 151 ? -4.254 15.789 0.33 1 97.62 151 ALA B N 1
ATOM 3105 C CA . ALA B 1 151 ? -4.695 14.852 -0.706 1 97.62 151 ALA B CA 1
ATOM 3106 C C . ALA B 1 151 ? -3.764 13.648 -0.79 1 97.62 151 ALA B C 1
ATOM 3108 O O . ALA B 1 151 ? -4.219 12.516 -0.941 1 97.62 151 ALA B O 1
ATOM 3109 N N . LEU B 1 152 ? -2.484 13.914 -0.701 1 98.25 152 LEU B N 1
ATOM 3110 C CA . LEU B 1 152 ? -1.501 12.836 -0.735 1 98.25 152 LEU B CA 1
ATOM 3111 C C . LEU B 1 152 ? -1.671 11.906 0.463 1 98.25 152 LEU B C 1
ATOM 3113 O O . LEU B 1 152 ? -1.57 10.688 0.326 1 98.25 152 LEU B O 1
ATOM 3117 N N . PHE B 1 153 ? -1.909 12.523 1.629 1 97.88 153 PHE B N 1
ATOM 3118 C CA . PHE B 1 153 ? -2.166 11.695 2.801 1 97.88 153 PHE B CA 1
ATOM 3119 C C . PHE B 1 153 ? -3.387 10.812 2.582 1 97.88 153 PHE B C 1
ATOM 3121 O O . PHE B 1 153 ? -3.34 9.602 2.832 1 97.88 153 PHE B O 1
ATOM 3128 N N . ALA B 1 154 ? -4.438 11.422 2.105 1 98.19 154 ALA B N 1
ATOM 3129 C CA . ALA B 1 154 ? -5.676 10.672 1.911 1 98.19 154 ALA B CA 1
ATOM 3130 C C . ALA B 1 154 ? -5.469 9.5 0.957 1 98.19 154 ALA B C 1
ATOM 3132 O O . ALA B 1 154 ? -5.906 8.383 1.233 1 98.19 154 ALA B O 1
ATOM 3133 N N . CYS B 1 155 ? -4.793 9.727 -0.099 1 98.81 155 CYS B N 1
ATOM 3134 C CA . CYS B 1 155 ? -4.539 8.703 -1.105 1 98.81 155 CYS B CA 1
ATOM 3135 C C . CYS B 1 155 ? -3.643 7.602 -0.55 1 98.81 155 CYS B C 1
ATOM 3137 O O . CYS B 1 155 ? -3.965 6.418 -0.658 1 98.81 155 CYS B O 1
ATOM 3139 N N . SER B 1 156 ? -2.545 8.016 0.1 1 98.88 156 SER B N 1
ATOM 3140 C CA . SER B 1 156 ? -1.601 7.047 0.641 1 98.88 156 SER B CA 1
ATOM 3141 C C . SER B 1 156 ? -2.225 6.238 1.775 1 98.88 156 SER B C 1
ATOM 3143 O O . SER B 1 156 ? -1.95 5.047 1.921 1 98.88 156 SER B O 1
ATOM 3145 N N . PHE B 1 157 ? -3.049 6.879 2.564 1 98.5 157 PHE B N 1
ATOM 3146 C CA . PHE B 1 157 ? -3.73 6.219 3.672 1 98.5 157 PHE B CA 1
ATOM 3147 C C . PHE B 1 157 ? -4.668 5.133 3.16 1 98.5 157 PHE B C 1
ATOM 3149 O O . PHE B 1 157 ? -4.699 4.027 3.701 1 98.5 157 PHE B O 1
ATOM 3156 N N . ALA B 1 158 ? -5.395 5.465 2.119 1 98.69 158 ALA B N 1
ATOM 3157 C CA . ALA B 1 158 ? -6.324 4.504 1.526 1 98.69 158 ALA B CA 1
ATOM 3158 C C . ALA B 1 158 ? -5.578 3.285 0.991 1 98.69 158 ALA B C 1
ATOM 3160 O O . ALA B 1 158 ? -5.969 2.145 1.254 1 98.69 158 ALA B O 1
ATOM 3161 N N . VAL B 1 159 ? -4.531 3.555 0.289 1 98.88 159 VAL B N 1
ATOM 3162 C CA . VAL B 1 159 ? -3.758 2.459 -0.286 1 98.88 159 VAL B CA 1
ATOM 3163 C C . VAL B 1 159 ? -3.104 1.648 0.83 1 98.88 159 VAL B C 1
ATOM 3165 O O . VAL B 1 159 ? -3.016 0.421 0.743 1 98.88 159 VAL B O 1
ATOM 3168 N N . PHE B 1 160 ? -2.672 2.348 1.864 1 98.88 160 PHE B N 1
ATOM 3169 C CA . PHE B 1 160 ? -2.109 1.71 3.049 1 98.88 160 PHE B CA 1
ATOM 3170 C C . PHE B 1 160 ? -3.086 0.698 3.635 1 98.88 160 PHE B C 1
ATOM 3172 O O . PHE B 1 160 ? -2.719 -0.451 3.891 1 98.88 160 PHE B O 1
ATOM 3179 N N . LEU B 1 161 ? -4.297 1.057 3.762 1 98.25 161 LEU B N 1
ATOM 3180 C CA . LEU B 1 161 ? -5.309 0.147 4.293 1 98.25 161 LEU B CA 1
ATOM 3181 C C . LEU B 1 161 ? -5.617 -0.964 3.293 1 98.25 161 LEU B C 1
ATOM 3183 O O . LEU B 1 161 ? -5.918 -2.094 3.688 1 98.25 161 LEU B O 1
ATOM 3187 N N . GLY B 1 162 ? -5.551 -0.631 1.997 1 98.56 162 GLY B N 1
ATOM 3188 C CA . GLY B 1 162 ? -5.668 -1.671 0.988 1 98.56 162 GLY B CA 1
ATOM 3189 C C . GLY B 1 162 ? -4.609 -2.752 1.123 1 98.56 162 GLY B C 1
ATOM 3190 O O . GLY B 1 162 ? -4.898 -3.936 0.941 1 98.56 162 GLY B O 1
ATOM 3191 N N . VAL B 1 163 ? -3.426 -2.359 1.423 1 98.88 163 VAL B N 1
ATOM 3192 C CA . VAL B 1 163 ? -2.338 -3.309 1.635 1 98.88 163 VAL B CA 1
ATOM 3193 C C . VAL B 1 163 ? -2.656 -4.199 2.834 1 98.88 163 VAL B C 1
ATOM 3195 O O . VAL B 1 163 ? -2.438 -5.414 2.789 1 98.88 163 VAL B O 1
ATOM 3198 N N . PHE B 1 164 ? -3.197 -3.648 3.873 1 98.5 164 PHE B N 1
ATOM 3199 C CA . PHE B 1 164 ? -3.551 -4.438 5.047 1 98.5 164 PHE B CA 1
ATOM 3200 C C . PHE B 1 164 ? -4.664 -5.426 4.723 1 98.5 164 PHE B C 1
ATOM 3202 O O . PHE B 1 164 ? -4.691 -6.535 5.258 1 98.5 164 PHE B O 1
ATOM 3209 N N . TRP B 1 165 ? -5.562 -5.012 3.871 1 98.19 165 TRP B N 1
ATOM 3210 C CA . TRP B 1 165 ? -6.57 -5.961 3.42 1 98.19 165 TRP B CA 1
ATOM 3211 C C . TRP B 1 165 ? -5.926 -7.137 2.693 1 98.19 165 TRP B C 1
ATOM 3213 O O . TRP B 1 165 ? -6.305 -8.289 2.906 1 98.19 165 TRP B O 1
ATOM 3223 N N . GLU B 1 166 ? -4.98 -6.824 1.889 1 98.62 166 GLU B N 1
ATOM 3224 C CA . GLU B 1 166 ? -4.285 -7.891 1.174 1 98.62 166 GLU B CA 1
ATOM 3225 C C . GLU B 1 166 ? -3.52 -8.789 2.139 1 98.62 166 GLU B C 1
ATOM 3227 O O . GLU B 1 166 ? -3.402 -10 1.907 1 98.62 166 GLU B O 1
ATOM 3232 N N . PHE B 1 167 ? -2.961 -8.203 3.203 1 98.62 167 PHE B N 1
ATOM 3233 C CA . PHE B 1 167 ? -2.342 -9.016 4.242 1 98.62 167 PHE B CA 1
ATOM 3234 C C . PHE B 1 167 ? -3.357 -9.977 4.852 1 98.62 167 PHE B C 1
ATOM 3236 O O . PHE B 1 167 ? -3.051 -11.148 5.078 1 98.62 167 PHE B O 1
ATOM 3243 N N . TYR B 1 168 ? -4.527 -9.469 5.066 1 97.62 168 TYR B N 1
ATOM 3244 C CA . TYR B 1 168 ? -5.609 -10.273 5.625 1 97.62 168 TYR B CA 1
ATOM 3245 C C . TYR B 1 168 ? -5.969 -11.43 4.695 1 97.62 168 TYR B C 1
ATOM 3247 O O . TYR B 1 168 ? -6.113 -12.57 5.141 1 97.62 168 TYR B O 1
ATOM 3255 N N . GLU B 1 169 ? -6.078 -11.109 3.447 1 97.75 169 GLU B N 1
ATOM 3256 C CA . GLU B 1 169 ? -6.391 -12.156 2.479 1 97.75 169 GLU B CA 1
ATOM 3257 C C . GLU B 1 169 ? -5.281 -13.203 2.418 1 97.75 169 GLU B C 1
ATOM 3259 O O . GLU B 1 169 ? -5.555 -14.406 2.406 1 97.75 169 GLU B O 1
ATOM 3264 N N . PHE B 1 170 ? -4.094 -12.727 2.4 1 98.31 170 PHE B N 1
ATOM 3265 C CA . PHE B 1 170 ? -2.953 -13.633 2.33 1 98.31 170 PHE B CA 1
ATOM 3266 C C . PHE B 1 170 ? -2.918 -14.555 3.541 1 98.31 170 PHE B C 1
ATOM 3268 O O . PHE B 1 170 ? -2.645 -15.75 3.41 1 98.31 170 PHE B O 1
ATOM 3275 N N . ALA B 1 171 ? -3.143 -14.008 4.707 1 97.12 171 ALA B N 1
ATOM 3276 C CA . ALA B 1 171 ? -3.178 -14.805 5.938 1 97.12 171 ALA B CA 1
ATOM 3277 C C . ALA B 1 171 ? -4.273 -15.867 5.871 1 97.12 171 ALA B C 1
ATOM 3279 O O . ALA B 1 171 ? -4.043 -17.016 6.227 1 97.12 171 ALA B O 1
ATOM 3280 N N . ALA B 1 172 ? -5.434 -15.5 5.395 1 95.62 172 ALA B N 1
ATOM 3281 C CA . ALA B 1 172 ? -6.539 -16.453 5.254 1 95.62 172 ALA B CA 1
ATOM 3282 C C . ALA B 1 172 ? -6.172 -17.578 4.301 1 95.62 172 ALA B C 1
ATOM 3284 O O . ALA B 1 172 ? -6.465 -18.75 4.57 1 95.62 172 ALA B O 1
ATOM 3285 N N . ASP B 1 173 ? -5.516 -17.203 3.232 1 96.06 173 ASP B N 1
ATOM 3286 C CA . ASP B 1 173 ? -5.148 -18.188 2.223 1 96.06 173 ASP B CA 1
ATOM 3287 C C . ASP B 1 173 ? -4.117 -19.172 2.768 1 96.06 173 ASP B C 1
ATOM 3289 O O . ASP B 1 173 ? -4.012 -20.297 2.285 1 96.06 173 ASP B O 1
ATOM 3293 N N . SER B 1 174 ? -3.322 -18.781 3.766 1 94.94 174 SER B N 1
ATOM 3294 C CA . SER B 1 174 ? -2.379 -19.688 4.414 1 94.94 174 SER B CA 1
ATOM 3295 C C . SER B 1 174 ? -3.105 -20.781 5.188 1 94.94 174 SER B C 1
ATOM 3297 O O . SER B 1 174 ? -2.502 -21.781 5.566 1 94.94 174 SER B O 1
ATOM 3299 N N . PHE B 1 175 ? -4.414 -20.625 5.391 1 92.38 175 PHE B N 1
ATOM 3300 C CA . PHE B 1 175 ? -5.219 -21.625 6.09 1 92.38 175 PHE B CA 1
ATOM 3301 C C . PHE B 1 175 ? -6.145 -22.344 5.121 1 92.38 175 PHE B C 1
ATOM 3303 O O . PHE B 1 175 ? -7.199 -22.844 5.516 1 92.38 175 PHE B O 1
ATOM 3310 N N . GLY B 1 176 ? -5.824 -22.359 3.869 1 88.31 176 GLY B N 1
ATOM 3311 C CA . GLY B 1 176 ? -6.496 -23.188 2.879 1 88.31 176 GLY B CA 1
ATOM 3312 C C . GLY B 1 176 ? -7.641 -22.469 2.184 1 88.31 176 GLY B C 1
ATOM 3313 O O . GLY B 1 176 ? -8.43 -23.094 1.475 1 88.31 176 GLY B O 1
ATOM 3314 N N . MET B 1 177 ? -7.719 -21.203 2.389 1 92 177 MET B N 1
ATOM 3315 C CA . MET B 1 177 ? -8.742 -20.422 1.702 1 92 177 MET B CA 1
ATOM 3316 C C . MET B 1 177 ? -8.203 -19.844 0.397 1 92 177 MET B C 1
ATOM 3318 O O . MET B 1 177 ? -7.094 -20.188 -0.024 1 92 177 MET B O 1
ATOM 3322 N N . ASN B 1 178 ? -8.984 -19.031 -0.347 1 93.19 178 ASN B N 1
ATOM 3323 C CA . ASN B 1 178 ? -8.594 -18.516 -1.653 1 93.19 178 ASN B CA 1
ATOM 3324 C C . ASN B 1 178 ? -9.102 -17.094 -1.858 1 93.19 178 ASN B C 1
ATOM 3326 O O . ASN B 1 178 ? -9.719 -16.781 -2.883 1 93.19 178 ASN B O 1
ATOM 3330 N N . MET B 1 179 ? -8.781 -16.297 -0.892 1 94.69 179 MET B N 1
ATOM 3331 C CA . MET B 1 179 ? -9.305 -14.938 -0.937 1 94.69 179 MET B CA 1
ATOM 3332 C C . MET B 1 179 ? -8.586 -14.117 -2.002 1 94.69 179 MET B C 1
ATOM 3334 O O . MET B 1 179 ? -9.18 -13.219 -2.598 1 94.69 179 MET B O 1
ATOM 3338 N N . GLN B 1 180 ? -7.324 -14.414 -2.234 1 96.44 180 GLN B N 1
ATOM 3339 C CA . GLN B 1 180 ? -6.586 -13.672 -3.254 1 96.44 180 GLN B CA 1
ATOM 3340 C C . GLN B 1 180 ? -6.816 -14.266 -4.641 1 96.44 180 GLN B C 1
ATOM 3342 O O . GLN B 1 180 ? -6.188 -13.852 -5.613 1 96.44 180 GLN B O 1
ATOM 3347 N N . LYS B 1 181 ? -7.598 -15.266 -4.723 1 93.75 181 LYS B N 1
ATOM 3348 C CA . LYS B 1 181 ? -8.055 -15.867 -5.973 1 93.75 181 LYS B CA 1
ATOM 3349 C C . LYS B 1 181 ? -6.883 -16.359 -6.805 1 93.75 181 LYS B C 1
ATOM 3351 O O . LYS B 1 181 ? -6.781 -16.047 -7.996 1 93.75 181 LYS B O 1
ATOM 3356 N N . THR B 1 182 ? -6.055 -17.125 -6.105 1 96.12 182 THR B N 1
ATOM 3357 C CA . THR B 1 182 ? -4.906 -17.719 -6.781 1 96.12 182 THR B CA 1
ATOM 3358 C C . THR B 1 182 ? -5.254 -19.094 -7.348 1 96.12 182 THR B C 1
ATOM 3360 O O . THR B 1 182 ? -4.402 -19.766 -7.93 1 96.12 182 THR B O 1
ATOM 3363 N N . MET B 1 183 ? -6.461 -19.484 -7.121 1 92 183 MET B N 1
ATOM 3364 C CA . MET B 1 183 ? -7 -20.75 -7.621 1 92 183 MET B CA 1
ATOM 3365 C C . MET B 1 183 ? -8.336 -20.531 -8.32 1 92 183 MET B C 1
ATOM 3367 O O . MET B 1 183 ? -9.18 -19.766 -7.832 1 92 183 MET B O 1
ATOM 3371 N N . LEU B 1 184 ? -8.539 -21.25 -9.414 1 87.81 184 LEU B N 1
ATOM 3372 C CA . LEU B 1 184 ? -9.805 -21.172 -10.133 1 87.81 184 LEU B CA 1
ATOM 3373 C C . LEU B 1 184 ? -10.891 -21.953 -9.406 1 87.81 184 LEU B C 1
ATOM 3375 O O . LEU B 1 184 ? -10.617 -22.672 -8.445 1 87.81 184 LEU B O 1
ATOM 3379 N N . GLU B 1 185 ? -12.125 -21.766 -9.836 1 78.69 185 GLU B N 1
ATOM 3380 C CA . GLU B 1 185 ? -13.266 -22.406 -9.203 1 78.69 185 GLU B CA 1
ATOM 3381 C C . GLU B 1 185 ? -13.141 -23.922 -9.234 1 78.69 185 GLU B C 1
ATOM 3383 O O . GLU B 1 185 ? -13.578 -24.609 -8.312 1 78.69 185 GLU B O 1
ATOM 3388 N N . ASP B 1 186 ? -12.5 -24.453 -10.273 1 81.56 186 ASP B N 1
ATOM 3389 C CA . ASP B 1 186 ? -12.391 -25.906 -10.438 1 81.56 186 ASP B CA 1
ATOM 3390 C C . ASP B 1 186 ? -11.203 -26.469 -9.648 1 81.56 186 ASP B C 1
ATOM 3392 O O . ASP B 1 186 ? -10.891 -27.641 -9.75 1 81.56 186 ASP B O 1
ATOM 3396 N N . GLY B 1 187 ? -10.516 -25.562 -8.938 1 84.38 187 GLY B N 1
ATOM 3397 C CA . GLY B 1 187 ? -9.422 -26.016 -8.086 1 84.38 187 GLY B CA 1
ATOM 3398 C C . GLY B 1 187 ? -8.062 -25.859 -8.734 1 84.38 187 GLY B C 1
ATOM 3399 O O . GLY B 1 187 ? -7.031 -26.062 -8.086 1 84.38 187 GLY B O 1
ATOM 3400 N N . THR B 1 188 ? -8.031 -25.484 -10.055 1 92.12 188 THR B N 1
ATOM 3401 C CA . THR B 1 188 ? -6.766 -25.297 -10.758 1 92.12 188 THR B CA 1
ATOM 3402 C C . THR B 1 188 ? -5.996 -24.109 -10.188 1 92.12 188 THR B C 1
ATOM 3404 O O . THR B 1 188 ? -6.516 -23 -10.141 1 92.12 188 THR B O 1
ATOM 3407 N N . MET B 1 189 ? -4.773 -24.406 -9.789 1 94.5 189 MET B N 1
ATOM 3408 C CA . MET B 1 189 ? -3.936 -23.328 -9.266 1 94.5 189 MET B CA 1
ATOM 3409 C C . MET B 1 189 ? -3.361 -22.484 -10.391 1 94.5 189 MET B C 1
ATOM 3411 O O . MET B 1 189 ? -2.865 -23.016 -11.383 1 94.5 189 MET B O 1
ATOM 3415 N N . LEU B 1 190 ? -3.486 -21.219 -10.25 1 96.56 190 LEU B N 1
ATOM 3416 C CA . LEU B 1 190 ? -2.83 -20.312 -11.195 1 96.56 190 LEU B CA 1
ATOM 3417 C C . LEU B 1 190 ? -1.318 -20.328 -11 1 96.56 190 LEU B C 1
ATOM 3419 O O . LEU B 1 190 ? -0.834 -20.625 -9.898 1 96.56 190 LEU B O 1
ATOM 3423 N N . GLN B 1 191 ? -0.619 -20.016 -12.07 1 96.62 191 GLN B N 1
ATOM 3424 C CA . GLN B 1 191 ? 0.833 -20.141 -12.008 1 96.62 191 GLN B CA 1
ATOM 3425 C C . GLN B 1 191 ? 1.516 -18.797 -12.289 1 96.62 191 GLN B C 1
ATOM 3427 O O . GLN B 1 191 ? 1.079 -18.047 -13.164 1 96.62 191 GLN B O 1
ATOM 3432 N N . GLY B 1 192 ? 2.652 -18.562 -11.57 1 96 192 GLY B N 1
ATOM 3433 C CA . GLY B 1 192 ? 3.521 -17.438 -11.844 1 96 192 GLY B CA 1
ATOM 3434 C C . GLY B 1 192 ? 2.797 -16.094 -11.797 1 96 192 GLY B C 1
ATOM 3435 O O . GLY B 1 192 ? 2.096 -15.797 -10.828 1 96 192 GLY B O 1
ATOM 3436 N N . HIS B 1 193 ? 2.988 -15.422 -12.859 1 95.44 193 HIS B N 1
ATOM 3437 C CA . HIS B 1 193 ? 2.492 -14.055 -13.008 1 95.44 193 HIS B CA 1
ATOM 3438 C C . HIS B 1 193 ? 0.972 -14.008 -12.891 1 95.44 193 HIS B C 1
ATOM 3440 O O . HIS B 1 193 ? 0.418 -13.062 -12.32 1 95.44 193 HIS B O 1
ATOM 3446 N N . ALA B 1 194 ? 0.319 -15.023 -13.32 1 97 194 ALA B N 1
ATOM 3447 C CA . ALA B 1 194 ? -1.142 -15.078 -13.312 1 97 194 ALA B CA 1
ATOM 3448 C C . ALA B 1 194 ? -1.679 -15.156 -11.891 1 97 194 ALA B C 1
ATOM 3450 O O . ALA B 1 194 ? -2.752 -14.625 -11.594 1 97 194 ALA B O 1
ATOM 3451 N N . ALA B 1 195 ? -0.943 -15.773 -11 1 97.75 195 ALA B N 1
ATOM 3452 C CA . ALA B 1 195 ? -1.385 -15.961 -9.617 1 97.75 195 ALA B CA 1
ATOM 3453 C C . ALA B 1 195 ? -1.342 -14.641 -8.844 1 97.75 195 ALA B C 1
ATOM 3455 O O . ALA B 1 195 ? -2.066 -14.469 -7.863 1 97.75 195 ALA B O 1
ATOM 3456 N N . VAL B 1 196 ? -0.55 -13.695 -9.281 1 98.06 196 VAL B N 1
ATOM 3457 C CA . VAL B 1 196 ? -0.363 -12.453 -8.547 1 98.06 196 VAL B CA 1
ATOM 3458 C C . VAL B 1 196 ? -1.301 -11.375 -9.094 1 98.06 196 VAL B C 1
ATOM 3460 O O . VAL B 1 196 ? -1.5 -10.336 -8.469 1 98.06 196 VAL B O 1
ATOM 3463 N N . ALA B 1 197 ? -1.968 -11.641 -10.18 1 97.62 197 ALA B N 1
ATOM 3464 C CA . ALA B 1 197 ? -2.711 -10.641 -10.938 1 97.62 197 ALA B CA 1
ATOM 3465 C C . ALA B 1 197 ? -3.885 -10.094 -10.125 1 97.62 197 ALA B C 1
ATOM 3467 O O . ALA B 1 197 ? -4.18 -8.898 -10.18 1 97.62 197 ALA B O 1
ATOM 3468 N N . ASP B 1 198 ? -4.57 -10.891 -9.414 1 97.56 198 ASP B N 1
ATOM 3469 C CA . ASP B 1 198 ? -5.711 -10.438 -8.625 1 97.56 198 ASP B CA 1
ATOM 3470 C C . ASP B 1 198 ? -5.273 -9.445 -7.551 1 97.56 198 ASP B C 1
ATOM 3472 O O . ASP B 1 198 ? -5.852 -8.359 -7.422 1 97.56 198 ASP B O 1
ATOM 3476 N N . THR B 1 199 ? -4.234 -9.742 -6.781 1 98.44 199 THR B N 1
ATOM 3477 C CA . THR B 1 199 ? -3.703 -8.875 -5.738 1 98.44 199 THR B CA 1
ATOM 3478 C C . THR B 1 199 ? -3.254 -7.539 -6.324 1 98.44 199 THR B C 1
ATOM 3480 O O . THR B 1 199 ? -3.604 -6.477 -5.805 1 98.44 199 THR B O 1
ATOM 3483 N N . MET B 1 200 ? -2.492 -7.613 -7.391 1 98.69 200 MET B N 1
ATOM 3484 C CA . MET B 1 200 ? -2.004 -6.395 -8.031 1 98.69 200 MET B CA 1
ATOM 3485 C C . MET B 1 200 ? -3.16 -5.566 -8.578 1 98.69 200 MET B C 1
ATOM 3487 O O . MET B 1 200 ? -3.152 -4.34 -8.484 1 98.69 200 MET B O 1
ATOM 3491 N N . GLY B 1 201 ? -4.121 -6.285 -9.211 1 98.44 201 GLY B N 1
ATOM 3492 C CA . GLY B 1 201 ? -5.305 -5.598 -9.695 1 98.44 201 GLY B CA 1
ATOM 3493 C C . GLY B 1 201 ? -6.094 -4.922 -8.586 1 98.44 201 GLY B C 1
ATOM 3494 O O . GLY B 1 201 ? -6.551 -3.787 -8.75 1 98.44 201 GLY B O 1
ATOM 3495 N N . ASP B 1 202 ? -6.277 -5.582 -7.5 1 98.62 202 ASP B N 1
ATOM 3496 C CA . ASP B 1 202 ? -6.984 -5.027 -6.352 1 98.62 202 ASP B CA 1
ATOM 3497 C C . ASP B 1 202 ? -6.297 -3.766 -5.836 1 98.62 202 ASP B C 1
ATOM 3499 O O . ASP B 1 202 ? -6.949 -2.742 -5.621 1 98.62 202 ASP B O 1
ATOM 3503 N N . LEU B 1 203 ? -5 -3.857 -5.695 1 98.81 203 LEU B N 1
ATOM 3504 C CA . LEU B 1 203 ? -4.262 -2.697 -5.207 1 98.81 203 LEU B CA 1
ATOM 3505 C C . LEU B 1 203 ? -4.336 -1.546 -6.203 1 98.81 203 LEU B C 1
ATOM 3507 O O . LEU B 1 203 ? -4.395 -0.379 -5.809 1 98.81 203 LEU B O 1
ATOM 3511 N N . PHE B 1 204 ? -4.328 -1.862 -7.434 1 98.88 204 PHE B N 1
ATOM 3512 C CA . PHE B 1 204 ? -4.387 -0.832 -8.461 1 98.88 204 PHE B CA 1
ATOM 3513 C C . PHE B 1 204 ? -5.723 -0.102 -8.422 1 98.88 204 PHE B C 1
ATOM 3515 O O . PHE B 1 204 ? -5.766 1.13 -8.445 1 98.88 204 PHE B O 1
ATOM 3522 N N . VAL B 1 205 ? -6.777 -0.835 -8.391 1 98.81 205 VAL B N 1
ATOM 3523 C CA . VAL B 1 205 ? -8.078 -0.176 -8.422 1 98.81 205 VAL B CA 1
ATOM 3524 C C . VAL B 1 205 ? -8.367 0.473 -7.074 1 98.81 205 VAL B C 1
ATOM 3526 O O . VAL B 1 205 ? -9.078 1.478 -7 1 98.81 205 VAL B O 1
ATOM 3529 N N . ASP B 1 206 ? -7.84 -0.084 -5.969 1 98.81 206 ASP B N 1
ATOM 3530 C CA . ASP B 1 206 ? -7.844 0.65 -4.707 1 98.81 206 ASP B CA 1
ATOM 3531 C C . ASP B 1 206 ? -7.211 2.031 -4.875 1 98.81 206 ASP B C 1
ATOM 3533 O O . ASP B 1 206 ? -7.777 3.035 -4.438 1 98.81 206 ASP B O 1
ATOM 3537 N N . PHE B 1 207 ? -6.074 2.039 -5.508 1 98.94 207 PHE B N 1
ATOM 3538 C CA . PHE B 1 207 ? -5.355 3.285 -5.75 1 98.94 207 PHE B CA 1
ATOM 3539 C C . PHE B 1 207 ? -6.18 4.223 -6.629 1 98.94 207 PHE B C 1
ATOM 3541 O O . PHE B 1 207 ? -6.293 5.414 -6.336 1 98.94 207 PHE B O 1
ATOM 3548 N N . LEU B 1 208 ? -6.727 3.699 -7.652 1 98.81 208 LEU B N 1
ATOM 3549 C CA . LEU B 1 208 ? -7.496 4.527 -8.57 1 98.81 208 LEU B CA 1
ATOM 3550 C C . LEU B 1 208 ? -8.672 5.18 -7.855 1 98.81 208 LEU B C 1
ATOM 3552 O O . LEU B 1 208 ? -8.906 6.383 -8.008 1 98.81 208 LEU B O 1
ATOM 3556 N N . GLY B 1 209 ? -9.438 4.395 -7.109 1 98.75 209 GLY B N 1
ATOM 3557 C CA . GLY B 1 209 ? -10.523 4.961 -6.324 1 98.75 209 GLY B CA 1
ATOM 3558 C C . GLY B 1 209 ? -10.07 6.031 -5.355 1 98.75 209 GLY B C 1
ATOM 3559 O O . GLY B 1 209 ? -10.664 7.109 -5.285 1 98.75 209 GLY B O 1
ATOM 3560 N N . ALA B 1 210 ? -9 5.75 -4.625 1 98.81 210 ALA B N 1
ATOM 3561 C CA . ALA B 1 210 ? -8.438 6.703 -3.672 1 98.81 210 ALA B CA 1
ATOM 3562 C C . ALA B 1 210 ? -7.945 7.961 -4.379 1 98.81 210 ALA B C 1
ATOM 3564 O O . ALA B 1 210 ? -8.141 9.078 -3.889 1 98.81 210 ALA B O 1
ATOM 3565 N N . PHE B 1 211 ? -7.316 7.75 -5.535 1 98.81 211 PHE B N 1
ATOM 3566 C CA . PHE B 1 211 ? -6.738 8.844 -6.309 1 98.81 211 PHE B CA 1
ATOM 3567 C C . PHE B 1 211 ? -7.82 9.812 -6.77 1 98.81 211 PHE B C 1
ATOM 3569 O O . PHE B 1 211 ? -7.676 11.023 -6.637 1 98.81 211 PHE B O 1
ATOM 3576 N N . VAL B 1 212 ? -8.875 9.297 -7.281 1 98.62 212 VAL B N 1
ATOM 3577 C CA . VAL B 1 212 ? -9.977 10.125 -7.773 1 98.62 212 VAL B CA 1
ATOM 3578 C C . VAL B 1 212 ? -10.547 10.953 -6.629 1 98.62 212 VAL B C 1
ATOM 3580 O O . VAL B 1 212 ? -10.695 12.172 -6.75 1 98.62 212 VAL B O 1
ATOM 3583 N N . ILE B 1 213 ? -10.812 10.367 -5.492 1 97.62 213 ILE B N 1
ATOM 3584 C CA . ILE B 1 213 ? -11.383 11.07 -4.352 1 97.62 213 ILE B CA 1
ATOM 3585 C C . ILE B 1 213 ? -10.391 12.102 -3.826 1 97.62 213 ILE B C 1
ATOM 3587 O O . ILE B 1 213 ? -10.781 13.195 -3.412 1 97.62 213 ILE B O 1
ATOM 3591 N N . SER B 1 214 ? -9.125 11.734 -3.824 1 98.19 214 SER B N 1
ATOM 3592 C CA . SER B 1 214 ? -8.094 12.648 -3.34 1 98.19 214 SER B CA 1
ATOM 3593 C C . SER B 1 214 ? -7.984 13.883 -4.234 1 98.19 214 SER B C 1
ATOM 3595 O O . SER B 1 214 ? -7.75 14.992 -3.748 1 98.19 214 SER B O 1
ATOM 3597 N N . ILE B 1 215 ? -8.125 13.688 -5.52 1 98 215 ILE B N 1
ATOM 3598 C CA . ILE B 1 215 ? -8.102 14.805 -6.453 1 98 215 ILE B CA 1
ATOM 3599 C C . ILE B 1 215 ? -9.312 15.703 -6.203 1 98 215 ILE B C 1
ATOM 3601 O O . ILE B 1 215 ? -9.188 16.938 -6.164 1 98 215 ILE B O 1
ATOM 3605 N N . ILE B 1 216 ? -10.445 15.148 -6.051 1 96.44 216 ILE B N 1
ATOM 3606 C CA . ILE B 1 216 ? -11.656 15.906 -5.746 1 96.44 216 ILE B CA 1
ATOM 3607 C C . ILE B 1 216 ? -11.461 16.688 -4.453 1 96.44 216 ILE B C 1
ATOM 3609 O O . ILE B 1 216 ? -11.773 17.891 -4.391 1 96.44 216 ILE B O 1
ATOM 3613 N N . GLY B 1 217 ? -10.961 16.016 -3.418 1 95 217 GLY B N 1
ATOM 3614 C CA . GLY B 1 217 ? -10.68 16.688 -2.16 1 95 217 GLY B CA 1
ATOM 3615 C C . GLY B 1 217 ? -9.672 17.812 -2.299 1 95 217 GLY B C 1
ATOM 3616 O O . GLY B 1 217 ? -9.828 18.875 -1.685 1 95 217 GLY B O 1
ATOM 3617 N N . TYR B 1 218 ? -8.68 17.594 -3.111 1 95.56 218 TYR B N 1
ATOM 3618 C CA . TYR B 1 218 ? -7.676 18.625 -3.375 1 95.56 218 TYR B CA 1
ATOM 3619 C C . TYR B 1 218 ? -8.32 19.891 -3.893 1 95.56 218 TYR B C 1
ATOM 3621 O O . TYR B 1 218 ? -8.086 20.984 -3.359 1 95.56 218 TYR B O 1
ATOM 3629 N N . PHE B 1 219 ? -9.109 19.781 -4.906 1 94.75 219 PHE B N 1
ATOM 3630 C CA . PHE B 1 219 ? -9.727 20.953 -5.516 1 94.75 219 PHE B CA 1
ATOM 3631 C C . PHE B 1 219 ? -10.75 21.578 -4.57 1 94.75 219 PHE B C 1
ATOM 3633 O O . PHE B 1 219 ? -10.93 22.797 -4.562 1 94.75 219 PHE B O 1
ATOM 3640 N N . SER B 1 220 ? -11.359 20.75 -3.777 1 90.94 220 SER B N 1
ATOM 3641 C CA . SER B 1 220 ? -12.305 21.266 -2.799 1 90.94 220 SER B CA 1
ATOM 3642 C C . SER B 1 220 ? -11.617 22.156 -1.764 1 90.94 220 SER B C 1
ATOM 3644 O O . SER B 1 220 ? -12.133 23.203 -1.381 1 90.94 220 SER B O 1
ATOM 3646 N N . ILE B 1 221 ? -10.469 21.734 -1.28 1 88.56 221 ILE B N 1
ATOM 3647 C CA . ILE B 1 221 ? -9.703 22.484 -0.292 1 88.56 221 ILE B CA 1
ATOM 3648 C C . ILE B 1 221 ? -9.172 23.766 -0.921 1 88.56 221 ILE B C 1
ATOM 3650 O O . ILE B 1 221 ? -9.211 24.828 -0.3 1 88.56 221 ILE B O 1
ATOM 3654 N N . ARG B 1 222 ? -8.734 23.688 -2.113 1 88.62 222 ARG B N 1
ATOM 3655 C CA . ARG B 1 222 ? -8.172 24.844 -2.805 1 88.62 222 ARG B CA 1
ATOM 3656 C C . ARG B 1 222 ? -9.234 25.906 -3.049 1 88.62 222 ARG B C 1
ATOM 3658 O O . ARG B 1 222 ? -8.953 27.094 -2.951 1 88.62 222 ARG B O 1
ATOM 3665 N N . LYS B 1 223 ? -10.359 25.484 -3.395 1 84.5 223 LYS B N 1
ATOM 3666 C CA . LYS B 1 223 ? -11.438 26.422 -3.695 1 84.5 223 LYS B CA 1
ATOM 3667 C C . LYS B 1 223 ? -12.195 26.812 -2.43 1 84.5 223 LYS B C 1
ATOM 3669 O O . LYS B 1 223 ? -13.047 27.703 -2.459 1 84.5 223 LYS B O 1
ATOM 3674 N N . ASN B 1 224 ? -11.766 26.578 -1.342 1 68 224 ASN B N 1
ATOM 3675 C CA . ASN B 1 224 ? -12.43 26.844 -0.069 1 68 224 ASN B CA 1
ATOM 3676 C C . ASN B 1 224 ? -13.867 26.344 -0.075 1 68 224 ASN B C 1
ATOM 3678 O O . ASN B 1 224 ? -14.766 27.016 0.449 1 68 224 ASN B O 1
ATOM 3682 N N . LYS B 1 225 ? -14.008 25.422 -0.973 1 58 225 LYS B N 1
ATOM 3683 C CA . LYS B 1 225 ? -15.383 24.922 -1.024 1 58 225 LYS B CA 1
ATOM 3684 C C . LYS B 1 225 ? -15.688 24.047 0.182 1 58 225 LYS B C 1
ATOM 3686 O O . LYS B 1 225 ? -14.82 23.297 0.651 1 58 225 LYS B O 1
ATOM 3691 N N . LYS B 1 226 ? -16.672 24.375 1.077 1 51.62 226 LYS B N 1
ATOM 3692 C CA . LYS B 1 226 ? -17.25 23.766 2.268 1 51.62 226 LYS B CA 1
ATOM 3693 C C . LYS B 1 226 ? -17.625 22.312 2.014 1 51.62 226 LYS B C 1
ATOM 3695 O O . LYS B 1 226 ? -18.156 21.641 2.9 1 51.62 226 LYS B O 1
ATOM 3700 N N . TRP B 1 227 ? -17.703 22.047 0.883 1 46.25 227 TRP B N 1
ATOM 3701 C CA . TRP B 1 227 ? -18.328 20.766 0.589 1 46.25 227 TRP B CA 1
ATOM 3702 C C . TRP B 1 227 ? -17.656 19.641 1.37 1 46.25 227 TRP B C 1
ATOM 3704 O O . TRP B 1 227 ? -18.312 18.688 1.773 1 46.25 227 TRP B O 1
ATOM 3714 N N . MET B 1 228 ? -16.375 19.672 1.637 1 49.94 228 MET B N 1
ATOM 3715 C CA . MET B 1 228 ? -15.719 18.625 2.416 1 49.94 228 MET B CA 1
ATOM 3716 C C . MET B 1 228 ? -16.234 18.609 3.85 1 49.94 228 MET B C 1
ATOM 3718 O O . MET B 1 228 ? -16 17.641 4.586 1 49.94 228 MET B O 1
ATOM 3722 N N . LYS B 1 229 ? -16.938 19.641 4.184 1 50.12 229 LYS B N 1
ATOM 3723 C CA . LYS B 1 229 ? -17.547 19.719 5.508 1 50.12 229 LYS B CA 1
ATOM 3724 C C . LYS B 1 229 ? -18.609 18.625 5.68 1 50.12 229 LYS B C 1
ATOM 3726 O O . LYS B 1 229 ? -18.844 18.156 6.793 1 50.12 229 LYS B O 1
ATOM 3731 N N . ASN B 1 230 ? -19.172 18.328 4.508 1 47.09 230 ASN B N 1
ATOM 3732 C CA . ASN B 1 230 ? -20.219 17.312 4.613 1 47.09 230 ASN B CA 1
ATOM 3733 C C . ASN B 1 230 ? -19.625 15.922 4.844 1 47.09 230 ASN B C 1
ATOM 3735 O O . ASN B 1 230 ? -20.328 15 5.25 1 47.09 230 ASN B O 1
ATOM 3739 N N . PHE B 1 231 ? -18.375 15.781 4.504 1 47.59 231 PHE B N 1
ATOM 3740 C CA . PHE B 1 231 ? -17.734 14.484 4.691 1 47.59 231 PHE B CA 1
ATOM 3741 C C . PHE B 1 231 ? -16.859 14.492 5.938 1 47.59 231 PHE B C 1
ATOM 3743 O O . PHE B 1 231 ? -16.266 13.469 6.289 1 47.59 231 PHE B O 1
ATOM 3750 N N . GLU B 1 232 ? -16.797 15.641 6.512 1 49.16 232 GLU B N 1
ATOM 3751 C CA . GLU B 1 232 ? -15.938 15.797 7.684 1 49.16 232 GLU B CA 1
ATOM 3752 C C . GLU B 1 232 ? -16.688 15.445 8.961 1 49.16 232 GLU B C 1
ATOM 3754 O O . GLU B 1 232 ? -17.859 15.773 9.109 1 49.16 232 GLU B O 1
ATOM 3759 N N . PHE B 1 233 ? -16.141 14.578 9.719 1 46.12 233 PHE B N 1
ATOM 3760 C CA . PHE B 1 233 ? -16.656 14.266 11.047 1 46.12 233 PHE B CA 1
ATOM 3761 C C . PHE B 1 233 ? -16.688 15.516 11.922 1 46.12 233 PHE B C 1
ATOM 3763 O O . PHE B 1 233 ? -15.742 16.312 11.93 1 46.12 233 PHE B O 1
ATOM 3770 N N . LYS B 1 234 ? -17.969 15.969 12.438 1 49.44 234 LYS B N 1
ATOM 3771 C CA . LYS B 1 234 ? -18.094 17.141 13.305 1 49.44 234 LYS B CA 1
ATOM 3772 C C . LYS B 1 234 ? -17.875 16.766 14.766 1 49.44 234 LYS B C 1
ATOM 3774 O O . LYS B 1 234 ? -18.344 15.727 15.234 1 49.44 234 LYS B O 1
ATOM 3779 N N . LYS B 1 235 ? -16.969 17.609 15.445 1 50.53 235 LYS B N 1
ATOM 3780 C CA . LYS B 1 235 ? -16.766 17.453 16.875 1 50.53 235 LYS B CA 1
ATOM 3781 C C . LYS B 1 235 ? -18.016 17.875 17.656 1 50.53 235 LYS B C 1
ATOM 3783 O O . LYS B 1 235 ? -18.656 18.859 17.312 1 50.53 235 LYS B O 1
ATOM 3788 N N . VAL B 1 236 ? -18.516 17.062 18.547 1 48.47 236 VAL B N 1
ATOM 3789 C CA . VAL B 1 236 ? -19.594 17.422 19.453 1 48.47 236 VAL B CA 1
ATOM 3790 C C . VAL B 1 236 ? -19.078 18.391 20.516 1 48.47 236 VAL B C 1
ATOM 3792 O O . VAL B 1 236 ? -18.109 18.109 21.203 1 48.47 236 VAL B O 1
ATOM 3795 N N . ASP B 1 237 ? -19.344 19.719 20.422 1 41.47 237 ASP B N 1
ATOM 3796 C CA . ASP B 1 237 ? -19.047 20.672 21.5 1 41.47 237 ASP B CA 1
ATOM 3797 C C . ASP B 1 237 ? -19.609 20.188 22.828 1 41.47 237 ASP B C 1
ATOM 3799 O O . ASP B 1 237 ? -20.75 19.75 22.891 1 41.47 237 ASP B O 1
ATOM 3803 N N . GLU B 1 238 ? -18.719 19.922 23.766 1 40.38 238 GLU B N 1
ATOM 3804 C CA . GLU B 1 238 ? -19.078 19.656 25.156 1 40.38 238 GLU B CA 1
ATOM 3805 C C . GLU B 1 238 ? -19.922 20.797 25.734 1 40.38 238 GLU B C 1
ATOM 3807 O O . GLU B 1 238 ? -20.25 20.797 26.922 1 40.38 238 GLU B O 1
ATOM 3812 N N . GLU B 1 239 ? -20.266 21.938 25.141 1 36.62 239 GLU B N 1
ATOM 3813 C CA . GLU B 1 239 ? -20.875 22.938 26 1 36.62 239 GLU B CA 1
ATOM 3814 C C . GLU B 1 239 ? -22.203 22.453 26.578 1 36.62 239 GLU B C 1
ATOM 3816 O O . GLU B 1 239 ? -22.688 22.984 27.578 1 36.62 239 GLU B O 1
ATOM 3821 N N . VAL B 1 240 ? -23.125 21.938 25.812 1 40.16 240 VAL B N 1
ATOM 3822 C CA . VAL B 1 240 ? -24.453 22.156 26.375 1 40.16 240 VAL B CA 1
ATOM 3823 C C . VAL B 1 240 ? -24.672 21.234 27.578 1 40.16 240 VAL B C 1
ATOM 3825 O O . VAL B 1 240 ? -25.047 20.062 27.406 1 40.16 240 VAL B O 1
ATOM 3828 N N . LYS B 1 241 ? -23.641 20.828 28.406 1 32.81 241 LYS B N 1
ATOM 3829 C CA . LYS B 1 241 ? -24.312 20.594 29.688 1 32.81 241 LYS B CA 1
ATOM 3830 C C . LYS B 1 241 ? -24.578 21.906 30.422 1 32.81 241 LYS B C 1
ATOM 3832 O O . LYS B 1 241 ? -23.719 22.781 30.453 1 32.81 241 LYS B O 1
#

Nearest PDB structures (foldseek):
  6tcl-assembly1_L  TM=4.529E-01  e=1.836E+00  Nostoc sp. PCC 7120 = FACHB-418
  6jeo-assembly1_cL  TM=4.843E-01  e=3.042E+00  Nostoc sp. PCC 7120 = FACHB-418
  6jeo-assembly1_cL  TM=4.845E-01  e=1.721E+00  Nostoc sp. PCC 7120 = FACHB-418
  2d1l-assembly1_B  TM=1.662E-01  e=2.066E+00  Mus musculus
  8qkd-assembly1_A  TM=2.327E-01  e=8.511E+00  synthetic construct

Foldseek 3Di:
DPPPVPPPPDLVLVVLLVVLLVLLVVLLVVLVVCLVVPDQDDDPQPDDHNQLSVVLNVLSVVLNVVSCVVVVCCVVLQWDAFSVLSSLVSVLSCLCRCCCRVVVCVQVPPCSLVVSLLSQLQSQLLVLLQVLCSVVVDPVVSLPDQLVVSLVSSLVRQLVVLVVVVVVQVVSVVVVHQSLPQADSRGHGHDDPRSCVSSVSSSVSSNVSSNVNSVVSSVCSVVVPCPSVSSHTDRDPPPDD/DPPPVPPPPDLVLVVLLVVLLVLLVVLLVVLVVCLVVPDDDDDPQPDDHNQLSVVLNVLSVVLNVVSCVVVVCCVVLQWDAFSVLSSLVSVLSCLCRCCCRVVVCVQVPPCSLVVSLLVQLQSQLLVLLQVLCSVVVDPVVSLPDQLVVSLVSSLVRQLVVLVVVVVVQVVSVVVVHQSLPQADSRGHGHDDPRSCCSSVSSSVSSNVSSNVNSVVSSVCSVVVPCPSVSSHTDHDPPPPD

pLDDT: mean 86.72, std 16.18, range [32.41, 98.94]

InterPro domains:
  IPR014509 Inner membrane protein YjdF-like [PF09997] (50-221)

Solvent-accessible surface area (backbone atoms only — not comparable to full-atom values): 24929 Å² total; per-residue (Å²): 131,82,75,73,73,73,69,76,76,73,58,60,56,55,54,52,47,48,52,49,47,51,54,35,53,54,47,32,53,54,22,50,56,47,41,72,67,46,67,97,61,92,64,64,88,91,55,82,48,46,42,51,25,48,48,39,30,52,43,30,53,49,47,56,54,55,69,46,41,63,60,53,50,23,64,73,68,44,32,45,75,45,64,70,59,48,40,52,50,50,52,46,48,40,48,57,36,49,43,20,51,70,65,36,28,59,77,73,36,86,61,43,59,52,51,50,31,21,49,50,10,24,52,35,9,49,47,28,55,28,48,54,48,61,59,44,70,36,69,70,58,57,69,64,49,31,42,67,49,52,22,50,40,7,24,18,40,16,34,34,52,47,51,52,49,49,51,51,29,52,55,47,31,74,72,63,35,60,70,51,52,17,45,47,93,87,63,51,60,28,48,16,72,62,12,34,44,50,54,53,48,39,51,49,33,16,38,49,24,3,44,53,41,17,51,54,50,25,54,29,56,70,66,66,46,60,66,61,56,68,64,33,56,47,72,66,75,77,62,92,115,133,83,76,75,74,74,69,77,77,74,58,61,55,57,54,50,45,50,52,49,47,51,52,36,52,53,46,34,51,53,23,52,55,46,41,71,68,45,68,92,70,92,63,65,88,90,56,83,48,47,41,51,24,48,48,37,30,52,43,30,53,49,47,55,56,55,68,47,42,63,61,54,50,24,64,75,68,43,33,45,74,46,65,69,59,51,41,52,50,50,51,48,49,40,48,58,37,49,43,22,51,69,64,36,30,59,77,73,35,86,62,43,59,51,51,50,31,21,48,49,8,24,53,34,9,50,47,28,55,27,47,52,48,62,58,45,72,37,69,70,57,56,69,65,49,31,42,67,49,51,22,50,42,8,25,18,42,15,35,33,51,49,51,52,50,50,51,50,30,51,56,46,32,75,71,63,37,60,70,50,53,17,46,46,95,85,64,52,60,27,48,15,73,63,11,32,44,51,54,54,49,39,51,48,33,16,38,50,23,3,44,54,42,17,51,53,50,25,54,30,55,70,66,66,45,62,66,58,56,68,64,34,59,47,72,67,74,78,61,89,113

Secondary structure (DSSP, 8-state):
-----------HHHHHHHHHHHHHHHHHHHHHHHHHHS-SSPPPTTSPPHHHHHHHHHHHHHHHHHHHHHHHHHHHHTEE--HHHHHHHHHHHIIIIIIIIIT-HHHHSTTHHHHHHHHHHHHHHHHHHHHHHHHH--HHHHHHS-HHHHHHHHHHHHHHHHHHHHHHHHHHHTTT--TT--B-TTSPBPBTHHHHHHHHHHHHHHHHHHHHHHHHHHHHHHTT-GGGGGTSPEE--S---/-----------HHHHHHHHHHHHHHHHHHHHHHHHHHS-SSPPPTTSPPHHHHHHHHHHHHHHHHHHHHHHHHHHHHTEE--HHHHHHHHHHHIIIIIIIIIT-HHHHSTTHHHHHHHHHHHHHHHHHHHHHHHHH--HHHHHHS-HHHHHHHHHHHHHHHHHHHHHHHHHHHTTT--TT--B-TTSPBPBTHHHHHHHHHHHHHHHHHHHHHHHHHHHHHHTT-GGGGGTSPEE--TT--

Organism: Listeria monocytogenes serovar 1/2a (strain ATCC BAA-679 / EGD-e) (NCBI:txid169963)